Protein 4DUP (pdb70)

B-factor: mean 47.07, std 14.56, range [16.98, 119.34]

Foldseek 3Di:
DDDQKWFDDAPAADALPRAIDMGGADAAAPQKWKFQFFEFFDDDVLNCCRNVVDAQDPPADRGAGFKTWGFTQHDHPPHPDDDGGATWIFTGLHDRLDRMGMDGNLTIDHDQPPDDGHLRRLDYPLLLLLCVFVPVLPDAAPFEEEEEPCQEQNNLQNLQVNQVRHYAYEYEDADDVSQVVSVVSPHPGYDHVVPDPVLVVLCVVPVQAGQEYEELAQVCQVSNLSRHHQNHEYEYEDNVVHHDHPDDPCVSVCSVYHYYYDYSPDDSVSSSVSSVCCVVPPSVCCNVVSGGFDEWEEDESRVSSVQSVVVVVVPTGTTYYGD/DDAKWFDDACDADDLPRATDMDGADDEEQQKFKFFFQFAFDDDVLNCLSRVVDAQDPVFDSGAGFFTWGFTCGHYVPDGRATWIFTGSGPHRDRMGMDGNLTIDHQQPPDDRHQRRLPYPQQLQLCVQVPVLPQAAPAEEEEEQLVDQNNLQNLLVCQVRHYAAEYENPSVVSPHPYYDDVVPDPVLVVQVVPDPQAGQEYEELEAVCPQSNLNRHAQAHEYEYEDNVVHHDHPDDDPVSVCRVYHYYYDYSPDDPVSSSVSSVCCVVPPSVCCNVVSDTGDEPEEDESRVSSVQVVVVCSYYGD

Radius of gyration: 29.41 Å; Cα contacts (8 Å, |Δi|>4): 1493; chains: 2; bounding box: 53×73×88 Å

Organism: Rhizobium etli (strain ATCC 51251 / DSM 11541 / JCM 21823 / NBRC 15573 / CFN 42) (NCBI:txid347834)

CATH classification: 3.90.180.10 (+1 more: 3.40.50.720)

Solvent-accessible surface area: 25539 Å² total

Structure (mmCIF, N/CA/C/O backbone):
data_4DUP
#
_entry.id   4DUP
#
_cell.length_a   91.707
_cell.length_b   142.823
_cell.length_c   59.989
_cell.angle_alpha   90.00
_cell.angle_beta   90.00
_cell.angle_gamma   90.00
#
_symmetry.space_group_name_H-M   'P 21 21 2'
#
loop_
_entity.id
_entity.type
_entity.pdbx_description
1 polymer 'quinone oxidoreductase'
2 water water
#
loop_
_atom_site.group_PDB
_atom_site.id
_atom_site.type_symbol
_atom_site.label_atom_id
_atom_site.label_alt_id
_atom_site.label_comp_id
_atom_site.label_asym_id
_atom_site.label_entity_id
_atom_site.label_seq_id
_atom_site.pdbx_PDB_ins_code
_atom_site.Cartn_x
_atom_site.Cartn_y
_atom_site.Cartn_z
_atom_site.occupancy
_atom_site.B_iso_or_equiv
_atom_site.auth_seq_id
_atom_site.auth_comp_id
_atom_site.auth_asym_id
_atom_site.auth_atom_id
_atom_site.pdbx_PDB_model_num
ATOM 9 N N . SER A 1 24 ? 37.550 15.508 59.788 1.00 73.18 2 SER A N 1
ATOM 10 C CA . SER A 1 24 ? 38.044 16.392 58.729 1.00 69.45 2 SER A CA 1
ATOM 11 C C . SER A 1 24 ? 38.255 15.712 57.344 1.00 68.32 2 SER A C 1
ATOM 12 O O . SER A 1 24 ? 37.705 14.644 57.046 1.00 66.45 2 SER A O 1
ATOM 15 N N . LEU A 1 25 ? 39.050 16.351 56.498 1.00 63.35 3 LEU A N 1
ATOM 16 C CA . LEU A 1 25 ? 39.205 15.886 55.124 1.00 67.45 3 LEU A CA 1
ATOM 17 C C . LEU A 1 25 ? 40.446 15.046 54.980 1.00 63.30 3 LEU A C 1
ATOM 18 O O . LEU A 1 25 ? 41.477 15.366 55.577 1.00 63.37 3 LEU A O 1
ATOM 23 N N . PRO A 1 26 ? 40.355 13.986 54.170 1.00 57.89 4 PRO A N 1
ATOM 24 C CA . PRO A 1 26 ? 41.500 13.137 53.873 1.00 57.39 4 PRO A CA 1
ATOM 25 C C . PRO A 1 26 ? 42.821 13.894 53.650 1.00 52.94 4 PRO A C 1
ATOM 26 O O . PRO A 1 26 ? 42.853 15.075 53.260 1.00 50.59 4 PRO A O 1
ATOM 30 N N . GLN A 1 27 ? 43.905 13.198 53.953 1.00 58.48 5 GLN A N 1
ATOM 31 C CA . GLN A 1 27 ? 45.260 13.733 53.867 1.00 67.90 5 GLN A CA 1
ATOM 32 C C . GLN A 1 27 ? 45.687 13.822 52.403 1.00 69.00 5 GLN A C 1
ATOM 33 O O . GLN A 1 27 ? 46.429 14.733 51.989 1.00 70.54 5 GLN A O 1
ATOM 39 N N . GLU A 1 28 ? 45.196 12.857 51.632 1.00 62.93 6 GLU A N 1
ATOM 40 C CA . GLU A 1 28 ? 45.656 12.613 50.281 1.00 60.62 6 GLU A CA 1
ATOM 41 C C . GLU A 1 28 ? 44.461 12.183 49.469 1.00 55.27 6 GLU A C 1
ATOM 42 O O . GLU A 1 28 ? 43.428 11.809 50.037 1.00 51.17 6 GLU A O 1
ATOM 56 N N . ARG A 1 30 ? 42.997 10.491 45.529 1.00 45.14 8 ARG A N 1
ATOM 57 C CA . ARG A 1 30 ? 43.211 9.774 44.282 1.00 46.86 8 ARG A CA 1
ATOM 58 C C . ARG A 1 30 ? 42.955 10.790 43.138 1.00 51.89 8 ARG A C 1
ATOM 59 O O . ARG A 1 30 ? 42.117 11.706 43.279 1.00 42.23 8 ARG A O 1
ATOM 67 N N . PHE A 1 31 ? 43.723 10.654 42.046 1.00 51.95 9 PHE A N 1
ATOM 68 C CA . PHE A 1 31 ? 43.651 11.529 40.867 1.00 48.47 9 PHE A CA 1
ATOM 69 C C . PHE A 1 31 ? 44.336 10.831 39.705 1.00 52.13 9 PHE A C 1
ATOM 70 O O . PHE A 1 31 ? 45.128 9.888 39.904 1.00 49.21 9 PHE A O 1
ATOM 78 N N . VAL A 1 32 ? 44.026 11.291 38.490 1.00 44.14 10 VAL A N 1
ATOM 79 C CA . VAL A 1 32 ? 44.525 10.633 37.295 1.00 37.07 10 VAL A CA 1
ATOM 80 C C . VAL A 1 32 ? 45.830 11.257 36.908 1.00 35.68 10 VAL A C 1
ATOM 81 O O . VAL A 1 32 ? 45.923 12.458 36.847 1.00 36.75 10 VAL A O 1
ATOM 85 N N . ASP A 1 33 ? 46.848 10.446 36.645 1.00 39.88 11 ASP A N 1
ATOM 86 C CA . ASP A 1 33 ? 48.168 10.990 36.336 1.00 42.70 11 ASP A CA 1
ATOM 87 C C . ASP A 1 33 ? 48.741 10.297 35.105 1.00 43.54 11 ASP A C 1
ATOM 88 O O . ASP A 1 33 ? 48.233 9.239 34.706 1.00 48.44 11 ASP A O 1
ATOM 93 N N . LEU A 1 34 ? 49.806 10.862 34.535 1.00 43.49 12 LEU A N 1
ATOM 94 C CA . LEU A 1 34 ? 50.387 10.365 33.278 1.00 52.08 12 LEU A CA 1
ATOM 95 C C . LEU A 1 34 ? 51.770 9.755 33.386 1.00 49.10 12 LEU A C 1
ATOM 96 O O . LEU A 1 34 ? 52.707 10.424 33.815 1.00 47.69 12 LEU A O 1
ATOM 101 N N . LYS A 1 35 ? 51.921 8.503 32.957 1.00 49.59 13 LYS A N 1
ATOM 102 C CA . LYS A 1 35 ? 53.272 7.952 32.887 1.00 56.02 13 LYS A CA 1
ATOM 103 C C . LYS A 1 35 ? 54.036 8.916 31.998 1.00 55.67 13 LYS A C 1
ATOM 104 O O . LYS A 1 35 ? 55.115 9.388 32.349 1.00 57.07 13 LYS A O 1
ATOM 110 N N . SER A 1 36 ? 53.414 9.255 30.875 1.00 53.92 14 SER A N 1
ATOM 111 C CA . SER A 1 36 ? 53.961 10.186 29.910 1.00 50.85 14 SER A CA 1
ATOM 112 C C . SER A 1 36 ? 52.828 10.418 28.939 1.00 47.34 14 SER A C 1
ATOM 113 O O . SER A 1 36 ? 51.726 9.892 29.139 1.00 43.83 14 SER A O 1
ATOM 116 N N . PHE A 1 37 ? 53.108 11.171 27.877 1.00 44.21 15 PHE A N 1
ATOM 117 C CA . PHE A 1 37 ? 52.136 11.436 26.836 1.00 44.30 15 PHE A CA 1
ATOM 118 C C . PHE A 1 37 ? 52.003 10.222 25.923 1.00 47.98 15 PHE A C 1
ATOM 119 O O . PHE A 1 37 ? 53.021 9.666 25.508 1.00 49.18 15 PHE A O 1
ATOM 127 N N . GLY A 1 38 ? 50.761 9.819 25.618 1.00 43.25 16 GLY A N 1
ATOM 128 C CA . GLY A 1 38 ? 50.487 8.716 24.683 1.00 41.00 16 GLY A CA 1
ATOM 129 C C . GLY A 1 38 ? 49.020 8.291 24.574 1.00 42.42 16 GLY A C 1
ATOM 130 O O . GLY A 1 38 ? 48.094 9.109 24.667 1.00 50.00 16 GLY A O 1
ATOM 131 N N . GLY A 1 39 ? 48.806 7.000 24.383 1.00 37.75 17 GLY A N 1
ATOM 132 C CA . GLY A 1 39 ? 47.478 6.411 24.403 1.00 40.40 17 GLY A CA 1
ATOM 133 C C . GLY A 1 39 ? 46.803 6.322 25.772 1.00 41.61 17 GLY A C 1
ATOM 134 O O . GLY A 1 39 ? 47.383 6.745 26.796 1.00 39.61 17 GLY A O 1
ATOM 135 N N . PRO A 1 40 ? 45.569 5.770 25.794 1.00 44.14 18 PRO A N 1
ATOM 136 C CA . PRO A 1 40 ? 44.738 5.714 26.988 1.00 46.67 18 PRO A CA 1
ATOM 137 C C . PRO A 1 40 ? 45.464 5.068 28.134 1.00 49.99 18 PRO A C 1
ATOM 138 O O . PRO A 1 40 ? 45.199 5.391 29.299 1.00 48.09 18 PRO A O 1
ATOM 142 N N . ASP A 1 41 ? 46.395 4.186 27.782 1.00 49.46 19 ASP A N 1
ATOM 143 C CA . ASP A 1 41 ? 47.022 3.292 28.738 1.00 49.42 19 ASP A CA 1
ATOM 144 C C . ASP A 1 41 ? 48.093 3.984 29.595 1.00 45.50 19 ASP A C 1
ATOM 145 O O . ASP A 1 41 ? 48.485 3.449 30.609 1.00 43.53 19 ASP A O 1
ATOM 150 N N . VAL A 1 42 ? 48.550 5.176 29.212 1.00 42.88 20 VAL A N 1
ATOM 151 C CA . VAL A 1 42 ? 49.490 5.919 30.083 1.00 42.49 20 VAL A CA 1
ATOM 152 C C . VAL A 1 42 ? 48.849 6.644 31.302 1.00 41.68 20 VAL A C 1
ATOM 153 O O . VAL A 1 42 ? 49.537 7.319 32.083 1.00 39.22 20 VAL A O 1
ATOM 165 N N . VAL A 1 44 ? 47.416 6.628 34.815 1.00 49.26 22 VAL A N 1
ATOM 166 C CA . VAL A 1 44 ? 47.297 5.827 36.024 1.00 49.13 22 VAL A CA 1
ATOM 167 C C . VAL A 1 44 ? 46.770 6.653 37.185 1.00 46.55 22 VAL A C 1
ATOM 168 O O . VAL A 1 44 ? 46.863 7.885 37.148 1.00 48.91 22 VAL A O 1
ATOM 172 N N . ILE A 1 45 ? 46.230 5.960 38.194 1.00 44.99 23 ILE A N 1
ATOM 173 C CA . ILE A 1 45 ? 45.635 6.545 39.401 1.00 43.44 23 ILE A CA 1
ATOM 174 C C . ILE A 1 45 ? 46.690 6.675 40.497 1.00 50.31 23 ILE A C 1
ATOM 175 O O . ILE A 1 45 ? 47.068 5.673 41.137 1.00 52.84 23 ILE A O 1
ATOM 180 N N . GLY A 1 46 ? 47.150 7.909 40.698 1.00 46.13 24 GLY A N 1
ATOM 181 C CA . GLY A 1 46 ? 48.107 8.265 41.739 1.00 47.50 24 GLY A CA 1
ATOM 182 C C . GLY A 1 46 ? 47.475 8.948 42.952 1.00 52.15 24 GLY A C 1
ATOM 183 O O . GLY A 1 46 ? 46.234 8.985 43.109 1.00 49.79 24 GLY A O 1
ATOM 184 N N . LYS A 1 47 ? 48.326 9.481 43.833 1.00 51.67 25 LYS A N 1
ATOM 185 C CA . LYS A 1 47 ? 47.844 10.083 45.091 1.00 55.22 25 LYS A CA 1
ATOM 186 C C . LYS A 1 47 ? 48.530 11.416 45.232 1.00 51.37 25 LYS A C 1
ATOM 187 O O . LYS A 1 47 ? 49.712 11.543 44.909 1.00 52.68 25 LYS A O 1
ATOM 193 N N . ARG A 1 48 ? 47.794 12.424 45.674 1.00 49.44 26 ARG A N 1
ATOM 194 C CA . ARG A 1 48 ? 48.417 13.712 45.917 1.00 54.54 26 ARG A CA 1
ATOM 195 C C . ARG A 1 48 ? 47.575 14.373 46.998 1.00 55.11 26 ARG A C 1
ATOM 196 O O . ARG A 1 48 ? 46.515 13.840 47.337 1.00 52.44 26 ARG A O 1
ATOM 204 N N . PRO A 1 49 ? 48.050 15.513 47.550 1.00 56.03 27 PRO A N 1
ATOM 205 C CA . PRO A 1 49 ? 47.248 16.238 48.548 1.00 59.28 27 PRO A CA 1
ATOM 206 C C . PRO A 1 49 ? 45.992 16.863 47.948 1.00 64.15 27 PRO A C 1
ATOM 207 O O . PRO A 1 49 ? 45.994 17.272 46.786 1.00 68.35 27 PRO A O 1
ATOM 211 N N . LEU A 1 50 ? 44.940 16.941 48.754 1.00 63.16 28 LEU A N 1
ATOM 212 C CA . LEU A 1 50 ? 43.728 17.661 48.390 1.00 61.24 28 LEU A CA 1
ATOM 213 C C . LEU A 1 50 ? 44.010 19.134 48.120 1.00 64.11 28 LEU A C 1
ATOM 214 O O . LEU A 1 50 ? 44.839 19.735 48.793 1.00 60.70 28 LEU A O 1
ATOM 219 N N . PRO A 1 51 ? 43.287 19.734 47.157 1.00 65.62 29 PRO A N 1
ATOM 220 C CA . PRO A 1 51 ? 43.434 21.178 46.985 1.00 63.23 29 PRO A CA 1
ATOM 221 C C . PRO A 1 51 ? 42.609 21.978 47.999 1.00 59.57 29 PRO A C 1
ATOM 222 O O . PRO A 1 51 ? 41.608 21.495 48.520 1.00 59.93 29 PRO A O 1
ATOM 226 N N . VAL A 1 52 ? 43.039 23.199 48.274 1.00 61.58 30 VAL A N 1
ATOM 227 C CA . VAL A 1 52 ? 42.322 24.061 49.212 1.00 63.82 30 VAL A CA 1
ATOM 228 C C . VAL A 1 52 ? 41.733 25.276 48.482 1.00 57.05 30 VAL A C 1
ATOM 229 O O . VAL A 1 52 ? 42.435 25.983 47.735 1.00 53.23 30 VAL A O 1
ATOM 233 N N . ALA A 1 53 ? 40.435 25.478 48.714 1.00 54.53 31 ALA A N 1
ATOM 234 C CA . ALA A 1 53 ? 39.664 26.565 48.145 1.00 53.13 31 ALA A CA 1
ATOM 235 C C . ALA A 1 53 ? 40.113 27.890 48.739 1.00 58.64 31 ALA A C 1
ATOM 236 O O . ALA A 1 53 ? 39.865 28.165 49.917 1.00 58.17 31 ALA A O 1
ATOM 238 N N . GLY A 1 54 ? 40.801 28.685 47.915 1.00 60.39 32 GLY A N 1
ATOM 239 C CA . GLY A 1 54 ? 41.110 30.086 48.215 1.00 59.16 32 GLY A CA 1
ATOM 240 C C . GLY A 1 54 ? 40.013 31.025 47.727 1.00 57.80 32 GLY A C 1
ATOM 241 O O . GLY A 1 54 ? 38.922 30.577 47.363 1.00 64.23 32 GLY A O 1
ATOM 242 N N . GLU A 1 55 ? 40.294 32.327 47.726 1.00 59.32 33 GLU A N 1
ATOM 243 C CA . GLU A 1 55 ? 39.295 33.360 47.382 1.00 58.96 33 GLU A CA 1
ATOM 244 C C . GLU A 1 55 ? 38.547 33.147 46.069 1.00 57.10 33 GLU A C 1
ATOM 245 O O . GLU A 1 55 ? 39.170 32.889 44.996 1.00 47.35 33 GLU A O 1
ATOM 251 N N . GLY A 1 56 ? 37.218 33.275 46.179 1.00 49.95 34 GLY A N 1
ATOM 252 C CA . GLY A 1 56 ? 36.284 33.098 45.052 1.00 51.29 34 GLY A CA 1
ATOM 253 C C . GLY A 1 56 ? 36.253 31.703 44.425 1.00 53.53 34 GLY A C 1
ATOM 254 O O . GLY A 1 56 ? 35.768 31.547 43.301 1.00 54.69 34 GLY A O 1
ATOM 255 N N . GLU A 1 57 ? 36.807 30.720 45.141 1.00 52.46 35 GLU A N 1
ATOM 256 C CA . GLU A 1 57 ? 36.712 29.291 44.816 1.00 56.18 35 GLU A CA 1
ATOM 257 C C . GLU A 1 57 ? 35.894 28.502 45.835 1.00 59.29 35 GLU A C 1
ATOM 258 O O . GLU A 1 57 ? 35.829 28.825 47.023 1.00 68.21 35 GLU A O 1
ATOM 264 N N . VAL A 1 58 ? 35.280 27.450 45.340 1.00 56.62 36 VAL A N 1
ATOM 265 C CA . VAL A 1 58 ? 34.608 26.461 46.145 1.00 53.21 36 VAL A CA 1
ATOM 266 C C . VAL A 1 58 ? 35.369 25.139 45.922 1.00 56.48 36 VAL A C 1
ATOM 267 O O . VAL A 1 58 ? 36.088 24.997 44.922 1.00 59.42 36 VAL A O 1
ATOM 271 N N . LEU A 1 59 ? 35.249 24.184 46.841 1.00 52.95 37 LEU A N 1
ATOM 272 C CA . LEU A 1 59 ? 35.931 22.899 46.677 1.00 53.50 37 LEU A CA 1
ATOM 273 C C . LEU A 1 59 ? 34.899 21.783 46.679 1.00 55.15 37 LEU A C 1
ATOM 274 O O . LEU A 1 59 ? 34.026 21.719 47.579 1.00 57.42 37 LEU A O 1
ATOM 279 N N . VAL A 1 60 ? 34.991 20.905 45.688 1.00 45.78 38 VAL A N 1
ATOM 280 C CA . VAL A 1 60 ? 33.951 19.911 45.509 1.00 44.60 38 VAL A CA 1
ATOM 281 C C . VAL A 1 60 ? 34.481 18.482 45.671 1.00 51.25 38 VAL A C 1
ATOM 282 O O . VAL A 1 60 ? 35.596 18.155 45.259 1.00 53.48 38 VAL A O 1
ATOM 286 N N . ARG A 1 61 ? 33.679 17.662 46.341 1.00 53.63 39 ARG A N 1
ATOM 287 C CA . ARG A 1 61 ? 33.917 16.243 46.402 1.00 56.00 39 ARG A CA 1
ATOM 288 C C . ARG A 1 61 ? 33.146 15.632 45.250 1.00 53.25 39 ARG A C 1
ATOM 289 O O . ARG A 1 61 ? 31.913 15.705 45.186 1.00 52.07 39 ARG A O 1
ATOM 297 N N . ALA A 1 62 ? 33.896 15.018 44.356 1.00 49.25 40 ALA A N 1
ATOM 298 C CA . ALA A 1 62 ? 33.389 14.550 43.089 1.00 47.32 40 ALA A CA 1
ATOM 299 C C . ALA A 1 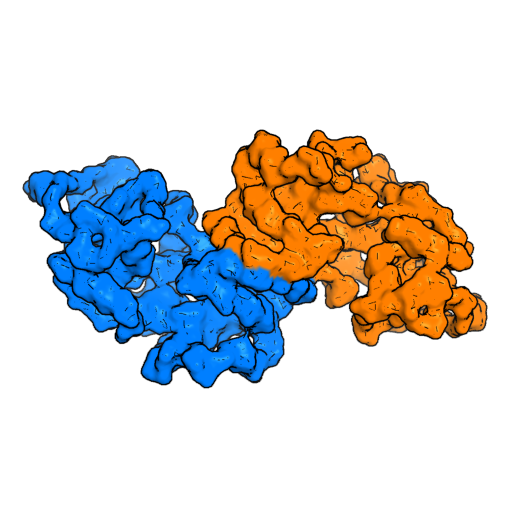62 ? 32.505 13.320 43.185 1.00 46.57 40 ALA A C 1
ATOM 300 O O . ALA A 1 62 ? 32.924 12.272 43.693 1.00 50.70 40 ALA A O 1
ATOM 302 N N . GLU A 1 63 ? 31.298 13.404 42.650 1.00 47.49 41 GLU A N 1
ATOM 303 C CA . GLU A 1 63 ? 30.484 12.189 42.496 1.00 48.84 41 GLU A CA 1
ATOM 304 C C . GLU A 1 63 ? 30.545 11.677 41.061 1.00 51.60 41 GLU A C 1
ATOM 305 O O . GLU A 1 63 ? 30.514 10.453 40.810 1.00 47.47 41 GLU A O 1
ATOM 311 N N . ALA A 1 64 ? 30.626 12.624 40.116 1.00 55.24 42 ALA A N 1
ATOM 312 C CA . ALA A 1 64 ? 30.672 12.303 38.675 1.00 51.51 42 ALA A CA 1
ATOM 313 C C . ALA A 1 64 ? 31.561 13.298 37.945 1.00 48.12 42 ALA A C 1
ATOM 314 O O . ALA A 1 64 ? 31.542 14.491 38.266 1.00 47.11 42 ALA A O 1
ATOM 316 N N . ILE A 1 65 ? 32.363 12.776 37.013 1.00 43.36 43 ILE A N 1
ATOM 317 C CA . ILE A 1 65 ? 33.258 13.565 36.151 1.00 42.31 43 ILE A CA 1
ATOM 318 C C . ILE A 1 65 ? 32.872 13.406 34.670 1.00 38.29 43 ILE A C 1
ATOM 319 O O . ILE A 1 65 ? 32.443 12.328 34.242 1.00 34.02 43 ILE A O 1
ATOM 324 N N . GLY A 1 66 ? 33.022 14.490 33.901 1.00 36.97 44 GLY A N 1
ATOM 325 C CA . GLY A 1 66 ? 32.773 14.454 32.472 1.00 28.57 44 GLY A CA 1
ATOM 326 C C . GLY A 1 66 ? 34.070 14.133 31.742 1.00 29.65 44 GLY A C 1
ATOM 327 O O . GLY A 1 66 ? 35.143 14.649 32.112 1.00 27.14 44 GLY A O 1
ATOM 328 N N . VAL A 1 67 ? 33.974 13.261 30.729 1.00 29.62 45 VAL A N 1
ATOM 329 C CA . VAL A 1 67 ? 35.084 13.032 29.802 1.00 34.17 45 VAL A CA 1
ATOM 330 C C . VAL A 1 67 ? 34.936 13.844 28.481 1.00 36.94 45 VAL A C 1
ATOM 331 O O . VAL A 1 67 ? 33.893 13.789 27.811 1.00 32.77 45 VAL A O 1
ATOM 335 N N . ASN A 1 68 ? 35.976 14.588 28.108 1.00 35.05 46 ASN A N 1
ATOM 336 C CA . ASN A 1 68 ? 35.887 15.345 26.864 1.00 34.79 46 ASN A CA 1
ATOM 337 C C . ASN A 1 68 ? 37.076 15.215 25.966 1.00 33.81 46 ASN A C 1
ATOM 338 O O . ASN A 1 68 ? 38.194 14.938 26.402 1.00 29.35 46 ASN A O 1
ATOM 343 N N . ARG A 1 69 ? 36.827 15.492 24.695 1.00 34.63 47 ARG A N 1
ATOM 344 C CA . ARG A 1 69 ? 37.848 15.397 23.670 1.00 36.34 47 ARG A CA 1
ATOM 345 C C . ARG A 1 69 ? 39.191 16.057 24.041 1.00 31.07 47 ARG A C 1
ATOM 346 O O . ARG A 1 69 ? 40.181 15.436 23.846 1.00 33.43 47 ARG A O 1
ATOM 354 N N . PRO A 1 70 ? 39.210 17.312 24.542 1.00 28.45 48 PRO A N 1
ATOM 355 C CA . PRO A 1 70 ? 40.467 17.968 24.907 1.00 28.58 48 PRO A CA 1
ATOM 356 C C . PRO A 1 70 ? 41.293 17.228 25.975 1.00 33.45 48 PRO A C 1
ATOM 357 O O . PRO A 1 70 ? 42.495 17.496 26.100 1.00 36.11 48 PRO A O 1
ATOM 361 N N . ASP A 1 71 ? 40.641 16.349 26.748 1.00 33.05 49 ASP A N 1
ATOM 362 C CA . ASP A 1 71 ? 41.305 15.429 27.658 1.00 32.50 49 ASP A CA 1
ATOM 363 C C . ASP A 1 71 ? 42.158 14.422 26.856 1.00 34.62 49 ASP A C 1
ATOM 364 O O . ASP A 1 71 ? 43.232 14.023 27.289 1.00 35.10 49 ASP A O 1
ATOM 369 N N . ILE A 1 72 ? 41.658 13.965 25.713 1.00 33.83 50 ILE A N 1
ATOM 370 C CA . ILE A 1 72 ? 42.439 13.048 24.888 1.00 38.21 50 ILE A CA 1
ATOM 371 C C . ILE A 1 72 ? 43.675 13.772 24.357 1.00 37.71 50 ILE A C 1
ATOM 372 O O . ILE A 1 72 ? 44.785 13.248 24.425 1.00 39.19 50 ILE A O 1
ATOM 377 N N . ALA A 1 73 ? 43.475 14.978 23.835 1.00 38.19 51 ALA A N 1
ATOM 378 C CA . ALA A 1 73 ? 44.562 15.709 23.214 1.00 38.98 51 ALA A CA 1
ATOM 379 C C . ALA A 1 73 ? 45.552 16.186 24.251 1.00 37.78 51 ALA A C 1
ATOM 380 O O . ALA A 1 73 ? 46.763 16.259 23.976 1.00 39.77 51 ALA A O 1
ATOM 382 N N . GLN A 1 74 ? 45.055 16.520 25.438 1.00 33.96 52 GLN A N 1
ATOM 383 C CA . GLN A 1 74 ? 45.968 16.879 26.488 1.00 35.29 52 GLN A CA 1
ATOM 384 C C . GLN A 1 74 ? 46.763 15.631 26.874 1.00 36.00 52 GLN A C 1
ATOM 385 O O . GLN A 1 74 ? 47.965 15.707 27.092 1.00 37.74 52 GLN A O 1
ATOM 391 N N . ARG A 1 75 ? 46.097 14.488 26.915 1.00 35.49 53 ARG A N 1
ATOM 392 C CA . ARG A 1 75 ? 46.775 13.248 27.274 1.00 38.97 53 ARG A CA 1
ATOM 393 C C . ARG A 1 75 ? 47.805 12.800 26.233 1.00 44.63 53 ARG A C 1
ATOM 394 O O . ARG A 1 75 ? 48.875 12.299 26.605 1.00 44.03 53 ARG A O 1
ATOM 402 N N . GLN A 1 76 ? 47.474 12.948 24.945 1.00 42.95 54 GLN A N 1
ATOM 403 C CA . GLN A 1 76 ? 48.414 12.598 23.882 1.00 40.19 54 GLN A CA 1
ATOM 404 C C . GLN A 1 76 ? 49.546 13.630 23.821 1.00 42.61 54 GLN A C 1
ATOM 405 O O . GLN A 1 76 ? 50.480 13.458 23.060 1.00 43.42 54 GLN A O 1
ATOM 411 N N . GLY A 1 77 ? 49.470 14.697 24.617 1.00 45.94 55 GLY A N 1
ATOM 412 C CA . GLY A 1 77 ? 50.425 15.814 24.485 1.00 46.97 55 GLY A CA 1
ATOM 413 C C . GLY A 1 77 ? 50.182 16.813 23.338 1.00 55.85 55 GLY A C 1
ATOM 414 O O . GLY A 1 77 ? 50.905 17.795 23.235 1.00 50.06 55 GLY A O 1
ATOM 415 N N . SER A 1 78 ? 49.174 16.586 22.477 1.00 59.36 56 SER A N 1
ATOM 416 C CA . SER A 1 78 ? 48.924 17.473 21.312 1.00 55.05 56 SER A CA 1
ATOM 417 C C . SER A 1 78 ? 48.769 18.909 21.804 1.00 60.56 56 SER A C 1
ATOM 418 O O . SER A 1 78 ? 49.334 19.846 21.237 1.00 59.66 56 SER A O 1
ATOM 421 N N . TYR A 1 79 ? 48.009 19.057 22.888 1.00 66.62 57 TYR A N 1
ATOM 422 C CA . TYR A 1 79 ? 47.507 20.353 23.345 1.00 74.29 57 TYR A CA 1
ATOM 423 C C . TYR A 1 79 ? 47.852 20.548 24.820 1.00 61.67 57 TYR A C 1
ATOM 424 O O . TYR A 1 79 ? 47.422 19.777 25.651 1.00 61.86 57 TYR A O 1
ATOM 433 N N . PRO A 1 80 ? 48.635 21.576 25.152 1.00 57.90 58 PRO A N 1
ATOM 434 C CA . PRO A 1 80 ? 48.872 21.806 26.587 1.00 55.92 58 PRO A CA 1
ATOM 435 C C . PRO A 1 80 ? 47.734 22.593 27.253 1.00 53.74 58 PRO A C 1
ATOM 436 O O . PRO A 1 80 ? 47.077 23.368 26.573 1.00 64.26 58 PRO A O 1
ATOM 440 N N . PRO A 1 81 ? 47.482 22.386 28.567 1.00 48.32 59 PRO A N 1
ATOM 441 C CA . PRO A 1 81 ? 46.582 23.252 29.339 1.00 51.13 59 PRO A CA 1
ATOM 442 C C . PRO A 1 81 ? 47.140 24.671 29.393 1.00 53.94 59 PRO A C 1
ATOM 443 O O . PRO A 1 81 ? 48.376 24.810 29.339 1.00 50.03 59 PRO A O 1
ATOM 447 N N . PRO A 1 82 ? 46.251 25.708 29.500 1.00 49.84 60 PRO A N 1
ATOM 448 C CA . PRO A 1 82 ? 46.704 27.090 29.722 1.00 53.57 60 PRO A CA 1
ATOM 449 C C . PRO A 1 82 ? 47.647 27.104 30.913 1.00 59.01 60 PRO A C 1
ATOM 450 O O . PRO A 1 82 ? 47.538 26.219 31.772 1.00 61.16 60 PRO A O 1
ATOM 454 N N . LYS A 1 83 ? 48.540 28.092 31.000 1.00 65.55 61 LYS A N 1
ATOM 455 C CA . LYS A 1 83 ? 49.393 28.198 32.189 1.00 66.62 61 LYS A CA 1
ATOM 456 C C . LYS A 1 83 ? 48.556 28.192 33.492 1.00 64.04 61 LYS A C 1
ATOM 457 O O . LYS A 1 83 ? 48.689 27.282 34.305 1.00 60.65 61 LYS A O 1
ATOM 463 N N . ASP A 1 84 ? 47.665 29.167 33.667 1.00 63.97 62 ASP A N 1
ATOM 464 C CA . ASP A 1 84 ? 46.986 29.370 34.971 1.00 55.12 62 ASP A CA 1
ATOM 465 C C . ASP A 1 84 ? 45.955 28.309 35.412 1.00 53.97 62 ASP A C 1
ATOM 466 O O . ASP A 1 84 ? 45.208 28.523 36.392 1.00 57.72 62 ASP A O 1
ATOM 471 N N . ALA A 1 85 ? 45.894 27.180 34.702 1.00 44.65 63 ALA A N 1
ATOM 472 C CA . ALA A 1 85 ? 44.990 26.099 35.084 1.00 49.27 63 ALA A CA 1
ATOM 473 C C . ALA A 1 85 ? 45.715 24.976 35.869 1.00 49.01 63 ALA A C 1
ATOM 474 O O . ALA A 1 85 ? 46.952 24.859 35.846 1.00 45.41 63 ALA A O 1
ATOM 476 N N . SER A 1 86 ? 44.956 24.156 36.583 1.00 43.80 64 SER A N 1
ATOM 477 C CA . SER A 1 86 ? 45.536 22.934 37.115 1.00 42.94 64 SER A CA 1
ATOM 478 C C . SER A 1 86 ? 45.987 22.097 35.910 1.00 48.60 64 SER A C 1
ATOM 479 O O . SER A 1 86 ? 45.297 22.085 34.872 1.00 48.79 64 SER A O 1
ATOM 482 N N . PRO A 1 87 ? 47.164 21.446 36.005 1.00 47.32 65 PRO A N 1
ATOM 483 C CA . PRO A 1 87 ? 47.663 20.603 34.907 1.00 44.06 65 PRO A CA 1
ATOM 484 C C . PRO A 1 87 ? 47.023 19.204 34.911 1.00 43.59 65 PRO A C 1
ATOM 485 O O . PRO A 1 87 ? 47.244 18.362 33.995 1.00 40.97 65 PRO A O 1
ATOM 489 N N . ILE A 1 88 ? 46.225 18.949 35.927 1.00 40.70 66 ILE A N 1
ATOM 490 C CA . ILE A 1 88 ? 45.494 17.707 35.960 1.00 44.67 66 ILE A CA 1
ATOM 491 C C . ILE A 1 88 ? 44.361 17.778 34.932 1.00 43.95 66 ILE A C 1
ATOM 492 O O . ILE A 1 88 ? 43.696 18.809 34.793 1.00 42.25 66 ILE A O 1
ATOM 497 N N . LEU A 1 89 ? 44.146 16.664 34.240 1.00 41.14 67 LEU A N 1
ATOM 498 C CA . LEU A 1 89 ? 43.052 16.504 33.305 1.00 37.09 67 LEU A CA 1
ATOM 499 C C . LEU A 1 89 ? 41.692 16.732 33.919 1.00 39.29 67 LEU A C 1
ATOM 500 O O . LEU A 1 89 ? 41.497 16.566 35.155 1.00 38.13 67 LEU A O 1
ATOM 505 N N . GLY A 1 90 ? 40.760 17.134 33.047 1.00 36.59 68 GLY A N 1
ATOM 506 C CA . GLY A 1 90 ? 39.326 17.157 33.364 1.00 34.48 68 GLY A CA 1
ATOM 507 C C . GLY A 1 90 ? 38.743 18.548 33.432 1.00 33.70 68 GLY A C 1
ATOM 508 O O . GLY A 1 90 ? 39.322 19.407 34.066 1.00 32.37 68 GLY A O 1
ATOM 509 N N . LEU A 1 91 ? 37.569 18.740 32.810 1.00 33.64 69 LEU A N 1
ATOM 510 C CA . LEU A 1 91 ? 36.954 20.075 32.597 1.00 35.08 69 LEU A CA 1
ATOM 511 C C . LEU A 1 91 ? 35.597 20.332 33.257 1.00 32.94 69 LEU A C 1
ATOM 512 O O . LEU A 1 91 ? 35.116 21.461 33.325 1.00 33.42 69 LEU A O 1
ATOM 517 N N . GLU A 1 92 ? 34.952 19.286 33.699 1.00 30.04 70 GLU A N 1
ATOM 518 C CA . GLU A 1 92 ? 33.677 19.455 34.257 1.00 31.60 70 GLU A CA 1
ATOM 519 C C . GLU A 1 92 ? 33.435 18.337 35.275 1.00 34.87 70 GLU A C 1
ATOM 520 O O . GLU A 1 92 ? 34.114 17.284 35.276 1.00 30.45 70 GLU A O 1
ATOM 526 N N . LEU A 1 93 ? 32.401 18.537 36.090 1.00 39.04 71 LEU A N 1
ATOM 527 C CA . LEU A 1 93 ? 32.167 17.666 37.221 1.00 39.92 71 LEU A CA 1
ATOM 528 C C . LEU A 1 93 ? 30.934 18.093 37.992 1.00 38.19 71 LEU A C 1
ATOM 529 O O . LEU A 1 93 ? 30.438 19.204 37.846 1.00 37.05 71 LEU A O 1
ATOM 534 N N . SER A 1 94 ? 30.432 17.177 38.801 1.00 43.34 72 SER A N 1
ATOM 535 C CA . SER A 1 94 ? 29.395 17.472 39.786 1.00 41.44 72 SER A CA 1
ATOM 536 C C . SER A 1 94 ? 29.754 16.779 41.089 1.00 42.10 72 SER A C 1
ATOM 537 O O . SER A 1 94 ? 30.599 15.865 41.126 1.00 36.27 72 SER A O 1
ATOM 540 N N . GLY A 1 95 ? 29.100 17.224 42.157 1.00 45.62 73 GLY A N 1
ATOM 541 C CA . GLY A 1 95 ? 29.329 16.668 43.491 1.00 55.39 73 GLY A CA 1
ATOM 542 C C . GLY A 1 95 ? 28.981 17.629 44.613 1.00 54.05 73 GLY A C 1
ATOM 543 O O . GLY A 1 95 ? 28.147 18.535 44.457 1.00 55.32 73 GLY A O 1
ATOM 544 N N . GLU A 1 96 ? 29.616 17.428 45.756 1.00 57.73 74 GLU A N 1
ATOM 545 C CA . GLU A 1 96 ? 29.260 18.232 46.909 1.00 60.62 74 GLU A CA 1
ATOM 546 C C . GLU A 1 96 ? 30.319 19.249 47.286 1.00 56.65 74 GLU A C 1
ATOM 547 O O . GLU A 1 96 ? 31.534 18.984 47.163 1.00 48.77 74 GLU A O 1
ATOM 553 N N . ILE A 1 97 ? 29.837 20.413 47.733 1.00 52.81 75 ILE A N 1
ATOM 554 C CA . ILE A 1 97 ? 30.711 21.448 48.253 1.00 55.51 75 ILE A CA 1
ATOM 555 C C . ILE A 1 97 ? 31.211 20.993 49.620 1.00 58.17 75 ILE A C 1
ATOM 556 O O . ILE A 1 97 ? 30.488 20.370 50.396 1.00 59.84 75 ILE A O 1
ATOM 561 N N . VAL A 1 98 ? 32.468 21.279 49.894 1.00 59.07 76 VAL A N 1
ATOM 562 C CA . VAL A 1 98 ? 33.156 20.625 50.984 1.00 56.30 76 VAL A CA 1
ATOM 563 C C . VAL A 1 98 ? 34.096 21.645 51.628 1.00 59.46 76 VAL A C 1
ATOM 564 O O . VAL A 1 98 ? 34.583 21.445 52.735 1.00 60.51 76 VAL A O 1
ATOM 568 N N . GLY A 1 99 ? 34.327 22.744 50.919 1.00 57.63 77 GLY A N 1
ATOM 569 C CA . GLY A 1 99 ? 35.136 23.865 51.406 1.00 57.55 77 GLY A CA 1
ATOM 570 C C . GLY A 1 99 ? 34.540 25.061 50.679 1.00 57.55 77 GLY A C 1
ATOM 571 O O . GLY A 1 99 ? 34.355 24.989 49.462 1.00 48.81 77 GLY A O 1
ATOM 572 N N . VAL A 1 100 ? 34.146 26.107 51.416 1.00 52.60 78 VAL A N 1
ATOM 573 C CA . VAL A 1 100 ? 33.834 27.402 50.809 1.00 50.75 78 VAL A CA 1
ATOM 574 C C . VAL A 1 100 ? 35.048 28.315 51.018 1.00 57.80 78 VAL A C 1
ATOM 575 O O . VAL A 1 100 ? 35.413 28.626 52.137 1.00 63.40 78 VAL A O 1
ATOM 579 N N . GLY A 1 101 ? 35.703 28.717 49.938 1.00 62.34 79 GLY A N 1
ATOM 580 C CA . GLY A 1 101 ? 36.853 29.593 50.064 1.00 61.13 79 GLY A CA 1
ATOM 581 C C . GLY A 1 101 ? 36.450 30.933 50.668 1.00 66.32 79 GLY A C 1
ATOM 582 O O . GLY A 1 101 ? 35.253 31.307 50.658 1.00 55.67 79 GLY A O 1
ATOM 583 N N . PRO A 1 102 ? 37.452 31.670 51.188 1.00 67.13 80 PRO A N 1
ATOM 584 C CA . PRO A 1 102 ? 37.289 33.026 51.741 1.00 67.49 80 PRO A CA 1
ATOM 585 C C . PRO A 1 102 ? 36.375 33.973 50.909 1.00 68.84 80 PRO A C 1
ATOM 586 O O . PRO A 1 102 ? 36.602 34.192 49.696 1.00 69.64 80 PRO A O 1
ATOM 590 N N . GLY A 1 103 ? 35.337 34.496 51.568 1.00 61.19 81 GLY A N 1
ATOM 591 C CA . GLY A 1 103 ? 34.505 35.570 51.024 1.00 67.62 81 GLY A CA 1
ATOM 592 C C . GLY A 1 103 ? 33.545 35.194 49.906 1.00 68.54 81 GLY A C 1
ATOM 593 O O . GLY A 1 103 ? 33.044 36.051 49.179 1.00 56.26 81 GLY A O 1
ATOM 594 N N . VAL A 1 104 ? 33.253 33.912 49.775 1.00 69.52 82 VAL A N 1
ATOM 595 C CA . VAL A 1 104 ? 32.426 33.503 48.661 1.00 73.09 82 VAL A CA 1
ATOM 596 C C . VAL A 1 104 ? 30.955 33.623 49.043 1.00 72.08 82 VAL A C 1
ATOM 597 O O . VAL A 1 104 ? 30.481 32.944 49.954 1.00 71.31 82 VAL A O 1
ATOM 601 N N . SER A 1 105 ? 30.238 34.485 48.336 1.00 72.42 83 SER A N 1
ATOM 602 C CA . SER A 1 105 ? 28.807 34.654 48.586 1.00 80.22 83 SER A CA 1
ATOM 603 C C . SER A 1 105 ? 27.954 33.511 48.015 1.00 76.41 83 SER A C 1
ATOM 604 O O . SER A 1 105 ? 28.287 32.966 46.974 1.00 81.81 83 SER A O 1
ATOM 607 N N . GLY A 1 106 ? 26.876 33.142 48.714 1.00 77.31 84 GLY A N 1
ATOM 608 C CA . GLY A 1 106 ? 25.792 32.307 48.163 1.00 73.07 84 GLY A CA 1
ATOM 609 C C . GLY A 1 106 ? 25.936 30.799 47.937 1.00 76.30 84 GLY A C 1
ATOM 610 O O . GLY A 1 106 ? 25.120 30.208 47.222 1.00 74.80 84 GLY A O 1
ATOM 611 N N . TYR A 1 107 ? 26.961 30.174 48.522 1.00 75.70 85 TYR A N 1
ATOM 612 C CA . TYR A 1 107 ? 27.150 28.708 48.463 1.00 71.44 85 TYR A CA 1
ATOM 613 C C . TYR A 1 107 ? 27.674 28.185 49.796 1.00 69.74 85 TYR A C 1
ATOM 614 O O . TYR A 1 107 ? 28.401 28.874 50.528 1.00 71.35 85 TYR A O 1
ATOM 623 N N . ALA A 1 108 ? 27.308 26.946 50.090 1.00 67.65 86 ALA A N 1
ATOM 624 C CA . ALA A 1 108 ? 27.538 26.373 51.400 1.00 67.54 86 ALA A CA 1
ATOM 625 C C . ALA A 1 108 ? 28.042 24.958 51.258 1.00 62.89 86 ALA A C 1
ATOM 626 O O . ALA A 1 108 ? 27.560 24.172 50.407 1.00 54.64 86 ALA A O 1
ATOM 628 N N . VAL A 1 109 ? 29.025 24.636 52.089 1.00 58.22 87 VAL A N 1
ATOM 629 C CA . VAL A 1 109 ? 29.410 23.255 52.267 1.00 55.41 87 VAL A CA 1
ATOM 630 C C . VAL A 1 109 ? 28.102 22.451 52.267 1.00 61.02 87 VAL A C 1
ATOM 631 O O . VAL A 1 109 ? 27.126 22.836 52.914 1.00 61.27 87 VAL A O 1
ATOM 635 N N . GLY A 1 110 ? 28.053 21.380 51.485 1.00 62.31 88 GLY A N 1
ATOM 636 C CA . GLY A 1 110 ? 26.879 20.519 51.477 1.00 58.94 88 GLY A CA 1
ATOM 637 C C . GLY A 1 110 ? 25.964 20.655 50.271 1.00 56.53 88 GLY A C 1
ATOM 638 O O . GLY A 1 110 ? 25.135 19.774 50.030 1.00 57.09 88 GLY A O 1
ATOM 639 N N . ASP A 1 111 ? 26.074 21.760 49.530 1.00 59.22 89 ASP A N 1
ATOM 640 C CA . ASP A 1 111 ? 25.253 21.963 48.291 1.00 60.89 89 ASP A CA 1
ATOM 641 C C . ASP A 1 111 ? 25.618 21.032 47.122 1.00 51.53 89 ASP A C 1
ATOM 642 O O . ASP A 1 111 ? 26.796 20.729 46.887 1.00 50.98 89 ASP A O 1
ATOM 647 N N . LYS A 1 112 ? 24.599 20.552 46.425 1.00 54.98 90 LYS A N 1
ATOM 648 C CA . LYS A 1 112 ? 24.802 19.658 45.271 1.00 59.54 90 LYS A CA 1
ATOM 649 C C . LYS A 1 112 ? 24.964 20.555 44.066 1.00 59.07 90 LYS A C 1
ATOM 650 O O . LYS A 1 112 ? 24.061 21.336 43.749 1.00 69.83 90 LYS A O 1
ATOM 656 N N . VAL A 1 113 ? 26.122 20.488 43.414 1.00 60.24 91 VAL A N 1
ATOM 657 C CA . VAL A 1 113 ? 26.428 21.443 42.318 1.00 58.76 91 VAL A CA 1
ATOM 658 C C . VAL A 1 113 ? 27.249 20.811 41.195 1.00 52.41 91 VAL A C 1
ATOM 659 O O . VAL A 1 113 ? 27.947 19.833 41.420 1.00 50.01 91 VAL A O 1
ATOM 663 N N . CYS A 1 114 ? 27.128 21.362 39.984 1.00 55.29 92 CYS A N 1
ATOM 664 C CA . CYS A 1 114 ? 27.958 20.982 38.814 1.00 46.24 92 CYS A CA 1
ATOM 665 C C . CYS A 1 114 ? 28.696 22.221 38.322 1.00 46.46 92 CYS A C 1
ATOM 666 O O . CYS A 1 114 ? 28.242 23.362 38.560 1.00 43.40 92 CYS A O 1
ATOM 669 N N . GLY A 1 115 ? 29.837 22.022 37.650 1.00 49.31 93 GLY A N 1
ATOM 670 C CA . GLY A 1 115 ? 30.572 23.174 37.105 1.00 42.75 93 GLY A CA 1
ATOM 671 C C . GLY A 1 115 ? 31.692 22.923 36.116 1.00 43.25 93 GLY A C 1
ATOM 672 O O . GLY A 1 115 ? 32.135 21.778 35.911 1.00 34.33 93 GLY A O 1
ATOM 673 N N . LEU A 1 116 ? 32.144 24.020 35.497 1.00 42.13 94 LEU A N 1
ATOM 674 C CA . LEU A 1 116 ? 33.240 23.981 34.566 1.00 35.53 94 LEU A CA 1
ATOM 675 C C . LEU A 1 116 ? 34.504 24.286 35.324 1.00 35.10 94 LEU A C 1
ATOM 676 O O . LEU A 1 116 ? 34.652 25.361 35.945 1.00 35.02 94 LEU A O 1
ATOM 681 N N . ALA A 1 117 ? 35.438 23.346 35.239 1.00 33.88 95 ALA A N 1
ATOM 682 C CA . ALA A 1 117 ? 36.692 23.401 35.988 1.00 37.13 95 ALA A CA 1
ATOM 683 C C . ALA A 1 117 ? 37.818 23.846 35.120 1.00 38.61 95 ALA A C 1
ATOM 684 O O . ALA A 1 117 ? 37.923 23.401 33.978 1.00 46.37 95 ALA A O 1
ATOM 686 N N . ASN A 1 118 ? 38.704 24.661 35.673 1.00 42.30 96 ASN A N 1
ATOM 687 C CA . ASN A 1 118 ? 39.895 25.095 34.966 1.00 36.45 96 ASN A CA 1
ATOM 688 C C . ASN A 1 118 ? 40.935 23.995 35.077 1.00 39.15 96 ASN A C 1
ATOM 689 O O . ASN A 1 118 ? 42.000 24.184 35.694 1.00 41.45 96 ASN A O 1
ATOM 694 N N . GLY A 1 119 ? 40.675 22.842 34.469 1.00 35.90 97 GLY A N 1
ATOM 695 C CA . GLY A 1 119 ? 41.537 21.665 34.754 1.00 36.14 97 GLY A CA 1
ATOM 696 C C . GLY A 1 119 ? 41.091 21.036 36.080 1.00 37.70 97 GLY A C 1
ATOM 697 O O . GLY A 1 119 ? 40.190 21.579 36.754 1.00 34.63 97 GLY A O 1
ATOM 698 N N . GLY A 1 120 ? 41.649 19.872 36.432 1.00 36.38 98 GLY A N 1
ATOM 699 C CA . GLY A 1 120 ? 41.430 19.269 37.768 1.00 33.87 98 GLY A CA 1
ATOM 700 C C . GLY A 1 120 ? 40.351 18.206 37.986 1.00 38.19 98 GLY A C 1
ATOM 701 O O . GLY A 1 120 ? 40.403 17.449 38.963 1.00 35.78 98 GLY A O 1
ATOM 702 N N . ALA A 1 121 ? 39.372 18.107 37.090 1.00 38.61 99 ALA A N 1
ATOM 703 C CA . ALA A 1 121 ? 38.170 17.371 37.449 1.00 36.90 99 ALA A CA 1
ATOM 704 C C . ALA A 1 121 ? 38.386 15.858 37.553 1.00 34.52 99 ALA A C 1
ATOM 705 O O . ALA A 1 121 ? 37.538 15.175 38.083 1.00 37.32 99 ALA A O 1
ATOM 707 N N . TYR A 1 122 ? 39.527 15.354 37.079 1.00 33.80 100 TYR A N 1
ATOM 708 C CA . TYR A 1 122 ? 39.853 13.924 37.177 1.00 36.70 100 TYR A CA 1
ATOM 709 C C . TYR A 1 122 ? 40.557 13.697 38.524 1.00 39.03 100 TYR A C 1
ATOM 710 O O . TYR A 1 122 ? 41.788 13.511 38.588 1.00 36.40 100 TYR A O 1
ATOM 719 N N . ALA A 1 123 ? 39.771 13.759 39.588 1.00 37.78 101 ALA A N 1
ATOM 720 C CA . ALA A 1 123 ? 40.274 13.762 40.967 1.00 43.96 101 ALA A CA 1
ATOM 721 C C . ALA A 1 123 ? 39.099 13.615 41.936 1.00 44.15 101 ALA A C 1
ATOM 722 O O . ALA A 1 123 ? 37.967 13.907 41.572 1.00 47.04 101 ALA A O 1
ATOM 724 N N . GLU A 1 124 ? 39.359 13.189 43.169 1.00 49.04 102 GLU A N 1
ATOM 725 C CA . GLU A 1 124 ? 38.276 13.012 44.148 1.00 45.90 102 GLU A CA 1
ATOM 726 C C . GLU A 1 124 ? 37.759 14.358 44.601 1.00 42.38 102 GLU A C 1
ATOM 727 O O . GLU A 1 124 ? 36.554 14.528 44.868 1.00 40.26 102 GLU A O 1
ATOM 733 N N . TYR A 1 125 ? 38.682 15.311 44.666 1.00 40.05 103 TYR A N 1
ATOM 734 C CA . TYR A 1 125 ? 38.360 16.678 45.047 1.00 45.61 103 TYR A CA 1
ATOM 735 C C . TYR A 1 125 ? 38.892 17.669 44.003 1.00 49.83 103 TYR A C 1
ATOM 736 O O . TYR A 1 125 ? 40.038 17.532 43.488 1.00 47.22 103 TYR A O 1
ATOM 745 N N . CYS A 1 126 ? 38.074 18.672 43.691 1.00 46.36 104 CYS A N 1
ATOM 746 C CA . CYS A 1 126 ? 38.460 19.670 42.675 1.00 43.93 104 CYS A CA 1
ATOM 747 C C . CYS A 1 126 ? 37.916 21.068 43.008 1.00 38.94 104 CYS A C 1
ATOM 748 O O . CYS A 1 126 ? 36.766 21.202 43.431 1.00 39.26 104 CYS A O 1
ATOM 751 N N . LEU A 1 127 ? 38.768 22.083 42.849 1.00 36.25 105 LEU A N 1
ATOM 752 C CA . LEU A 1 127 ? 38.340 23.486 42.792 1.00 41.12 105 LEU A CA 1
ATOM 753 C C . LEU A 1 127 ? 37.298 23.777 41.679 1.00 44.75 105 LEU A C 1
ATOM 754 O O . LEU A 1 127 ? 37.350 23.236 40.566 1.00 48.83 105 LEU A O 1
ATOM 759 N N . LEU A 1 128 ? 36.346 24.628 42.006 1.00 43.15 106 LEU A N 1
ATOM 760 C CA . LEU A 1 128 ? 35.530 25.263 41.023 1.00 42.33 106 LEU A CA 1
ATOM 761 C C . LEU A 1 128 ? 35.511 26.769 41.272 1.00 45.98 106 LEU A C 1
ATOM 762 O O . LEU A 1 128 ? 35.200 27.202 42.377 1.00 45.67 106 LEU A O 1
ATOM 767 N N . PRO A 1 129 ? 35.834 27.590 40.244 1.00 46.04 107 PRO A N 1
ATOM 768 C CA . PRO A 1 129 ? 35.619 29.052 40.474 1.00 41.35 107 PRO A CA 1
ATOM 769 C C . PRO A 1 129 ? 34.126 29.367 40.712 1.00 44.79 107 PRO A C 1
ATOM 770 O O . PRO A 1 129 ? 33.240 28.659 40.212 1.00 45.78 107 PRO A O 1
ATOM 774 N N . ALA A 1 130 ? 33.860 30.415 41.492 1.00 49.79 108 ALA A N 1
ATOM 775 C CA . ALA A 1 130 ? 32.509 30.780 41.921 1.00 48.63 108 ALA A CA 1
ATOM 776 C C . ALA A 1 130 ? 31.510 31.071 40.768 1.00 48.81 108 ALA A C 1
ATOM 777 O O . ALA A 1 130 ? 30.395 30.538 40.751 1.00 48.11 108 ALA A O 1
ATOM 779 N N . GLY A 1 131 ? 31.912 31.911 39.814 1.00 46.24 109 GLY A N 1
ATOM 780 C CA . GLY A 1 131 ? 31.051 32.246 38.683 1.00 41.98 109 GLY A CA 1
ATOM 781 C C . GLY A 1 131 ? 30.929 31.119 37.668 1.00 40.61 109 GLY A C 1
ATOM 782 O O . GLY A 1 131 ? 30.370 31.325 36.602 1.00 43.28 109 GLY A O 1
ATOM 783 N N . GLN A 1 132 ? 31.434 29.938 38.021 1.00 38.67 110 GLN A N 1
ATOM 784 C CA . GLN A 1 132 ? 31.319 28.732 37.206 1.00 40.68 110 GLN A CA 1
ATOM 785 C C . GLN A 1 132 ? 30.546 27.597 37.882 1.00 43.95 110 GLN A C 1
ATOM 786 O O . GLN A 1 132 ? 30.498 26.513 37.309 1.00 44.93 110 GLN A O 1
ATOM 792 N N . ILE A 1 133 ? 29.938 27.842 39.062 1.00 46.78 111 ILE A N 1
ATOM 793 C CA . ILE A 1 133 ? 29.001 26.877 39.734 1.00 44.25 111 ILE A CA 1
ATOM 794 C C . ILE A 1 133 ? 27.574 26.913 39.203 1.00 42.38 111 ILE A C 1
ATOM 795 O O . ILE A 1 133 ? 27.045 27.973 39.011 1.00 40.07 111 ILE A O 1
ATOM 800 N N . LEU A 1 134 ? 26.929 25.759 39.042 1.00 45.68 112 LEU A N 1
ATOM 801 C CA . LEU A 1 134 ? 25.497 25.706 38.787 1.00 44.04 112 LEU A CA 1
ATOM 802 C C . LEU A 1 134 ? 24.894 24.610 39.660 1.00 46.91 112 LEU A C 1
ATOM 803 O O . LEU A 1 134 ? 25.565 23.603 39.912 1.00 46.47 112 LEU A O 1
ATOM 808 N N . PRO A 1 135 ? 23.619 24.771 40.093 1.00 47.48 113 PRO A N 1
ATOM 809 C CA . PRO A 1 135 ? 23.022 23.713 40.905 1.00 46.19 113 PRO A CA 1
ATOM 810 C C . PRO A 1 135 ? 22.562 22.627 39.991 1.00 48.49 113 PRO A C 1
ATOM 811 O O . PRO A 1 135 ? 22.455 22.857 38.786 1.00 53.20 113 PRO A O 1
ATOM 815 N N . PHE A 1 136 ? 22.309 21.447 40.546 1.00 49.66 114 PHE A N 1
ATOM 816 C CA . PHE A 1 136 ? 21.608 20.403 39.807 1.00 46.76 114 PHE A CA 1
ATOM 817 C C . PHE A 1 136 ? 20.299 20.995 39.313 1.00 50.05 114 PHE A C 1
ATOM 818 O O . PHE A 1 136 ? 19.649 21.745 40.042 1.00 50.11 114 PHE A O 1
ATOM 826 N N . PRO A 1 137 ? 19.935 20.721 38.049 1.00 54.02 115 PRO A N 1
ATOM 827 C CA . PRO A 1 137 ? 18.560 20.993 37.654 1.00 53.98 115 PRO A CA 1
ATOM 828 C C . PRO A 1 137 ? 17.707 20.076 38.521 1.00 58.33 115 PRO A C 1
ATOM 829 O O . PRO A 1 137 ? 18.208 19.042 38.939 1.00 58.69 115 PRO A O 1
ATOM 833 N N . LYS A 1 138 ? 16.454 20.445 38.780 1.00 57.77 116 LYS A N 1
ATOM 834 C CA . LYS A 1 138 ? 15.498 19.596 39.492 1.00 60.63 116 LYS A CA 1
ATOM 835 C C . LYS A 1 138 ? 15.331 18.207 38.838 1.00 56.73 116 LYS A C 1
ATOM 836 O O . LYS A 1 138 ? 15.177 18.105 37.625 1.00 56.95 116 LYS A O 1
ATOM 842 N N . GLY A 1 139 ? 15.386 17.140 39.635 1.00 53.97 117 GLY A N 1
ATOM 843 C CA . GLY A 1 139 ? 15.222 15.757 39.110 1.00 53.20 117 GLY A CA 1
ATOM 844 C C . GLY A 1 139 ? 16.506 15.020 38.712 1.00 60.11 117 GLY A C 1
ATOM 845 O O . GLY A 1 139 ? 16.493 13.805 38.497 1.00 64.15 117 GLY A O 1
ATOM 846 N N . TYR A 1 140 ? 17.624 15.746 38.641 1.00 58.93 118 TYR A N 1
ATOM 847 C CA . TYR A 1 140 ? 18.901 15.241 38.084 1.00 55.83 118 TYR A CA 1
ATOM 848 C C . TYR A 1 140 ? 19.793 14.529 39.111 1.00 47.76 118 TYR A C 1
ATOM 849 O O . TYR A 1 140 ? 20.116 15.076 40.158 1.00 52.99 118 TYR A O 1
ATOM 858 N N . ASP A 1 141 ? 20.227 13.319 38.816 1.00 43.94 119 ASP A N 1
ATOM 859 C CA . ASP A 1 141 ? 21.292 12.741 39.611 1.00 43.89 119 ASP A CA 1
ATOM 860 C C . ASP A 1 141 ? 22.641 13.398 39.269 1.00 43.84 119 ASP A C 1
ATOM 861 O O . ASP A 1 141 ? 22.729 14.414 38.570 1.00 44.38 119 ASP A O 1
ATOM 866 N N . ALA A 1 142 ? 23.701 12.842 39.796 1.00 42.30 120 ALA A N 1
ATOM 867 C CA . ALA A 1 142 ? 24.957 13.534 39.781 1.00 41.34 120 ALA A CA 1
ATOM 868 C C . ALA A 1 142 ? 25.553 13.435 38.385 1.00 44.16 120 ALA A C 1
ATOM 869 O O . ALA A 1 142 ? 26.192 14.393 37.935 1.00 42.07 120 ALA A O 1
ATOM 871 N N . VAL A 1 143 ? 25.335 12.286 37.718 1.00 39.57 121 VAL A N 1
ATOM 872 C CA . VAL A 1 143 ? 25.912 12.039 36.418 1.00 45.60 121 VAL A CA 1
ATOM 873 C C . VAL A 1 143 ? 25.348 13.021 35.381 1.00 47.06 121 VAL A C 1
ATOM 874 O O . VAL A 1 143 ? 26.116 13.701 34.650 1.00 42.92 121 VAL A O 1
ATOM 878 N N . LYS A 1 144 ? 24.024 13.117 35.352 1.00 39.50 122 LYS A N 1
ATOM 879 C CA . LYS A 1 144 ? 23.374 13.971 34.396 1.00 39.97 122 LYS A CA 1
ATOM 880 C C . LYS A 1 144 ? 23.813 15.392 34.684 1.00 40.26 122 LYS A C 1
ATOM 881 O O . LYS A 1 144 ? 23.977 16.179 33.761 1.00 44.22 122 LYS A O 1
ATOM 887 N N . ALA A 1 145 ? 24.049 15.729 35.948 1.00 37.57 123 ALA A N 1
ATOM 888 C CA . ALA A 1 145 ? 24.498 17.072 36.243 1.00 37.28 123 ALA A CA 1
ATOM 889 C C . ALA A 1 145 ? 25.918 17.319 35.707 1.00 40.16 123 ALA A C 1
ATOM 890 O O . ALA A 1 145 ? 26.216 18.389 35.168 1.00 37.02 123 ALA A O 1
ATOM 892 N N . ALA A 1 146 ? 26.791 16.328 35.834 1.00 39.49 124 ALA A N 1
ATOM 893 C CA . ALA A 1 146 ? 28.181 16.531 35.442 1.00 38.12 124 ALA A CA 1
ATOM 894 C C . ALA A 1 146 ? 28.315 16.564 33.891 1.00 35.55 124 ALA A C 1
ATOM 895 O O . ALA A 1 146 ? 29.273 17.077 33.343 1.00 39.33 124 ALA A O 1
ATOM 897 N N . ALA A 1 147 ? 27.313 16.037 33.206 1.00 32.61 125 ALA A N 1
ATOM 898 C CA . ALA A 1 147 ? 27.212 16.039 31.744 1.00 34.43 125 ALA A CA 1
ATOM 899 C C . ALA A 1 147 ? 26.949 17.406 31.083 1.00 36.47 125 ALA A C 1
ATOM 900 O O . ALA A 1 147 ? 26.994 17.530 29.856 1.00 43.10 125 ALA A O 1
A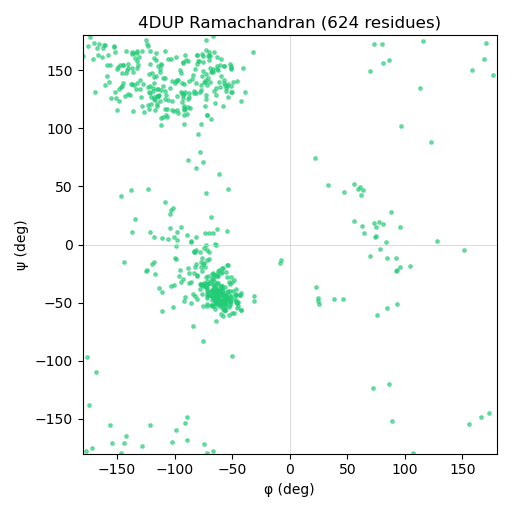TOM 902 N N . LEU A 1 148 ? 26.709 18.430 31.882 1.00 34.59 126 LEU A N 1
ATOM 903 C CA . LEU A 1 148 ? 26.244 19.689 31.352 1.00 37.05 126 LEU A CA 1
ATOM 904 C C . LEU A 1 148 ? 27.356 20.664 31.018 1.00 33.78 126 LEU A C 1
ATOM 905 O O . LEU A 1 148 ? 27.340 21.241 29.943 1.00 37.80 126 LEU A O 1
ATOM 910 N N . PRO A 1 149 ? 28.299 20.874 31.934 1.00 30.04 127 PRO A N 1
ATOM 911 C CA . PRO A 1 149 ? 28.999 22.136 31.792 1.00 29.30 127 PRO A CA 1
ATOM 912 C C . PRO A 1 149 ? 29.743 22.332 30.459 1.00 28.11 127 PRO A C 1
ATOM 913 O O . PRO A 1 149 ? 29.428 23.285 29.743 1.00 30.63 127 PRO A O 1
ATOM 917 N N . GLU A 1 150 ? 30.693 21.460 30.140 1.00 25.55 128 GLU A N 1
ATOM 918 C CA . GLU A 1 150 ? 31.556 21.674 28.988 1.00 27.60 128 GLU A CA 1
ATOM 919 C C . GLU A 1 150 ? 30.766 21.937 27.702 1.00 24.97 128 GLU A C 1
ATOM 920 O O . GLU A 1 150 ? 31.010 22.933 27.036 1.00 27.01 128 GLU A O 1
ATOM 926 N N . THR A 1 151 ? 29.839 21.048 27.370 1.00 24.94 129 THR A N 1
ATOM 927 C CA . THR A 1 151 ? 29.163 21.099 26.097 1.00 27.57 129 THR A CA 1
ATOM 928 C C . THR A 1 151 ? 28.170 22.270 26.096 1.00 33.80 129 THR A C 1
ATOM 929 O O . THR A 1 151 ? 28.018 22.989 25.054 1.00 31.65 129 THR A O 1
ATOM 933 N N . PHE A 1 152 ? 27.548 22.499 27.271 1.00 29.82 130 PHE A N 1
ATOM 934 C CA . PHE A 1 152 ? 26.569 23.571 27.406 1.00 28.39 130 PHE A CA 1
ATOM 935 C C . PHE A 1 152 ? 27.220 24.929 27.393 1.00 31.74 130 PHE A C 1
ATOM 936 O O . PHE A 1 152 ? 26.711 25.819 26.691 1.00 32.34 130 PHE A O 1
ATOM 944 N N . PHE A 1 153 ? 28.353 25.107 28.092 1.00 29.21 131 PHE A N 1
ATOM 945 C CA . PHE A 1 153 ? 29.003 26.410 28.041 1.00 29.44 131 PHE A CA 1
ATOM 946 C C . PHE A 1 153 ? 29.384 26.612 26.591 1.00 31.95 131 PHE A C 1
ATOM 947 O O . PHE A 1 153 ? 29.140 27.685 26.035 1.00 29.58 131 PHE A O 1
ATOM 955 N N . THR A 1 154 ? 29.963 25.568 25.969 1.00 30.90 132 THR A N 1
ATOM 956 C CA . THR A 1 154 ? 30.547 25.731 24.629 1.00 28.39 132 THR A CA 1
ATOM 957 C C . THR A 1 154 ? 29.501 26.114 23.599 1.00 27.58 132 THR A C 1
ATOM 958 O O . THR A 1 154 ? 29.742 26.980 22.796 1.00 26.86 132 THR A O 1
ATOM 962 N N . VAL A 1 155 ? 28.353 25.453 23.641 1.00 31.39 133 VAL A N 1
ATOM 963 C CA . VAL A 1 155 ? 27.286 25.670 22.665 1.00 32.31 133 VAL A CA 1
ATOM 964 C C . VAL A 1 155 ? 26.635 27.008 22.940 1.00 30.14 133 VAL A C 1
ATOM 965 O O . VAL A 1 155 ? 26.342 27.771 22.048 1.00 34.40 133 VAL A O 1
ATOM 969 N N . TRP A 1 156 ? 26.513 27.361 24.189 1.00 31.87 134 TRP A N 1
ATOM 970 C CA . TRP A 1 156 ? 25.853 28.615 24.464 1.00 32.45 134 TRP A CA 1
ATOM 971 C C . TRP A 1 156 ? 26.684 29.780 23.964 1.00 31.18 134 TRP A C 1
ATOM 972 O O . TRP A 1 156 ? 26.178 30.709 23.305 1.00 31.13 134 TRP A O 1
ATOM 983 N N . ALA A 1 157 ? 27.964 29.758 24.292 1.00 31.44 135 ALA A N 1
ATOM 984 C CA . ALA A 1 157 ? 28.853 30.879 23.952 1.00 34.67 135 ALA A CA 1
ATOM 985 C C . ALA A 1 157 ? 28.972 31.127 22.468 1.00 31.23 135 ALA A C 1
ATOM 986 O O . ALA A 1 157 ? 28.979 32.285 22.011 1.00 32.82 135 ALA A O 1
ATOM 988 N N . ASN A 1 158 ? 29.028 30.059 21.704 1.00 28.68 136 ASN A N 1
ATOM 989 C CA . ASN A 1 158 ? 29.360 30.246 20.278 1.00 31.02 136 ASN A CA 1
ATOM 990 C C . ASN A 1 158 ? 28.086 30.342 19.456 1.00 31.33 136 ASN A C 1
ATOM 991 O O . ASN A 1 158 ? 28.057 31.012 18.446 1.00 32.42 136 ASN A O 1
ATOM 996 N N . LEU A 1 159 ? 27.029 29.653 19.859 1.00 35.07 137 LEU A N 1
ATOM 997 C CA . LEU A 1 159 ? 25.872 29.575 18.977 1.00 33.73 137 LEU A CA 1
ATOM 998 C C . LEU A 1 159 ? 24.883 30.675 19.285 1.00 35.76 137 LEU A C 1
ATOM 999 O O . LEU A 1 159 ? 24.234 31.186 18.362 1.00 36.59 137 LEU A O 1
ATOM 1004 N N . PHE A 1 160 ? 24.845 31.096 20.555 1.00 34.43 138 PHE A N 1
ATOM 1005 C CA . PHE A 1 160 ? 23.833 32.040 21.068 1.00 33.29 138 PHE A CA 1
ATOM 1006 C C . PHE A 1 160 ? 24.476 33.350 21.393 1.00 35.92 138 PHE A C 1
ATOM 1007 O O . PHE A 1 160 ? 24.092 34.376 20.848 1.00 46.62 138 PHE A O 1
ATOM 1015 N N . GLN A 1 161 ? 25.469 33.352 22.250 1.00 35.69 139 GLN A N 1
ATOM 1016 C CA . GLN A 1 161 ? 26.111 34.619 22.531 1.00 35.92 139 GLN A CA 1
ATOM 1017 C C . GLN A 1 161 ? 26.822 35.268 21.340 1.00 37.86 139 GLN A C 1
ATOM 1018 O O . GLN A 1 161 ? 26.670 36.466 21.124 1.00 47.47 139 GLN A O 1
ATOM 1032 N N . ALA A 1 163 ? 27.060 33.925 17.892 1.00 37.38 141 ALA A N 1
ATOM 1033 C CA . ALA A 1 163 ? 26.322 33.832 16.616 1.00 38.16 141 ALA A CA 1
ATOM 1034 C C . ALA A 1 163 ? 24.861 34.320 16.683 1.00 39.04 141 ALA A C 1
ATOM 1035 O O . ALA A 1 163 ? 24.281 34.578 15.636 1.00 37.76 141 ALA A O 1
ATOM 1037 N N . GLY A 1 164 ? 24.293 34.457 17.896 1.00 41.12 142 GLY A N 1
ATOM 1038 C CA . GLY A 1 164 ? 22.965 35.040 18.105 1.00 37.01 142 GLY A CA 1
ATOM 1039 C C . GLY A 1 164 ? 21.863 34.258 17.402 1.00 37.64 142 GLY A C 1
ATOM 1040 O O . GLY A 1 164 ? 21.072 34.821 16.664 1.00 37.55 142 GLY A O 1
ATOM 1041 N N . LEU A 1 165 ? 21.838 32.946 17.585 1.00 37.49 143 LEU A N 1
ATOM 1042 C CA . LEU A 1 165 ? 20.802 32.148 16.961 1.00 43.67 143 LEU A CA 1
ATOM 1043 C C . LEU A 1 165 ? 19.433 32.559 17.573 1.00 49.62 143 LEU A C 1
ATOM 1044 O O . LEU A 1 165 ? 19.257 32.528 18.800 1.00 46.16 143 LEU A O 1
ATOM 1049 N N . THR A 1 166 ? 18.513 32.995 16.711 1.00 48.61 144 THR A N 1
ATOM 1050 C CA . THR A 1 166 ? 17.112 33.194 17.084 1.00 54.66 144 THR A CA 1
ATOM 1051 C C . THR A 1 166 ? 16.150 32.408 16.175 1.00 50.30 144 THR A C 1
ATOM 1052 O O . THR A 1 166 ? 16.562 31.743 15.200 1.00 41.93 144 THR A O 1
ATOM 1056 N N . GLU A 1 167 ? 14.870 32.482 16.531 1.00 46.93 145 GLU A N 1
ATOM 1057 C CA . GLU A 1 167 ? 13.797 31.728 15.864 1.00 47.32 145 GLU A CA 1
ATOM 1058 C C . GLU A 1 167 ? 13.728 31.902 14.336 1.00 39.51 145 GLU A C 1
ATOM 1059 O O . GLU A 1 167 ? 13.886 32.994 13.828 1.00 40.59 145 GLU A O 1
ATOM 1065 N N . GLY A 1 168 ? 13.509 30.827 13.605 1.00 39.45 146 GLY A N 1
ATOM 1066 C CA . GLY A 1 168 ? 13.393 30.921 12.134 1.00 44.62 146 GLY A CA 1
ATOM 1067 C C . GLY A 1 168 ? 14.652 30.720 11.290 1.00 45.86 146 GLY A C 1
ATOM 1068 O O . GLY A 1 168 ? 14.566 30.393 10.073 1.00 42.10 146 GLY A O 1
ATOM 1069 N N . GLU A 1 169 ? 15.812 30.939 11.932 1.00 42.54 147 GLU A N 1
ATOM 1070 C CA . GLU A 1 169 ? 17.120 30.785 11.293 1.00 39.60 147 GLU A CA 1
ATOM 1071 C C . GLU A 1 169 ? 17.444 29.320 11.074 1.00 34.55 147 GLU A C 1
ATOM 1072 O O . GLU A 1 169 ? 17.027 28.453 11.851 1.00 34.00 147 GLU A O 1
ATOM 1078 N N . SER A 1 170 ? 18.153 29.015 9.992 1.00 33.61 148 SER A N 1
ATOM 1079 C CA . SER A 1 170 ? 18.666 27.662 9.824 1.00 33.31 148 SER A CA 1
ATOM 1080 C C . SER A 1 170 ? 20.141 27.529 10.348 1.00 32.37 148 SER A C 1
ATOM 1081 O O . SER A 1 170 ? 20.929 28.502 10.301 1.00 30.81 148 SER A O 1
ATOM 1084 N N . VAL A 1 171 ? 20.473 26.343 10.859 1.00 31.25 149 VAL A N 1
ATOM 1085 C CA . VAL A 1 171 ? 21.824 26.020 11.350 1.00 32.47 149 VAL A CA 1
ATOM 1086 C C . VAL A 1 171 ? 22.285 24.642 10.936 1.00 29.85 149 VAL A C 1
ATOM 1087 O O . VAL A 1 171 ? 21.527 23.689 10.993 1.00 30.26 149 VAL A O 1
ATOM 1091 N N . LEU A 1 172 ? 23.548 24.546 10.535 1.00 26.50 150 LEU A N 1
ATOM 1092 C CA . LEU A 1 172 ? 24.166 23.273 10.282 1.00 27.51 150 LEU A CA 1
ATOM 1093 C C . LEU A 1 172 ? 25.188 22.998 11.431 1.00 28.60 150 LEU A C 1
ATOM 1094 O O . LEU A 1 172 ? 25.985 23.873 11.787 1.00 28.01 150 LEU A O 1
ATOM 1099 N N . ILE A 1 173 ? 25.132 21.795 12.001 1.00 27.42 151 ILE A N 1
ATOM 1100 C CA . ILE A 1 173 ? 25.973 21.387 13.096 1.00 27.51 151 ILE A CA 1
ATOM 1101 C C . ILE A 1 173 ? 26.730 20.141 12.724 1.00 30.84 151 ILE A C 1
ATOM 1102 O O . ILE A 1 173 ? 26.112 19.128 12.361 1.00 31.60 151 ILE A O 1
ATOM 1107 N N . HIS A 1 174 ? 28.062 20.219 12.746 1.00 30.93 152 HIS A N 1
ATOM 1108 C CA . HIS A 1 174 ? 28.884 19.020 12.452 1.00 32.13 152 HIS A CA 1
ATOM 1109 C C . HIS A 1 174 ? 29.115 18.266 13.751 1.00 31.84 152 HIS A C 1
ATOM 1110 O O . HIS A 1 174 ? 29.026 18.865 14.836 1.00 30.68 152 HIS A O 1
ATOM 1117 N N . GLY A 1 175 ? 29.427 16.970 13.667 1.00 36.25 153 GLY A N 1
ATOM 1118 C CA . GLY A 1 175 ? 29.603 16.122 14.875 1.00 30.43 153 GLY A CA 1
ATOM 1119 C C . GLY A 1 175 ? 28.286 16.043 15.619 1.00 30.97 153 GLY A C 1
ATOM 1120 O O . GLY A 1 175 ? 28.232 16.268 16.845 1.00 30.96 153 GLY A O 1
ATOM 1121 N N . GLY A 1 176 ? 27.208 15.781 14.865 1.00 31.68 154 GLY A N 1
ATOM 1122 C CA . GLY A 1 176 ? 25.856 15.692 15.427 1.00 35.62 154 GLY A CA 1
ATOM 1123 C C . GLY A 1 176 ? 25.764 14.815 16.673 1.00 35.02 154 GLY A C 1
ATOM 1124 O O . GLY A 1 176 ? 25.039 15.084 17.619 1.00 34.83 154 GLY A O 1
ATOM 1125 N N . THR A 1 177 ? 26.625 13.829 16.691 1.00 37.14 155 THR A N 1
ATOM 1126 C CA . THR A 1 177 ? 26.573 12.698 17.598 1.00 37.24 155 THR A CA 1
ATOM 1127 C C . THR A 1 177 ? 27.518 12.854 18.818 1.00 34.57 155 THR A C 1
ATOM 1128 O O . THR A 1 177 ? 27.408 12.097 19.785 1.00 32.36 155 THR A O 1
ATOM 1132 N N . SER A 1 178 ? 28.425 13.839 18.756 1.00 31.57 156 SER A N 1
ATOM 1133 C CA . SER A 1 178 ? 29.361 14.159 19.863 1.00 29.89 156 SER A CA 1
ATOM 1134 C C . SER A 1 178 ? 28.549 14.830 20.962 1.00 29.24 156 SER A C 1
ATOM 1135 O O . SER A 1 178 ? 27.366 15.170 20.759 1.00 28.28 156 SER A O 1
ATOM 1138 N N . GLY A 1 179 ? 29.206 15.116 22.078 1.00 26.46 157 GLY A N 1
ATOM 1139 C CA . GLY A 1 179 ? 28.540 15.736 23.200 1.00 25.95 157 GLY A CA 1
ATOM 1140 C C . GLY A 1 179 ? 28.061 17.129 22.844 1.00 28.60 157 GLY A C 1
ATOM 1141 O O . GLY A 1 179 ? 27.010 17.560 23.305 1.00 31.82 157 GLY A O 1
ATOM 1142 N N . ILE A 1 180 ? 28.870 17.873 22.105 1.00 28.38 158 ILE A N 1
ATOM 1143 C CA . ILE A 1 180 ? 28.545 19.224 21.724 1.00 27.20 158 ILE A CA 1
ATOM 1144 C C . ILE A 1 180 ? 27.469 19.149 20.596 1.00 29.63 158 ILE A C 1
ATOM 1145 O O . ILE A 1 180 ? 26.584 19.984 20.536 1.00 25.50 158 ILE A O 1
ATOM 1150 N N . GLY A 1 181 ? 27.537 18.141 19.730 1.00 27.40 159 GLY A N 1
ATOM 1151 C CA . GLY A 1 181 ? 26.547 18.032 18.654 1.00 35.60 159 GLY A CA 1
ATOM 1152 C C . GLY A 1 181 ? 25.105 17.775 19.150 1.00 37.71 159 GLY A C 1
ATOM 1153 O O . GLY A 1 181 ? 24.106 18.416 18.747 1.00 37.64 159 GLY A O 1
ATOM 1154 N N . THR A 1 182 ? 25.040 16.807 20.026 1.00 32.41 160 THR A N 1
ATOM 1155 C CA . THR A 1 182 ? 23.881 16.437 20.779 1.00 32.44 160 THR A CA 1
ATOM 1156 C C . THR A 1 182 ? 23.312 17.627 21.542 1.00 32.30 160 THR A C 1
ATOM 1157 O O . THR A 1 182 ? 22.122 17.875 21.487 1.00 28.58 160 THR A O 1
ATOM 1161 N N . THR A 1 183 ? 24.181 18.387 22.214 1.00 30.84 161 THR A N 1
ATOM 1162 C CA . THR A 1 183 ? 23.765 19.521 22.965 1.00 30.07 161 THR A CA 1
ATOM 1163 C C . THR A 1 183 ? 23.275 20.588 22.019 1.00 35.92 161 THR A C 1
ATOM 1164 O O . THR A 1 183 ? 22.154 21.053 22.183 1.00 37.02 161 THR A O 1
ATOM 1168 N N . ALA A 1 184 ? 24.098 20.932 21.016 1.00 32.70 162 ALA A N 1
ATOM 1169 C CA . ALA A 1 184 ? 23.758 21.897 19.994 1.00 29.71 162 ALA A CA 1
ATOM 1170 C C . ALA A 1 184 ? 22.430 21.642 19.324 1.00 30.31 162 ALA A C 1
ATOM 1171 O O . ALA A 1 184 ? 21.656 22.599 19.174 1.00 30.59 162 ALA A O 1
ATOM 1173 N N . ILE A 1 185 ? 22.183 20.397 18.888 1.00 32.10 163 ILE A N 1
ATOM 1174 C CA . ILE A 1 185 ? 20.927 20.058 18.161 1.00 37.15 163 ILE A CA 1
ATOM 1175 C C . ILE A 1 185 ? 19.733 20.422 19.033 1.00 40.92 163 ILE A C 1
ATOM 1176 O O . ILE A 1 185 ? 18.775 21.056 18.571 1.00 44.87 163 ILE A O 1
ATOM 1181 N N . GLN A 1 186 ? 19.825 20.067 20.305 1.00 41.41 164 GLN A N 1
ATOM 1182 C CA . GLN A 1 186 ? 18.705 20.246 21.214 1.00 45.65 164 GLN A CA 1
ATOM 1183 C C . GLN A 1 186 ? 18.347 21.697 21.431 1.00 42.46 164 GLN A C 1
ATOM 1184 O O . GLN A 1 186 ? 17.175 22.055 21.200 1.00 39.13 164 GLN A O 1
ATOM 1190 N N . LEU A 1 187 ? 19.329 22.513 21.863 1.00 35.93 165 LEU A N 1
ATOM 1191 C CA . LEU A 1 187 ? 19.084 23.920 22.167 1.00 35.41 165 LEU A CA 1
ATOM 1192 C C . LEU A 1 187 ? 18.577 24.664 20.940 1.00 37.63 165 LEU A C 1
ATOM 1193 O O . LEU A 1 187 ? 17.726 25.557 21.038 1.00 43.71 165 LEU A O 1
ATOM 1198 N N . ALA A 1 188 ? 19.104 24.281 19.792 1.00 35.17 166 ALA A N 1
ATOM 1199 C CA . ALA A 1 188 ? 18.738 24.896 18.552 1.00 42.70 166 ALA A CA 1
ATOM 1200 C C . ALA A 1 188 ? 17.266 24.556 18.242 1.00 41.89 166 ALA A C 1
ATOM 1201 O O . ALA A 1 188 ? 16.504 25.474 17.998 1.00 42.07 166 ALA A O 1
ATOM 1203 N N . ARG A 1 189 ? 16.878 23.271 18.273 1.00 38.44 167 ARG A N 1
ATOM 1204 C CA . ARG A 1 189 ? 15.490 22.903 18.043 1.00 42.61 167 ARG A CA 1
ATOM 1205 C C . ARG A 1 189 ? 14.570 23.646 19.051 1.00 42.73 167 ARG A C 1
ATOM 1206 O O . ARG A 1 189 ? 13.696 24.423 18.655 1.00 44.99 167 ARG A O 1
ATOM 1214 N N . ALA A 1 190 ? 14.838 23.479 20.341 1.00 40.67 168 ALA A N 1
ATOM 1215 C CA . ALA A 1 190 ? 14.103 24.177 21.398 1.00 39.49 168 ALA A CA 1
ATOM 1216 C C . ALA A 1 190 ? 13.995 25.684 21.224 1.00 40.97 168 ALA A C 1
ATOM 1217 O O . ALA A 1 190 ? 13.034 26.283 21.700 1.00 43.01 168 ALA A O 1
ATOM 1219 N N . PHE A 1 191 ? 14.958 26.324 20.556 1.00 44.40 169 PHE A N 1
ATOM 1220 C CA . PHE A 1 191 ? 14.859 27.787 20.376 1.00 39.19 169 PHE A CA 1
ATOM 1221 C C . PHE A 1 191 ? 14.301 28.209 19.051 1.00 37.69 169 PHE A C 1
ATOM 1222 O O . PHE A 1 191 ? 14.368 29.390 18.687 1.00 41.37 169 PHE A O 1
ATOM 1230 N N . GLY A 1 192 ? 13.775 27.233 18.323 1.00 41.46 170 GLY A N 1
ATOM 1231 C CA . GLY A 1 192 ? 12.969 27.493 17.122 1.00 47.27 170 GLY A CA 1
ATOM 1232 C C . GLY A 1 192 ? 13.764 27.625 15.846 1.00 48.20 170 GLY A C 1
ATOM 1233 O O . GLY A 1 192 ? 13.362 28.343 14.932 1.00 50.14 170 GLY A O 1
ATOM 1234 N N . ALA A 1 193 ? 14.912 26.962 15.786 1.00 45.23 171 ALA A N 1
ATOM 1235 C CA . ALA A 1 193 ? 15.700 26.977 14.570 1.00 42.26 171 ALA A CA 1
ATOM 1236 C C . ALA A 1 193 ? 15.359 25.804 13.710 1.00 38.10 171 ALA A C 1
ATOM 1237 O O . ALA A 1 193 ? 14.869 24.789 14.179 1.00 38.78 171 ALA A O 1
ATOM 1239 N N . GLU A 1 194 ? 15.625 25.939 12.429 1.00 38.68 172 GLU A N 1
ATOM 1240 C CA . GLU A 1 194 ? 15.605 24.787 11.569 1.00 36.39 172 GLU A CA 1
ATOM 1241 C C . GLU A 1 194 ? 17.014 24.216 11.495 1.00 39.64 172 GLU A C 1
ATOM 1242 O O . GLU A 1 194 ? 18.006 24.941 11.161 1.00 35.69 172 GLU A O 1
ATOM 1248 N N . VAL A 1 195 ? 17.096 22.911 11.753 1.00 39.60 173 VAL A N 1
ATOM 1249 C CA . VAL A 1 195 ? 18.350 22.282 12.155 1.00 35.71 173 VAL A CA 1
ATOM 1250 C C . VAL A 1 195 ? 18.824 21.151 11.285 1.00 35.06 173 VAL A C 1
ATOM 1251 O O . VAL A 1 195 ? 18.056 20.258 10.929 1.00 42.08 173 VAL A O 1
ATOM 1255 N N . TYR A 1 196 ? 20.112 21.154 10.977 1.00 32.81 174 TYR A N 1
ATOM 1256 C CA . TYR A 1 196 ? 20.672 20.100 10.175 1.00 30.27 174 TYR A CA 1
ATOM 1257 C C . TYR A 1 196 ? 21.940 19.737 10.888 1.00 32.12 174 TYR A C 1
ATOM 1258 O O . TYR A 1 196 ? 22.482 20.519 11.644 1.00 28.70 174 TYR A O 1
ATOM 1267 N N . ALA A 1 197 ? 22.441 18.552 10.607 1.00 34.99 175 ALA A N 1
ATOM 1268 C CA . ALA A 1 197 ? 23.473 17.957 11.417 1.00 34.19 175 ALA A CA 1
ATOM 1269 C C . ALA A 1 197 ? 24.139 16.932 10.560 1.00 32.77 175 ALA A C 1
ATOM 1270 O O . ALA A 1 197 ? 23.483 16.300 9.733 1.00 34.63 175 ALA A O 1
ATOM 1272 N N . THR A 1 198 ? 25.444 16.765 10.728 1.00 34.30 176 THR A N 1
ATOM 1273 C CA . THR A 1 198 ? 26.116 15.649 10.061 1.00 34.82 176 THR A CA 1
ATOM 1274 C C . THR A 1 198 ? 26.595 14.615 11.068 1.00 36.65 176 THR A C 1
ATOM 1275 O O . THR A 1 198 ? 26.866 14.936 12.230 1.00 42.19 176 THR A O 1
ATOM 1279 N N . ALA A 1 199 ? 26.724 13.382 10.592 1.00 42.86 177 ALA A N 1
ATOM 1280 C CA . ALA A 1 199 ? 27.111 12.238 11.391 1.00 43.20 177 ALA A CA 1
ATOM 1281 C C . ALA A 1 199 ? 27.584 11.093 10.474 1.00 47.03 177 ALA A C 1
ATOM 1282 O O . ALA A 1 199 ? 27.416 11.160 9.249 1.00 51.17 177 ALA A O 1
ATOM 1284 N N . GLY A 1 200 ? 28.177 10.053 11.069 1.00 47.89 178 GLY A N 1
ATOM 1285 C CA . GLY A 1 200 ? 28.941 9.046 10.329 1.00 52.29 178 GLY A CA 1
ATOM 1286 C C . GLY A 1 200 ? 28.235 7.741 9.975 1.00 56.50 178 GLY A C 1
ATOM 1287 O O . GLY A 1 200 ? 28.862 6.853 9.410 1.00 59.09 178 GLY A O 1
ATOM 1288 N N . SER A 1 201 ? 26.942 7.628 10.290 1.00 54.77 179 SER A N 1
ATOM 1289 C CA . SER A 1 201 ? 26.147 6.420 9.991 1.00 52.47 179 SER A CA 1
ATOM 1290 C C . SER A 1 201 ? 24.662 6.782 10.014 1.00 47.60 179 SER A C 1
ATOM 1291 O O . SER A 1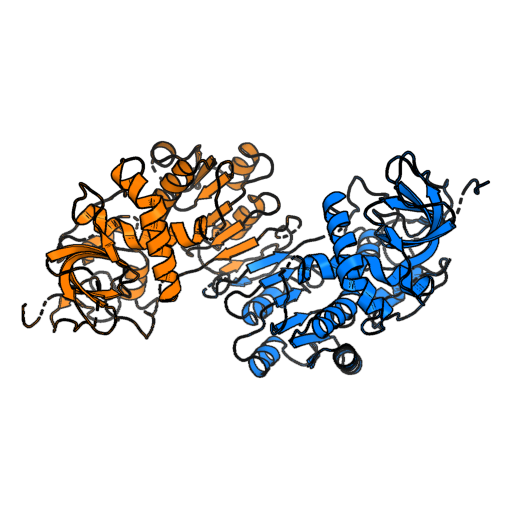 201 ? 24.294 7.858 10.496 1.00 53.39 179 SER A O 1
ATOM 1294 N N . THR A 1 202 ? 23.814 5.845 9.588 1.00 49.95 180 THR A N 1
ATOM 1295 C CA . THR A 1 202 ? 22.344 5.993 9.625 1.00 50.10 180 THR A CA 1
ATOM 1296 C C . THR A 1 202 ? 21.728 6.026 11.053 1.00 50.63 180 THR A C 1
ATOM 1297 O O . THR A 1 202 ? 20.852 6.877 11.367 1.00 48.26 180 THR A O 1
ATOM 1301 N N . GLY A 1 203 ? 22.169 5.112 11.916 1.00 49.53 181 GLY A N 1
ATOM 1302 C CA . GLY A 1 203 ? 21.754 5.162 13.320 1.00 52.27 181 GLY A CA 1
ATOM 1303 C C . GLY A 1 203 ? 22.067 6.535 13.907 1.00 54.94 181 GLY A C 1
ATOM 1304 O O . GLY A 1 203 ? 21.205 7.164 14.559 1.00 52.26 181 GLY A O 1
ATOM 1305 N N . LYS A 1 204 ? 23.284 7.020 13.637 1.00 49.23 182 LYS A N 1
ATOM 1306 C CA . LYS A 1 204 ? 23.709 8.331 14.129 1.00 49.38 182 LYS A CA 1
ATOM 1307 C C . LYS A 1 204 ? 22.892 9.468 13.518 1.00 47.97 182 LYS A C 1
ATOM 1308 O O . LYS A 1 204 ? 22.480 10.391 14.223 1.00 45.27 182 LYS A O 1
ATOM 1314 N N . CYS A 1 205 ? 22.611 9.388 12.215 1.00 51.38 183 CYS A N 1
ATOM 1315 C CA . CYS A 1 205 ? 21.753 10.406 11.590 1.00 51.22 183 CYS A CA 1
ATOM 1316 C C . CYS A 1 205 ? 20.349 10.392 12.133 1.00 52.19 183 CYS A C 1
ATOM 1317 O O . CYS A 1 205 ? 19.755 11.464 12.344 1.00 58.20 183 CYS A O 1
ATOM 1320 N N . GLU A 1 206 ? 19.846 9.183 12.403 1.00 52.33 184 GLU A N 1
ATOM 1321 C CA . GLU A 1 206 ? 18.530 8.993 13.033 1.00 54.89 184 GLU A CA 1
ATOM 1322 C C . GLU A 1 206 ? 18.467 9.492 14.476 1.00 49.21 184 GLU A C 1
ATOM 1323 O O . GLU A 1 206 ? 17.468 10.070 14.902 1.00 46.66 184 GLU A O 1
ATOM 1329 N N . ALA A 1 207 ? 19.541 9.281 15.229 1.00 51.12 185 ALA A N 1
ATOM 1330 C CA . ALA A 1 207 ? 19.650 9.883 16.566 1.00 46.96 185 ALA A CA 1
ATOM 1331 C C . ALA A 1 207 ? 19.634 11.416 16.480 1.00 46.22 185 ALA A C 1
ATOM 1332 O O . ALA A 1 207 ? 18.945 12.090 17.287 1.00 46.92 185 ALA A O 1
ATOM 1334 N N . CYS A 1 208 ? 20.325 11.985 15.480 1.00 39.98 186 CYS A N 1
ATOM 1335 C CA . CYS A 1 208 ? 20.222 13.435 15.330 1.00 39.90 186 CYS A CA 1
ATOM 1336 C C . CYS A 1 208 ? 18.766 13.891 15.182 1.00 38.85 186 CYS A C 1
ATOM 1337 O O . CYS A 1 208 ? 18.319 14.788 15.883 1.00 34.74 186 CYS A O 1
ATOM 1340 N N . GLU A 1 209 ? 18.029 13.263 14.271 1.00 43.68 187 GLU A N 1
ATOM 1341 C CA . GLU A 1 209 ? 16.599 13.630 14.055 1.00 45.01 187 GLU A CA 1
ATOM 1342 C C . GLU A 1 209 ? 15.737 13.446 15.301 1.00 44.34 187 GLU A C 1
ATOM 1343 O O . GLU A 1 209 ? 14.899 14.318 15.614 1.00 39.80 187 GLU A O 1
ATOM 1349 N N . ARG A 1 210 ? 15.971 12.365 16.048 1.00 42.70 188 ARG A N 1
ATOM 1350 C CA . ARG A 1 210 ? 15.303 12.253 17.348 1.00 46.73 188 ARG A CA 1
ATOM 1351 C C . ARG A 1 210 ? 15.551 13.480 18.241 1.00 48.84 188 ARG A C 1
ATOM 1352 O O . ARG A 1 210 ? 14.636 13.979 18.900 1.00 45.21 188 ARG A O 1
ATOM 1360 N N . LEU A 1 211 ? 16.785 13.981 18.232 1.00 47.55 189 LEU A N 1
ATOM 1361 C CA . LEU A 1 211 ? 17.163 15.139 19.060 1.00 44.35 189 LEU A CA 1
ATOM 1362 C C . LEU A 1 211 ? 16.608 16.448 18.510 1.00 42.89 189 LEU A C 1
ATOM 1363 O O . LEU A 1 211 ? 16.580 17.456 19.221 1.00 41.36 189 LEU A O 1
ATOM 1368 N N . GLY A 1 212 ? 16.168 16.441 17.253 1.00 42.07 190 GLY A N 1
ATOM 1369 C CA . GLY A 1 212 ? 15.551 17.647 16.673 1.00 46.51 190 GLY A CA 1
ATOM 1370 C C . GLY A 1 212 ? 16.094 18.168 15.335 1.00 47.06 190 GLY A C 1
ATOM 1371 O O . GLY A 1 212 ? 15.679 19.237 14.857 1.00 47.88 190 GLY A O 1
ATOM 1372 N N . ALA A 1 213 ? 17.051 17.449 14.754 1.00 43.34 191 ALA A N 1
ATOM 1373 C CA . ALA A 1 213 ? 17.497 17.789 13.428 1.00 43.08 191 ALA A CA 1
ATOM 1374 C C . ALA A 1 213 ? 16.361 17.390 12.514 1.00 44.68 191 ALA A C 1
ATOM 1375 O O . ALA A 1 213 ? 16.076 16.197 12.349 1.00 45.34 191 ALA A O 1
ATOM 1377 N N . LYS A 1 214 ? 15.703 18.375 11.931 1.00 48.20 192 LYS A N 1
ATOM 1378 C CA . LYS A 1 214 ? 14.986 18.129 10.704 1.00 42.73 192 LYS A CA 1
ATOM 1379 C C . LYS A 1 214 ? 15.685 17.048 9.894 1.00 42.92 192 LYS A C 1
ATOM 1380 O O . LYS A 1 214 ? 15.050 16.089 9.437 1.00 45.13 192 LYS A O 1
ATOM 1386 N N . ARG A 1 215 ? 16.998 17.169 9.708 1.00 43.77 193 ARG A N 1
ATOM 1387 C CA . ARG A 1 215 ? 17.673 16.207 8.836 1.00 42.35 193 ARG A CA 1
ATOM 1388 C C . ARG A 1 215 ? 19.126 15.896 9.233 1.00 47.32 193 ARG A C 1
ATOM 1389 O O . ARG A 1 215 ? 19.970 16.802 9.352 1.00 49.73 193 ARG A O 1
ATOM 1397 N N . GLY A 1 216 ? 19.402 14.611 9.457 1.00 45.21 194 GLY A N 1
ATOM 1398 C CA . GLY A 1 216 ? 20.753 14.125 9.631 1.00 44.21 194 GLY A CA 1
ATOM 1399 C C . GLY A 1 216 ? 21.391 13.728 8.309 1.00 45.12 194 GLY A C 1
ATOM 1400 O O . GLY A 1 216 ? 20.959 12.779 7.666 1.00 52.05 194 GLY A O 1
ATOM 1401 N N . ILE A 1 217 ? 22.407 14.470 7.886 1.00 42.17 195 ILE A N 1
ATOM 1402 C CA . ILE A 1 217 ? 23.173 14.125 6.697 1.00 38.94 195 ILE A CA 1
ATOM 1403 C C . ILE A 1 217 ? 24.208 13.100 7.149 1.00 41.12 195 ILE A C 1
ATOM 1404 O O . ILE A 1 217 ? 24.953 13.302 8.118 1.00 41.89 195 ILE A O 1
ATOM 1409 N N . ASN A 1 218 ? 24.298 11.996 6.441 1.00 46.41 196 ASN A N 1
ATOM 1410 C CA . ASN A 1 218 ? 25.353 11.041 6.730 1.00 45.54 196 ASN A CA 1
ATOM 1411 C C . ASN A 1 218 ? 26.524 11.409 5.840 1.00 43.51 196 ASN A C 1
ATOM 1412 O O . ASN A 1 218 ? 26.388 11.362 4.637 1.00 49.03 196 ASN A O 1
ATOM 1417 N N . TYR A 1 219 ? 27.654 11.818 6.424 1.00 45.09 197 TYR A N 1
ATOM 1418 C CA . TYR A 1 219 ? 28.743 12.439 5.631 1.00 45.52 197 TYR A CA 1
ATOM 1419 C C . TYR A 1 219 ? 29.530 11.420 4.845 1.00 49.07 197 TYR A C 1
ATOM 1420 O O . TYR A 1 219 ? 30.335 11.789 3.993 1.00 52.86 197 TYR A O 1
ATOM 1429 N N . ARG A 1 220 ? 29.320 10.143 5.145 1.00 53.85 198 ARG A N 1
ATOM 1430 C CA . ARG A 1 220 ? 30.129 9.103 4.516 1.00 58.50 198 ARG A CA 1
ATOM 1431 C C . ARG A 1 220 ? 29.644 8.856 3.079 1.00 56.68 198 ARG A C 1
ATOM 1432 O O . ARG A 1 220 ? 30.434 8.608 2.165 1.00 58.05 198 ARG A O 1
ATOM 1440 N N . SER A 1 221 ? 28.343 8.995 2.879 1.00 57.19 199 SER A N 1
ATOM 1441 C CA . SER A 1 221 ? 27.729 8.704 1.592 1.00 54.48 199 SER A CA 1
ATOM 1442 C C . SER A 1 221 ? 26.732 9.793 1.155 1.00 56.75 199 SER A C 1
ATOM 1443 O O . SER A 1 221 ? 25.838 9.523 0.363 1.00 57.93 199 SER A O 1
ATOM 1446 N N . GLU A 1 222 ? 26.861 11.006 1.692 1.00 53.10 200 GLU A N 1
ATOM 1447 C CA . GLU A 1 222 ? 26.106 12.161 1.199 1.00 47.42 200 GLU A CA 1
ATOM 1448 C C . GLU A 1 222 ? 27.067 13.350 1.242 1.00 50.78 200 GLU A C 1
ATOM 1449 O O . GLU A 1 222 ? 28.039 13.328 1.994 1.00 52.82 200 GLU A O 1
ATOM 1455 N N . ASP A 1 223 ? 26.812 14.352 0.401 1.00 50.74 201 ASP A N 1
ATOM 1456 C CA . ASP A 1 223 ? 27.564 15.595 0.368 1.00 44.99 201 ASP A CA 1
ATOM 1457 C C . ASP A 1 223 ? 26.659 16.627 0.951 1.00 43.79 201 ASP A C 1
ATOM 1458 O O . ASP A 1 223 ? 25.649 17.058 0.343 1.00 46.36 201 ASP A O 1
ATOM 1463 N N . PHE A 1 224 ? 27.087 17.066 2.120 1.00 40.43 202 PHE A N 1
ATOM 1464 C CA . PHE A 1 224 ? 26.292 17.842 2.994 1.00 36.76 202 PHE A CA 1
ATOM 1465 C C . PHE A 1 224 ? 26.032 19.202 2.383 1.00 35.78 202 PHE A C 1
ATOM 1466 O O . PHE A 1 224 ? 25.033 19.810 2.690 1.00 37.18 202 PHE A O 1
ATOM 1474 N N . ALA A 1 225 ? 26.960 19.679 1.561 1.00 35.73 203 ALA A N 1
ATOM 1475 C CA . ALA A 1 225 ? 26.752 20.901 0.779 1.00 42.03 203 ALA A CA 1
ATOM 1476 C C . ALA A 1 225 ? 25.607 20.752 -0.258 1.00 40.68 203 ALA A C 1
ATOM 1477 O O . ALA A 1 225 ? 24.699 21.597 -0.299 1.00 41.58 203 ALA A O 1
ATOM 1479 N N . ALA A 1 226 ? 25.617 19.678 -1.058 1.00 41.32 204 ALA A N 1
ATOM 1480 C CA . ALA A 1 226 ? 24.458 19.390 -1.953 1.00 39.38 204 ALA A CA 1
ATOM 1481 C C . ALA A 1 226 ? 23.151 19.286 -1.155 1.00 43.65 204 ALA A C 1
ATOM 1482 O O . ALA A 1 226 ? 22.116 19.862 -1.547 1.00 51.13 204 ALA A O 1
ATOM 1484 N N . VAL A 1 227 ? 23.201 18.591 -0.022 1.00 39.37 205 VAL A N 1
ATOM 1485 C CA . VAL A 1 227 ? 21.986 18.436 0.796 1.00 40.03 205 VAL A CA 1
ATOM 1486 C C . VAL A 1 227 ? 21.492 19.785 1.326 1.00 42.39 205 VAL A C 1
ATOM 1487 O O . VAL A 1 227 ? 20.279 20.102 1.301 1.00 45.38 205 VAL A O 1
ATOM 1491 N N . ILE A 1 228 ? 22.418 20.614 1.766 1.00 41.75 206 ILE A N 1
ATOM 1492 C CA . ILE A 1 228 ? 22.008 21.928 2.255 1.00 43.02 206 ILE A CA 1
ATOM 1493 C C . ILE A 1 228 ? 21.428 22.834 1.131 1.00 40.88 206 ILE A C 1
ATOM 1494 O O . ILE A 1 228 ? 20.483 23.611 1.368 1.00 39.83 206 ILE A O 1
ATOM 1499 N N . LYS A 1 229 ? 22.030 22.749 -0.056 1.00 40.57 207 LYS A N 1
ATOM 1500 C CA . LYS A 1 229 ? 21.524 23.418 -1.268 1.00 48.66 207 LYS A CA 1
ATOM 1501 C C . LYS A 1 229 ? 20.077 22.966 -1.521 1.00 47.03 207 LYS A C 1
ATOM 1502 O O . LYS A 1 229 ? 19.148 23.802 -1.559 1.00 41.74 207 LYS A O 1
ATOM 1508 N N . ALA A 1 230 ? 19.891 21.654 -1.638 1.00 41.44 208 ALA A N 1
ATOM 1509 C CA . ALA A 1 230 ? 18.546 21.110 -1.881 1.00 44.14 208 ALA A CA 1
ATOM 1510 C C . ALA A 1 230 ? 17.511 21.542 -0.815 1.00 45.19 208 ALA A C 1
ATOM 1511 O O . ALA A 1 230 ? 16.411 22.036 -1.170 1.00 46.80 208 ALA A O 1
ATOM 1513 N N . GLU A 1 231 ? 17.882 21.444 0.467 1.00 42.10 209 GLU A N 1
ATOM 1514 C CA . GLU A 1 231 ? 16.961 21.741 1.561 1.00 37.93 209 GLU A CA 1
ATOM 1515 C C . GLU A 1 231 ? 16.711 23.229 1.822 1.00 40.14 209 GLU A C 1
ATOM 1516 O O . GLU A 1 231 ? 15.688 23.612 2.399 1.00 38.26 209 GLU A O 1
ATOM 1522 N N . THR A 1 232 ? 17.616 24.109 1.427 1.00 40.64 210 THR A N 1
ATOM 1523 C CA . THR A 1 232 ? 17.422 25.500 1.899 1.00 45.18 210 THR A CA 1
ATOM 1524 C C . THR A 1 232 ? 17.357 26.460 0.735 1.00 44.75 210 THR A C 1
ATOM 1525 O O . THR A 1 232 ? 16.853 27.579 0.861 1.00 45.57 210 THR A O 1
ATOM 1529 N N . GLY A 1 233 ? 17.915 26.017 -0.389 1.00 48.86 211 GLY A N 1
ATOM 1530 C CA . GLY A 1 233 ? 18.006 26.850 -1.567 1.00 48.25 211 GLY A CA 1
ATOM 1531 C C . GLY A 1 233 ? 19.096 27.884 -1.448 1.00 46.47 211 GLY A C 1
ATOM 1532 O O . GLY A 1 233 ? 20.009 27.863 -2.231 1.00 42.30 211 GLY A O 1
ATOM 1533 N N . GLN A 1 234 ? 19.017 28.778 -0.467 1.00 52.26 212 GLN A N 1
ATOM 1534 C CA . GLN A 1 234 ? 20.045 29.827 -0.336 1.00 57.16 212 GLN A CA 1
ATOM 1535 C C . GLN A 1 234 ? 21.250 29.403 0.501 1.00 54.42 212 GLN A C 1
ATOM 1536 O O . GLN A 1 234 ? 22.313 29.967 0.325 1.00 54.43 212 GLN A O 1
ATOM 1542 N N . GLY A 1 235 ? 21.067 28.425 1.402 1.00 52.26 213 GLY A N 1
ATOM 1543 C CA . GLY A 1 235 ? 22.067 28.033 2.424 1.00 43.60 213 GLY A CA 1
ATOM 1544 C C . GLY A 1 235 ? 21.600 28.285 3.857 1.00 39.74 213 GLY A C 1
ATOM 1545 O O . GLY A 1 235 ? 20.538 28.863 4.073 1.00 38.44 213 GLY A O 1
ATOM 1546 N N . VAL A 1 236 ? 22.397 27.875 4.846 1.00 38.39 214 VAL A N 1
ATOM 1547 C CA . VAL A 1 236 ? 22.025 28.067 6.265 1.00 34.69 214 VAL A CA 1
ATOM 1548 C C . VAL A 1 236 ? 22.567 29.399 6.782 1.00 35.34 214 VAL A C 1
ATOM 1549 O O . VAL A 1 236 ? 23.466 30.006 6.154 1.00 38.92 214 VAL A O 1
ATOM 1553 N N . ASP A 1 237 ? 22.031 29.863 7.911 1.00 30.97 215 ASP A N 1
ATOM 1554 C CA . ASP A 1 237 ? 22.440 31.099 8.484 1.00 29.47 215 ASP A CA 1
ATOM 1555 C C . ASP A 1 237 ? 23.633 30.906 9.417 1.00 33.57 215 ASP A C 1
ATOM 1556 O O . ASP A 1 237 ? 24.457 31.829 9.594 1.00 33.69 215 ASP A O 1
ATOM 1561 N N . ILE A 1 238 ? 23.683 29.742 10.079 1.00 30.81 216 ILE A N 1
ATOM 1562 C CA . ILE A 1 238 ? 24.773 29.388 10.957 1.00 28.82 216 ILE A CA 1
ATOM 1563 C C . ILE A 1 238 ? 25.314 27.992 10.752 1.00 29.08 216 ILE A C 1
ATOM 1564 O O . ILE A 1 238 ? 24.564 27.036 10.597 1.00 30.69 216 ILE A O 1
ATOM 1569 N N . ILE A 1 239 ? 26.635 27.893 10.702 1.00 27.09 217 ILE A N 1
ATOM 1570 C CA . ILE A 1 239 ? 27.287 26.618 10.756 1.00 27.45 217 ILE A CA 1
ATOM 1571 C C . ILE A 1 239 ? 28.107 26.593 12.076 1.00 27.15 217 ILE A C 1
ATOM 1572 O O . ILE A 1 239 ? 28.864 27.530 12.414 1.00 27.85 217 ILE A O 1
ATOM 1577 N N . LEU A 1 240 ? 27.897 25.561 12.862 1.00 25.59 218 LEU A N 1
ATOM 1578 C CA . LEU A 1 240 ? 28.710 25.376 14.048 1.00 26.48 218 LEU A CA 1
ATOM 1579 C C . LEU A 1 240 ? 29.616 24.237 13.700 1.00 26.27 218 LEU A C 1
ATOM 1580 O O . LEU A 1 240 ? 29.147 23.106 13.440 1.00 25.95 218 LEU A O 1
ATOM 1585 N N . ASP A 1 241 ? 30.909 24.542 13.676 1.00 24.79 219 ASP A N 1
ATOM 1586 C CA . ASP A 1 241 ? 31.869 23.695 12.985 1.00 24.67 219 ASP A CA 1
ATOM 1587 C C . ASP A 1 241 ? 32.979 23.165 13.898 1.00 25.25 219 ASP A C 1
ATOM 1588 O O . ASP A 1 241 ? 33.804 23.951 14.432 1.00 26.49 219 ASP A O 1
ATOM 1601 N N . ILE A 1 243 ? 34.821 20.641 12.607 1.00 31.09 221 ILE A N 1
ATOM 1602 C CA . ILE A 1 243 ? 35.703 20.006 11.601 1.00 32.43 221 ILE A CA 1
ATOM 1603 C C . ILE A 1 243 ? 36.872 20.932 11.181 1.00 31.51 221 ILE A C 1
ATOM 1604 O O . ILE A 1 243 ? 38.011 20.506 11.228 1.00 33.08 221 ILE A O 1
ATOM 1609 N N . GLY A 1 244 ? 36.592 22.207 10.883 1.00 27.86 222 GLY A N 1
ATOM 1610 C CA . GLY A 1 244 ? 37.621 23.162 10.411 1.00 27.75 222 GLY A CA 1
ATOM 1611 C C . GLY A 1 244 ? 38.102 22.898 8.964 1.00 31.91 222 GLY A C 1
ATOM 1612 O O . GLY A 1 244 ? 37.274 22.828 8.009 1.00 31.99 222 GLY A O 1
ATOM 1613 N N . ALA A 1 245 ? 39.415 22.707 8.803 1.00 31.16 223 ALA A N 1
ATOM 1614 C CA . ALA A 1 245 ? 40.083 22.639 7.472 1.00 31.77 223 ALA A CA 1
ATOM 1615 C C . ALA A 1 245 ? 39.371 21.797 6.435 1.00 32.19 223 ALA A C 1
ATOM 1616 O O . ALA A 1 245 ? 39.048 22.287 5.356 1.00 31.52 223 ALA A O 1
ATOM 1618 N N . ALA A 1 246 ? 39.057 20.553 6.769 1.00 28.70 224 ALA A N 1
ATOM 1619 C CA . ALA A 1 246 ? 38.567 19.661 5.734 1.00 28.61 224 ALA A CA 1
ATOM 1620 C C . ALA A 1 246 ? 37.188 20.095 5.175 1.00 32.11 224 ALA A C 1
ATOM 1621 O O . ALA A 1 246 ? 36.842 19.744 4.023 1.00 31.68 224 ALA A O 1
ATOM 1623 N N . TYR A 1 247 ? 36.412 20.836 5.979 1.00 28.72 225 TYR A N 1
ATOM 1624 C CA . TYR A 1 247 ? 35.044 21.235 5.602 1.00 23.79 225 TYR A CA 1
ATOM 1625 C C . TYR A 1 247 ? 34.983 22.719 5.355 1.00 23.54 225 TYR A C 1
ATOM 1626 O O . TYR A 1 247 ? 33.900 23.289 5.136 1.00 26.66 225 TYR A O 1
ATOM 1635 N N . PHE A 1 248 ? 36.121 23.381 5.401 1.00 22.95 226 PHE A N 1
ATOM 1636 C CA . PHE A 1 248 ? 36.057 24.854 5.282 1.00 25.58 226 PHE A CA 1
ATOM 1637 C C . PHE A 1 248 ? 35.419 25.356 3.965 1.00 29.70 226 PHE A C 1
ATOM 1638 O O . PHE A 1 248 ? 34.486 26.182 3.992 1.00 32.68 226 PHE A O 1
ATOM 1646 N N . GLU A 1 249 ? 35.909 24.866 2.831 1.00 31.68 227 GLU A N 1
ATOM 1647 C CA . GLU A 1 249 ? 35.346 25.250 1.508 1.00 35.47 227 GLU A CA 1
ATOM 1648 C C . GLU A 1 249 ? 33.840 24.919 1.335 1.00 30.89 227 GLU A C 1
ATOM 1649 O O . GLU A 1 249 ? 33.065 25.784 1.019 1.00 30.74 227 GLU A O 1
ATOM 1655 N N . ARG A 1 250 ? 33.431 23.680 1.556 1.00 31.47 228 ARG A N 1
ATOM 1656 C CA . ARG A 1 250 ? 32.003 23.358 1.561 1.00 34.59 228 ARG A CA 1
ATOM 1657 C C . ARG A 1 250 ? 31.220 24.160 2.607 1.00 33.69 228 ARG A C 1
ATOM 1658 O O . ARG A 1 250 ? 30.091 24.540 2.346 1.00 34.61 228 ARG A O 1
ATOM 1666 N N . ASN A 1 251 ? 31.814 24.440 3.774 1.00 32.51 229 ASN A N 1
ATOM 1667 C CA . ASN A 1 251 ? 31.080 25.233 4.780 1.00 33.73 229 ASN A CA 1
ATOM 1668 C C . ASN A 1 251 ? 30.755 26.624 4.268 1.00 31.30 229 ASN A C 1
ATOM 1669 O O . ASN A 1 251 ? 29.614 27.089 4.359 1.00 31.60 229 ASN A O 1
ATOM 1674 N N . ILE A 1 252 ? 31.779 27.277 3.755 1.00 28.19 230 ILE A N 1
ATOM 1675 C CA . ILE A 1 252 ? 31.672 28.598 3.238 1.00 28.53 230 ILE A CA 1
ATOM 1676 C C . ILE A 1 252 ? 30.628 28.570 2.107 1.00 29.71 230 ILE A C 1
ATOM 1677 O O . ILE A 1 252 ? 29.792 29.484 2.021 1.00 25.66 230 ILE A O 1
ATOM 1682 N N . ALA A 1 253 ? 30.610 27.488 1.325 1.00 27.62 231 ALA A N 1
ATOM 1683 C CA . ALA A 1 253 ? 29.658 27.404 0.188 1.00 34.63 231 ALA A CA 1
ATOM 1684 C C . ALA A 1 253 ? 28.212 27.177 0.654 1.00 38.43 231 ALA A C 1
ATOM 1685 O O . ALA A 1 253 ? 27.267 27.577 -0.026 1.00 42.34 231 ALA A O 1
ATOM 1687 N N . SER A 1 254 ? 28.044 26.537 1.804 1.00 35.98 232 SER A N 1
ATOM 1688 C CA . SER A 1 254 ? 26.712 26.242 2.317 1.00 31.77 232 SER A CA 1
ATOM 1689 C C . SER A 1 254 ? 26.143 27.364 3.109 1.00 28.83 232 SER A C 1
ATOM 1690 O O . SER A 1 254 ? 25.084 27.207 3.673 1.00 34.03 232 SER A O 1
ATOM 1693 N N . LEU A 1 255 ? 26.842 28.487 3.223 1.00 29.41 233 LEU A N 1
ATOM 1694 C CA . LEU A 1 255 ? 26.278 29.613 3.985 1.00 29.13 233 LEU A CA 1
ATOM 1695 C C . LEU A 1 255 ? 25.409 30.509 3.104 1.00 32.65 233 LEU A C 1
ATOM 1696 O O . LEU A 1 255 ? 25.756 30.753 1.946 1.00 32.64 233 LEU A O 1
ATOM 1701 N N . ALA A 1 256 ? 24.285 30.985 3.659 1.00 32.21 234 ALA A N 1
ATOM 1702 C CA . ALA A 1 256 ? 23.531 32.127 3.088 1.00 33.70 234 ALA A CA 1
ATOM 1703 C C . ALA A 1 256 ? 24.254 33.474 3.263 1.00 33.91 234 ALA A C 1
ATOM 1704 O O . ALA A 1 256 ? 25.104 33.610 4.158 1.00 30.32 234 ALA A O 1
ATOM 1706 N N . LYS A 1 257 ? 23.833 34.480 2.464 1.00 35.73 235 LYS A N 1
ATOM 1707 C CA . LYS A 1 257 ? 24.266 35.869 2.607 1.00 36.45 235 LYS A CA 1
ATOM 1708 C C . LYS A 1 257 ? 24.095 36.207 4.064 1.00 35.88 235 LYS A C 1
ATOM 1709 O O . LYS A 1 257 ? 23.107 35.786 4.628 1.00 33.38 235 LYS A O 1
ATOM 1715 N N . ASP A 1 258 ? 25.057 36.953 4.648 1.00 34.76 236 ASP A N 1
ATOM 1716 C CA . ASP A 1 258 ? 25.081 37.348 6.055 1.00 32.32 236 ASP A CA 1
ATOM 1717 C C . ASP A 1 258 ? 25.217 36.201 7.063 1.00 31.23 236 ASP A C 1
ATOM 1718 O O . ASP A 1 258 ? 25.058 36.398 8.283 1.00 31.34 236 ASP A O 1
ATOM 1723 N N . GLY A 1 259 ? 25.501 35.003 6.558 1.00 27.24 237 GLY A N 1
ATOM 1724 C CA . GLY A 1 259 ? 25.730 33.871 7.427 1.00 29.56 237 GLY A CA 1
ATOM 1725 C C . GLY A 1 259 ? 27.057 33.891 8.185 1.00 31.94 237 GLY A C 1
ATOM 1726 O O . GLY A 1 259 ? 27.979 34.654 7.869 1.00 26.72 237 GLY A O 1
ATOM 1727 N N . CYS A 1 260 ? 27.138 32.993 9.158 1.00 36.04 238 CYS A N 1
ATOM 1728 C CA . CYS A 1 260 ? 28.167 32.985 10.172 1.00 36.11 238 CYS A CA 1
ATOM 1729 C C . CYS A 1 260 ? 28.660 31.551 10.355 1.00 34.97 238 CYS A C 1
ATOM 1730 O O . CYS A 1 260 ? 27.864 30.674 10.733 1.00 36.08 238 CYS A O 1
ATOM 1733 N N . LEU A 1 261 ? 29.942 31.328 10.015 1.00 29.12 239 LEU A N 1
ATOM 1734 C CA . LEU A 1 261 ? 30.664 30.094 10.295 1.00 28.64 239 LEU A CA 1
ATOM 1735 C C . LEU A 1 261 ? 31.357 30.303 11.583 1.00 28.91 239 LEU A C 1
ATOM 1736 O O . LEU A 1 261 ? 32.106 31.279 11.754 1.00 29.29 239 LEU A O 1
ATOM 1741 N N . SER A 1 262 ? 31.182 29.328 12.460 1.00 28.88 240 SER A N 1
ATOM 1742 C CA . SER A 1 262 ? 31.679 29.416 13.801 1.00 27.87 240 SER A CA 1
ATOM 1743 C C . SER A 1 262 ? 32.522 28.189 14.101 1.00 28.88 240 SER A C 1
ATOM 1744 O O . SER A 1 262 ? 32.006 27.070 14.162 1.00 28.61 240 SER A O 1
ATOM 1747 N N . ILE A 1 263 ? 33.817 28.407 14.310 1.00 26.99 241 ILE A N 1
ATOM 1748 C CA . ILE A 1 263 ? 34.746 27.293 14.363 1.00 26.60 241 ILE A CA 1
ATOM 1749 C C . ILE A 1 263 ? 35.153 27.064 15.794 1.00 26.12 241 ILE A C 1
ATOM 1750 O O . ILE A 1 263 ? 35.692 27.925 16.445 1.00 25.37 241 ILE A O 1
ATOM 1755 N N . ILE A 1 264 ? 34.934 25.846 16.230 1.00 26.55 242 ILE A N 1
ATOM 1756 C CA . ILE A 1 264 ? 34.808 25.480 17.637 1.00 29.08 242 ILE A CA 1
ATOM 1757 C C . ILE A 1 264 ? 35.870 24.364 17.880 1.00 24.39 242 ILE A C 1
ATOM 1758 O O . ILE A 1 264 ? 36.306 24.178 18.979 1.00 26.03 242 ILE A O 1
ATOM 1763 N N . ALA A 1 265 ? 36.311 23.660 16.842 1.00 22.89 243 ALA A N 1
ATOM 1764 C CA . ALA A 1 265 ? 37.488 22.707 16.951 1.00 26.19 243 ALA A CA 1
ATOM 1765 C C . ALA A 1 265 ? 38.024 22.414 15.589 1.00 27.05 243 ALA A C 1
ATOM 1766 O O . ALA A 1 265 ? 37.428 22.830 14.563 1.00 29.67 243 ALA A O 1
ATOM 1768 N N . PHE A 1 266 ? 39.160 21.725 15.558 1.00 30.30 244 PHE A N 1
ATOM 1769 C CA . PHE A 1 266 ? 39.850 21.416 14.314 1.00 30.87 244 PHE A CA 1
ATOM 1770 C C . PHE A 1 266 ? 40.069 19.958 14.114 1.00 33.09 244 PHE A C 1
ATOM 1771 O O . PHE A 1 266 ? 41.155 19.531 13.730 1.00 40.92 244 PHE A O 1
ATOM 1779 N N . LEU A 1 267 ? 39.019 19.190 14.327 1.00 34.69 245 LEU A N 1
ATOM 1780 C CA . LEU A 1 267 ? 39.087 17.736 14.156 1.00 37.20 245 LEU A CA 1
ATOM 1781 C C . LEU A 1 267 ? 39.468 17.324 12.744 1.00 39.95 245 LEU A C 1
ATOM 1782 O O . LEU A 1 267 ? 39.965 16.233 12.555 1.00 42.71 245 LEU A O 1
ATOM 1787 N N . GLY A 1 268 ? 39.211 18.192 11.766 1.00 43.49 246 GLY A N 1
ATOM 1788 C CA . GLY A 1 268 ? 39.614 17.976 10.381 1.00 39.66 246 GLY A CA 1
ATOM 1789 C C . GLY A 1 268 ? 40.838 18.817 10.044 1.00 39.26 246 GLY A C 1
ATOM 1790 O O . GLY A 1 268 ? 41.009 19.219 8.915 1.00 38.21 246 GLY A O 1
ATOM 1791 N N . GLY A 1 269 ? 41.689 19.094 11.029 1.00 40.05 247 GLY A N 1
ATOM 1792 C CA . GLY A 1 269 ? 42.927 19.855 10.797 1.00 33.48 247 GLY A CA 1
ATOM 1793 C C . GLY A 1 269 ? 42.675 21.348 10.756 1.00 39.31 247 GLY A C 1
ATOM 1794 O O . GLY A 1 269 ? 41.541 21.800 10.455 1.00 40.16 247 GLY A O 1
ATOM 1795 N N . ALA A 1 270 ? 43.724 22.122 11.048 1.00 34.15 248 ALA A N 1
ATOM 1796 C CA . ALA A 1 270 ? 43.611 23.549 11.131 1.00 32.54 248 ALA A CA 1
ATOM 1797 C C . ALA A 1 270 ? 44.102 24.284 9.853 1.00 34.49 248 ALA A C 1
ATOM 1798 O O . ALA A 1 270 ? 43.870 25.498 9.697 1.00 31.51 248 ALA A O 1
ATOM 1800 N N . VAL A 1 271 ? 44.765 23.552 8.962 1.00 34.82 249 VAL A N 1
ATOM 1801 C CA . VAL A 1 271 ? 45.402 24.133 7.761 1.00 36.68 249 VAL A CA 1
ATOM 1802 C C . VAL A 1 271 ? 44.644 23.696 6.508 1.00 36.78 249 VAL A C 1
ATOM 1803 O O . VAL A 1 271 ? 44.692 22.533 6.149 1.00 37.08 249 VAL A O 1
ATOM 1807 N N . ALA A 1 272 ? 43.941 24.635 5.866 1.00 36.87 250 ALA A N 1
ATOM 1808 C CA . ALA A 1 272 ? 43.184 24.373 4.620 1.00 39.30 250 ALA A CA 1
ATOM 1809 C C . ALA A 1 272 ? 44.066 24.707 3.432 1.00 42.69 250 ALA A C 1
ATOM 1810 O O . ALA A 1 272 ? 44.791 25.731 3.458 1.00 39.99 250 ALA A O 1
ATOM 1812 N N . GLU A 1 273 ? 44.001 23.845 2.411 1.00 48.85 251 GLU A N 1
ATOM 1813 C CA . GLU A 1 273 ? 44.889 23.920 1.230 1.00 52.70 251 GLU A CA 1
ATOM 1814 C C . GLU A 1 273 ? 44.537 25.092 0.332 1.00 52.15 251 GLU A C 1
ATOM 1815 O O . GLU A 1 273 ? 45.424 25.882 -0.028 1.00 50.53 251 GLU A O 1
ATOM 1821 N N . LYS A 1 274 ? 43.254 25.190 -0.024 1.00 46.94 252 LYS A N 1
ATOM 1822 C CA . LYS A 1 274 ? 42.707 26.437 -0.564 1.00 55.82 252 LYS A CA 1
ATOM 1823 C C . LYS A 1 274 ? 41.653 27.118 0.334 1.00 57.71 252 LYS A C 1
ATOM 1824 O O . LYS A 1 274 ? 40.754 26.493 0.921 1.00 53.41 252 LYS A O 1
ATOM 1830 N N . VAL A 1 275 ? 41.827 28.411 0.497 1.00 53.39 253 VAL A N 1
ATOM 1831 C CA . VAL A 1 275 ? 40.767 29.225 1.022 1.00 59.24 253 VAL A CA 1
ATOM 1832 C C . VAL A 1 275 ? 40.428 30.047 -0.205 1.00 55.84 253 VAL A C 1
ATOM 1833 O O . VAL A 1 275 ? 41.236 30.854 -0.663 1.00 56.41 253 VAL A O 1
ATOM 1837 N N . ASN A 1 276 ? 39.273 29.770 -0.792 1.00 47.76 254 ASN A N 1
ATOM 1838 C CA . ASN A 1 276 ? 38.679 30.702 -1.713 1.00 40.00 254 ASN A CA 1
ATOM 1839 C C . ASN A 1 276 ? 38.037 31.842 -0.912 1.00 36.26 254 ASN A C 1
ATOM 1840 O O . ASN A 1 276 ? 36.977 31.663 -0.346 1.00 37.74 254 ASN A O 1
ATOM 1845 N N . LEU A 1 277 ? 38.647 33.012 -0.841 1.00 34.28 255 LEU A N 1
ATOM 1846 C CA . LEU A 1 277 ? 38.133 33.967 0.122 1.00 32.49 255 LEU A CA 1
ATOM 1847 C C . LEU A 1 277 ? 36.936 34.667 -0.459 1.00 32.26 255 LEU A C 1
ATOM 1848 O O . LEU A 1 277 ? 36.133 35.274 0.257 1.00 36.74 255 LEU A O 1
ATOM 1853 N N . SER A 1 278 ? 36.825 34.553 -1.767 1.00 28.77 256 SER A N 1
ATOM 1854 C CA . SER A 1 278 ? 35.869 35.289 -2.586 1.00 31.82 256 SER A CA 1
ATOM 1855 C C . SER A 1 278 ? 34.397 35.338 -2.063 1.00 31.06 256 SER A C 1
ATOM 1856 O O . SER A 1 278 ? 33.842 36.459 -1.843 1.00 31.60 256 SER A O 1
ATOM 1859 N N . PRO A 1 279 ? 33.782 34.152 -1.794 1.00 27.16 257 PRO A N 1
ATOM 1860 C CA . PRO A 1 279 ? 32.439 34.195 -1.207 1.00 25.35 257 PRO A CA 1
ATOM 1861 C C . PRO A 1 279 ? 32.339 34.829 0.166 1.00 30.55 257 PRO A C 1
ATOM 1862 O O . PRO A 1 279 ? 31.270 35.384 0.476 1.00 36.64 257 PRO A O 1
ATOM 1866 N N . ILE A 1 280 ? 33.410 34.850 0.976 1.00 27.09 258 ILE A N 1
ATOM 1867 C CA . ILE A 1 280 ? 33.297 35.614 2.191 1.00 25.82 258 ILE A CA 1
ATOM 1868 C C . ILE A 1 280 ? 32.879 37.031 1.836 1.00 28.85 258 ILE A C 1
ATOM 1869 O O . ILE A 1 280 ? 31.979 37.558 2.452 1.00 35.29 258 ILE A O 1
ATOM 1882 N N . VAL A 1 282 ? 31.714 38.395 -1.218 1.00 36.28 260 VAL A N 1
ATOM 1883 C CA . VAL A 1 282 ? 30.507 38.511 -2.060 1.00 33.07 260 VAL A CA 1
ATOM 1884 C C . VAL A 1 282 ? 29.195 38.325 -1.279 1.00 32.70 260 VAL A C 1
ATOM 1885 O O . VAL A 1 282 ? 28.232 39.014 -1.523 1.00 29.93 260 VAL A O 1
ATOM 1889 N N . LYS A 1 283 ? 29.166 37.429 -0.295 1.00 39.31 261 LYS A N 1
ATOM 1890 C CA . LYS A 1 283 ? 27.913 37.112 0.434 1.00 32.16 261 LYS A CA 1
ATOM 1891 C C . LYS A 1 283 ? 27.935 37.725 1.796 1.00 35.23 261 LYS A C 1
ATOM 1892 O O . LYS A 1 283 ? 27.013 37.556 2.607 1.00 35.92 261 LYS A O 1
ATOM 1898 N N . ARG A 1 284 ? 28.980 38.491 2.060 1.00 33.79 262 ARG A N 1
ATOM 1899 C CA . ARG A 1 284 ? 29.069 39.132 3.357 1.00 34.85 262 ARG A CA 1
ATOM 1900 C C . ARG A 1 284 ? 29.065 38.092 4.501 1.00 30.97 262 ARG A C 1
ATOM 1901 O O . ARG A 1 284 ? 28.331 38.258 5.448 1.00 25.71 262 ARG A O 1
ATOM 1909 N N . LEU A 1 285 ? 29.878 37.039 4.397 1.00 28.76 263 LEU A N 1
ATOM 1910 C CA . LEU A 1 285 ? 29.950 36.005 5.429 1.00 26.75 263 LEU A CA 1
ATOM 1911 C C . LEU A 1 285 ? 30.810 36.496 6.592 1.00 29.54 263 LEU A C 1
ATOM 1912 O O . LEU A 1 285 ? 31.574 37.465 6.458 1.00 27.78 263 LEU A O 1
ATOM 1917 N N . THR A 1 286 ? 30.591 35.886 7.759 1.00 29.65 264 THR A N 1
ATOM 1918 C CA . THR A 1 286 ? 31.396 36.087 8.935 1.00 30.15 264 THR A CA 1
ATOM 1919 C C . THR A 1 286 ? 32.006 34.711 9.245 1.00 33.14 264 THR A C 1
ATOM 1920 O O . THR A 1 286 ? 31.292 33.697 9.285 1.00 33.20 264 THR A O 1
ATOM 1924 N N . VAL A 1 287 ? 33.321 34.662 9.385 1.00 29.36 265 VAL A N 1
ATOM 1925 C CA . VAL A 1 287 ? 33.975 33.452 9.826 1.00 26.79 265 VAL A CA 1
ATOM 1926 C C . VAL A 1 287 ? 34.516 33.886 11.156 1.00 28.69 265 VAL A C 1
ATOM 1927 O O . VAL A 1 287 ? 35.236 34.900 11.226 1.00 26.14 265 VAL A O 1
ATOM 1931 N N . THR A 1 288 ? 34.210 33.111 12.195 1.00 27.50 266 THR A N 1
ATOM 1932 C CA . THR A 1 288 ? 34.695 33.417 13.518 1.00 26.67 266 THR A CA 1
ATOM 1933 C C . THR A 1 288 ? 34.941 32.111 14.262 1.00 25.28 266 THR A C 1
ATOM 1934 O O . THR A 1 288 ? 34.722 31.041 13.726 1.00 22.38 266 THR A O 1
ATOM 1938 N N . GLY A 1 289 ? 35.374 32.194 15.507 1.00 24.66 267 GLY A N 1
ATOM 1939 C CA . GLY A 1 289 ? 35.534 30.975 16.291 1.00 26.70 267 GLY A CA 1
ATOM 1940 C C . GLY A 1 289 ? 35.788 31.351 17.734 1.00 27.71 267 GLY A C 1
ATOM 1941 O O . GLY A 1 289 ? 35.917 32.525 18.049 1.00 25.36 267 GLY A O 1
ATOM 1942 N N . SER A 1 290 ? 35.835 30.375 18.626 1.00 29.58 268 SER A N 1
ATOM 1943 C CA . SER A 1 290 ? 36.355 30.654 19.994 1.00 30.61 268 SER A CA 1
ATOM 1944 C C . SER A 1 290 ? 36.627 29.361 20.662 1.00 29.65 268 SER A C 1
ATOM 1945 O O . SER A 1 290 ? 36.243 28.296 20.181 1.00 25.96 268 SER A O 1
ATOM 1948 N N . THR A 1 291 ? 37.238 29.476 21.816 1.00 30.39 269 THR A N 1
ATOM 1949 C CA . THR A 1 291 ? 37.753 28.330 22.500 1.00 30.15 269 THR A CA 1
ATOM 1950 C C . THR A 1 291 ? 37.494 28.588 23.981 1.00 30.81 269 THR A C 1
ATOM 1951 O O . THR A 1 291 ? 37.687 29.732 24.477 1.00 35.25 269 THR A O 1
ATOM 1963 N N . ARG A 1 293 ? 38.683 27.139 27.280 1.00 32.27 271 ARG A N 1
ATOM 1964 C CA . ARG A 1 293 ? 39.621 27.200 28.438 1.00 34.12 271 ARG A CA 1
ATOM 1965 C C . ARG A 1 293 ? 40.218 28.565 28.768 1.00 37.74 271 ARG A C 1
ATOM 1966 O O . ARG A 1 293 ? 40.125 28.999 29.910 1.00 40.38 271 ARG A O 1
ATOM 1974 N N . PRO A 1 294 ? 40.795 29.261 27.773 1.00 38.80 272 PRO A N 1
ATOM 1975 C CA . PRO A 1 294 ? 41.428 30.573 27.946 1.00 35.64 272 PRO A CA 1
ATOM 1976 C C . PRO A 1 294 ? 40.495 31.757 28.170 1.00 36.64 272 PRO A C 1
ATOM 1977 O O . PRO A 1 294 ? 40.957 32.903 28.288 1.00 40.39 272 PRO A O 1
ATOM 1981 N N . ARG A 1 295 ? 39.195 31.541 28.187 1.00 40.87 273 ARG A N 1
ATOM 1982 C CA . ARG A 1 295 ? 38.271 32.669 28.471 1.00 39.73 273 ARG A CA 1
ATOM 1983 C C . ARG A 1 295 ? 38.452 33.143 29.912 1.00 40.15 273 ARG A C 1
ATOM 1984 O O . ARG A 1 295 ? 38.832 32.363 30.767 1.00 39.77 273 ARG A O 1
ATOM 1992 N N . THR A 1 296 ? 38.201 34.425 30.177 1.00 42.39 274 THR A N 1
ATOM 1993 C CA . THR A 1 296 ? 38.344 35.004 31.525 1.00 34.46 274 THR A CA 1
ATOM 1994 C C . THR A 1 296 ? 37.261 34.473 32.459 1.00 40.26 274 THR A C 1
ATOM 1995 O O . THR A 1 296 ? 36.238 33.939 31.998 1.00 43.03 274 THR A O 1
ATOM 1999 N N . ALA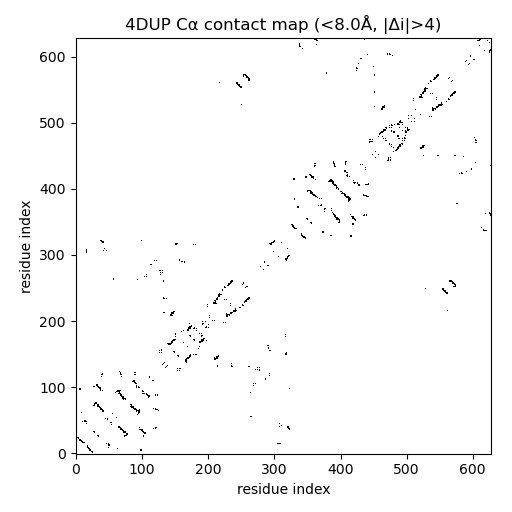 A 1 297 ? 37.448 34.690 33.770 1.00 40.47 275 ALA A N 1
ATOM 2000 C CA . ALA A 1 297 ? 36.435 34.363 34.765 1.00 37.67 275 ALA A CA 1
ATOM 2001 C C . ALA A 1 297 ? 35.141 35.124 34.542 1.00 37.83 275 ALA A C 1
ATOM 2002 O O . ALA A 1 297 ? 34.047 34.557 34.645 1.00 37.81 275 ALA A O 1
ATOM 2004 N N . GLU A 1 298 ? 35.229 36.389 34.167 1.00 39.87 276 GLU A N 1
ATOM 2005 C CA . GLU A 1 298 ? 33.976 37.074 33.883 1.00 46.89 276 GLU A CA 1
ATOM 2006 C C . GLU A 1 298 ? 33.238 36.489 32.631 1.00 46.64 276 GLU A C 1
ATOM 2007 O O . GLU A 1 298 ? 31.992 36.408 32.584 1.00 41.44 276 GLU A O 1
ATOM 2013 N N . GLU A 1 299 ? 34.008 36.059 31.633 1.00 43.72 277 GLU A N 1
ATOM 2014 C CA . GLU A 1 299 ? 33.400 35.583 30.401 1.00 45.38 277 GLU A CA 1
ATOM 2015 C C . GLU A 1 299 ? 32.630 34.303 30.652 1.00 41.03 277 GLU A C 1
ATOM 2016 O O . GLU A 1 299 ? 31.468 34.121 30.213 1.00 38.30 277 GLU A O 1
ATOM 2022 N N . LYS A 1 300 ? 33.269 33.430 31.409 1.00 42.73 278 LYS A N 1
ATOM 2023 C CA . LYS A 1 300 ? 32.644 32.197 31.836 1.00 39.89 278 LYS A CA 1
ATOM 2024 C C . LYS A 1 300 ? 31.450 32.501 32.727 1.00 40.49 278 LYS A C 1
ATOM 2025 O O . LYS A 1 300 ? 30.374 31.926 32.533 1.00 37.77 278 LYS A O 1
ATOM 2031 N N . ARG A 1 301 ? 31.611 33.434 33.667 1.00 40.75 279 ARG A N 1
ATOM 2032 C CA . ARG A 1 301 ? 30.458 33.809 34.527 1.00 45.63 279 ARG A CA 1
ATOM 2033 C C . ARG A 1 301 ? 29.204 34.157 33.763 1.00 38.87 279 ARG A C 1
ATOM 2034 O O . ARG A 1 301 ? 28.100 33.718 34.130 1.00 38.61 279 ARG A O 1
ATOM 2042 N N . ALA A 1 302 ? 29.386 34.944 32.710 1.00 39.50 280 ALA A N 1
ATOM 2043 C CA . ALA A 1 302 ? 28.263 35.420 31.898 1.00 37.70 280 ALA A CA 1
ATOM 2044 C C . ALA A 1 302 ? 27.653 34.257 31.139 1.00 38.96 280 ALA A C 1
ATOM 2045 O O . ALA A 1 302 ? 26.443 34.229 30.894 1.00 39.91 280 ALA A O 1
ATOM 2047 N N . ILE A 1 303 ? 28.495 33.282 30.790 1.00 38.76 281 ILE A N 1
ATOM 2048 C CA . ILE A 1 303 ? 27.997 32.101 30.116 1.00 39.80 281 ILE A CA 1
ATOM 2049 C C . ILE A 1 303 ? 27.143 31.414 31.153 1.00 38.82 281 ILE A C 1
ATOM 2050 O O . ILE A 1 303 ? 26.069 30.848 30.820 1.00 38.68 281 ILE A O 1
ATOM 2055 N N . ARG A 1 304 ? 27.646 31.395 32.392 1.00 40.70 282 ARG A N 1
ATOM 2056 C CA . ARG A 1 304 ? 26.980 30.603 33.433 1.00 45.04 282 ARG A CA 1
ATOM 2057 C C . ARG A 1 304 ? 25.559 31.129 33.725 1.00 42.81 282 ARG A C 1
ATOM 2058 O O . ARG A 1 304 ? 24.592 30.363 33.717 1.00 39.42 282 ARG A O 1
ATOM 2066 N N . ASP A 1 305 ? 25.460 32.439 33.937 1.00 41.29 283 ASP A N 1
ATOM 2067 C CA . ASP A 1 305 ? 24.199 33.104 34.262 1.00 41.15 283 ASP A CA 1
ATOM 2068 C C . ASP A 1 305 ? 23.164 32.928 33.172 1.00 48.58 283 ASP A C 1
ATOM 2069 O O . ASP A 1 305 ? 21.968 32.684 33.454 1.00 48.13 283 ASP A O 1
ATOM 2074 N N . ASP A 1 306 ? 23.633 33.061 31.926 1.00 49.30 284 ASP A N 1
ATOM 2075 C CA . ASP A 1 306 ? 22.812 32.870 30.751 1.00 45.80 284 ASP A CA 1
ATOM 2076 C C . ASP A 1 306 ? 22.181 31.473 30.758 1.00 46.59 284 ASP A C 1
ATOM 2077 O O . ASP A 1 306 ? 20.959 31.348 30.611 1.00 46.19 284 ASP A O 1
ATOM 2082 N N . LEU A 1 307 ? 22.991 30.439 31.009 1.00 46.90 285 LEU A N 1
ATOM 2083 C CA . LEU A 1 307 ? 22.484 29.058 31.062 1.00 50.87 285 LEU A CA 1
ATOM 2084 C C . LEU A 1 307 ? 21.467 28.810 32.211 1.00 52.96 285 LEU A C 1
ATOM 2085 O O . LEU A 1 307 ? 20.463 28.067 32.062 1.00 48.46 285 LEU A O 1
ATOM 2090 N N . LEU A 1 308 ? 21.775 29.389 33.370 1.00 49.79 286 LEU A N 1
ATOM 2091 C CA . LEU A 1 308 ? 20.882 29.345 34.526 1.00 56.55 286 LEU A CA 1
ATOM 2092 C C . LEU A 1 308 ? 19.565 30.073 34.252 1.00 55.09 286 LEU A C 1
ATOM 2093 O O . LEU A 1 308 ? 18.510 29.531 34.552 1.00 55.29 286 LEU A O 1
ATOM 2098 N N . SER A 1 309 ? 19.626 31.288 33.692 1.00 55.08 287 SER A N 1
ATOM 2099 C CA . SER A 1 309 ? 18.402 31.938 33.215 1.00 51.95 287 SER A CA 1
ATOM 2100 C C . SER A 1 309 ? 17.801 31.143 32.074 1.00 51.74 287 SER A C 1
ATOM 2101 O O . SER A 1 309 ? 16.772 30.529 32.282 1.00 55.06 287 SER A O 1
ATOM 2104 N N . GLU A 1 310 ? 18.471 31.060 30.920 1.00 47.02 288 GLU A N 1
ATOM 2105 C CA . GLU A 1 310 ? 17.815 30.573 29.713 1.00 38.99 288 GLU A CA 1
ATOM 2106 C C . GLU A 1 310 ? 17.689 29.072 29.560 1.00 42.43 288 GLU A C 1
ATOM 2107 O O . GLU A 1 310 ? 16.801 28.597 28.865 1.00 47.41 288 GLU A O 1
ATOM 2113 N N . VAL A 1 311 ? 18.573 28.298 30.158 1.00 43.40 289 VAL A N 1
ATOM 2114 C CA . VAL A 1 311 ? 18.633 26.881 29.785 1.00 41.13 289 VAL A CA 1
ATOM 2115 C C . VAL A 1 311 ? 18.154 25.927 30.881 1.00 43.53 289 VAL A C 1
ATOM 2116 O O . VAL A 1 311 ? 17.467 24.916 30.596 1.00 43.18 289 VAL A O 1
ATOM 2120 N N . TRP A 1 312 ? 18.521 26.216 32.129 1.00 45.16 290 TRP A N 1
ATOM 2121 C CA . TRP A 1 312 ? 17.970 25.426 33.251 1.00 46.35 290 TRP A CA 1
ATOM 2122 C C . TRP A 1 312 ? 16.465 25.136 33.102 1.00 46.26 290 TRP A C 1
ATOM 2123 O O . TRP A 1 312 ? 16.080 23.972 33.055 1.00 46.43 290 TRP A O 1
ATOM 2134 N N . PRO A 1 313 ? 15.605 26.164 32.960 1.00 42.88 291 PRO A N 1
ATOM 2135 C CA . PRO A 1 313 ? 14.171 25.854 32.872 1.00 44.48 291 PRO A CA 1
ATOM 2136 C C . PRO A 1 313 ? 13.855 24.708 31.906 1.00 52.53 291 PRO A C 1
ATOM 2137 O O . PRO A 1 313 ? 13.001 23.834 32.189 1.00 47.73 291 PRO A O 1
ATOM 2141 N N . LEU A 1 314 ? 14.580 24.682 30.796 1.00 51.06 292 LEU A N 1
ATOM 2142 C CA . LEU A 1 314 ? 14.312 23.703 29.775 1.00 52.77 292 LEU A CA 1
ATOM 2143 C C . LEU A 1 314 ? 14.770 22.358 30.257 1.00 53.95 292 LEU A C 1
ATOM 2144 O O . LEU A 1 314 ? 14.113 21.344 29.963 1.00 55.57 292 LEU A O 1
ATOM 2149 N N . LEU A 1 315 ? 15.895 22.345 30.980 1.00 43.89 293 LEU A N 1
ATOM 2150 C CA . LEU A 1 315 ? 16.370 21.099 31.585 1.00 51.47 293 LEU A CA 1
ATOM 2151 C C . LEU A 1 315 ? 15.335 20.647 32.603 1.00 50.94 293 LEU A C 1
ATOM 2152 O O . LEU A 1 315 ? 14.953 19.490 32.582 1.00 51.76 293 LEU A O 1
ATOM 2157 N N . GLU A 1 316 ? 14.878 21.590 33.439 1.00 57.29 294 GLU A N 1
ATOM 2158 C CA . GLU A 1 316 ? 13.795 21.390 34.406 1.00 58.18 294 GLU A CA 1
ATOM 2159 C C . GLU A 1 316 ? 12.649 20.663 33.743 1.00 63.83 294 GLU A C 1
ATOM 2160 O O . GLU A 1 316 ? 12.163 19.669 34.280 1.00 66.31 294 GLU A O 1
ATOM 2166 N N . ALA A 1 317 ? 12.234 21.149 32.573 1.00 61.60 295 ALA A N 1
ATOM 2167 C CA . ALA A 1 317 ? 11.000 20.682 31.934 1.00 56.57 295 ALA A CA 1
ATOM 2168 C C . ALA A 1 317 ? 11.165 19.402 31.124 1.00 62.57 295 ALA A C 1
ATOM 2169 O O . ALA A 1 317 ? 10.177 18.866 30.616 1.00 66.82 295 ALA A O 1
ATOM 2171 N N . GLY A 1 318 ? 12.402 18.921 30.975 1.00 66.75 296 GLY A N 1
ATOM 2172 C CA . GLY A 1 318 ? 12.670 17.708 30.171 1.00 58.03 296 GLY A CA 1
ATOM 2173 C C . GLY A 1 318 ? 12.599 17.937 28.665 1.00 57.09 296 GLY A C 1
ATOM 2174 O O . GLY A 1 318 ? 12.640 16.979 27.878 1.00 57.64 296 GLY A O 1
ATOM 2175 N N . THR A 1 319 ? 12.469 19.201 28.259 1.00 54.50 297 THR A N 1
ATOM 2176 C CA . THR A 1 319 ? 12.445 19.583 26.832 1.00 56.15 297 THR A CA 1
ATOM 2177 C C . THR A 1 319 ? 13.787 19.301 26.175 1.00 51.60 297 THR A C 1
ATOM 2178 O O . THR A 1 319 ? 13.853 19.085 24.978 1.00 52.40 297 THR A O 1
ATOM 2182 N N . VAL A 1 320 ? 14.838 19.311 26.994 1.00 46.62 298 VAL A N 1
ATOM 2183 C CA . VAL A 1 320 ? 16.206 19.186 26.578 1.00 45.19 298 VAL A CA 1
ATOM 2184 C C . VAL A 1 320 ? 16.900 18.468 27.716 1.00 41.39 298 VAL A C 1
ATOM 2185 O O . VAL A 1 320 ? 16.724 18.844 28.866 1.00 41.28 298 VAL A O 1
ATOM 2189 N N . ALA A 1 321 ? 17.701 17.459 27.380 1.00 40.68 299 ALA A N 1
ATOM 2190 C CA . ALA A 1 321 ? 18.504 16.702 28.354 1.00 44.44 299 ALA A CA 1
ATOM 2191 C C . ALA A 1 321 ? 19.867 16.243 27.785 1.00 43.35 299 ALA A C 1
ATOM 2192 O O . ALA A 1 321 ? 19.955 15.880 26.615 1.00 37.61 299 ALA A O 1
ATOM 2194 N N . PRO A 1 322 ? 20.913 16.161 28.632 1.00 44.19 300 PRO A N 1
ATOM 2195 C CA . PRO A 1 322 ? 22.141 15.547 28.110 1.00 46.11 300 PRO A CA 1
ATOM 2196 C C . PRO A 1 322 ? 21.878 14.143 27.599 1.00 50.22 300 PRO A C 1
ATOM 2197 O O . PRO A 1 322 ? 20.922 13.469 28.040 1.00 54.01 300 PRO A O 1
ATOM 2201 N N . VAL A 1 323 ? 22.705 13.714 26.655 1.00 45.18 301 VAL A N 1
ATOM 2202 C CA . VAL A 1 323 ? 22.614 12.360 26.167 1.00 41.77 301 VAL A CA 1
ATOM 2203 C C . VAL A 1 323 ? 23.801 11.570 26.712 1.00 41.85 301 VAL A C 1
ATOM 2204 O O . VAL A 1 323 ? 24.948 11.790 26.318 1.00 40.30 301 VAL A O 1
ATOM 2208 N N . ILE A 1 324 ? 23.524 10.660 27.634 1.00 43.78 302 ILE A N 1
ATOM 2209 C CA . ILE A 1 324 ? 24.603 9.951 28.313 1.00 46.07 302 ILE A CA 1
ATOM 2210 C C . ILE A 1 324 ? 24.814 8.579 27.652 1.00 48.27 302 ILE A C 1
ATOM 2211 O O . ILE A 1 324 ? 23.915 7.727 27.629 1.00 52.72 302 ILE A O 1
ATOM 2216 N N . HIS A 1 325 ? 25.986 8.380 27.064 1.00 48.41 303 HIS A N 1
ATOM 2217 C CA . HIS A 1 325 ? 26.232 7.123 26.390 1.00 44.45 303 HIS A CA 1
ATOM 2218 C C . HIS A 1 325 ? 26.619 5.979 27.309 1.00 43.99 303 HIS A C 1
ATOM 2219 O O . HIS A 1 325 ? 26.133 4.858 27.156 1.00 38.58 303 HIS A O 1
ATOM 2226 N N . LYS A 1 326 ? 27.550 6.226 28.226 1.00 42.75 304 LYS A N 1
ATOM 2227 C CA . LYS A 1 326 ? 27.992 5.194 29.149 1.00 46.20 304 LYS A CA 1
ATOM 2228 C C . LYS A 1 326 ? 28.628 5.819 30.373 1.00 44.35 304 LYS A C 1
ATOM 2229 O O . LYS A 1 326 ? 29.164 6.941 30.315 1.00 41.96 304 LYS A O 1
ATOM 2235 N N . VAL A 1 327 ? 28.588 5.090 31.478 1.00 42.88 305 VAL A N 1
ATOM 2236 C CA . VAL A 1 327 ? 29.165 5.601 32.713 1.00 46.74 305 VAL A CA 1
ATOM 2237 C C . VAL A 1 327 ? 30.261 4.651 33.180 1.00 51.06 305 VAL A C 1
ATOM 2238 O O . VAL A 1 327 ? 30.039 3.449 33.303 1.00 49.29 305 VAL A O 1
ATOM 2242 N N . PHE A 1 328 ? 31.448 5.179 33.430 1.00 53.58 306 PHE A N 1
ATOM 2243 C CA . PHE A 1 328 ? 32.540 4.342 33.915 1.00 50.70 306 PHE A CA 1
ATOM 2244 C C . PHE A 1 328 ? 32.915 4.678 35.326 1.00 52.63 306 PHE A C 1
ATOM 2245 O O . PHE A 1 328 ? 32.789 5.823 35.773 1.00 54.96 306 PHE A O 1
ATOM 2253 N N . ALA A 1 329 ? 33.366 3.654 36.033 1.00 55.97 307 ALA A N 1
ATOM 2254 C CA . ALA A 1 329 ? 33.940 3.852 37.344 1.00 57.00 307 ALA A CA 1
ATOM 2255 C C . ALA A 1 329 ? 35.227 4.650 37.176 1.00 53.79 307 ALA A C 1
ATOM 2256 O O . ALA A 1 329 ? 36.069 4.343 36.315 1.00 56.14 307 ALA A O 1
ATOM 2258 N N . PHE A 1 330 ? 35.375 5.680 37.996 1.00 53.96 308 PHE A N 1
ATOM 2259 C CA . PHE A 1 330 ? 36.604 6.485 38.025 1.00 53.73 308 PHE A CA 1
ATOM 2260 C C . PHE A 1 330 ? 37.892 5.721 37.678 1.00 53.90 308 PHE A C 1
ATOM 2261 O O . PHE A 1 330 ? 38.733 6.214 36.914 1.00 60.32 308 PHE A O 1
ATOM 2269 N N . GLU A 1 331 ? 38.066 4.524 38.224 1.00 53.98 309 GLU A N 1
ATOM 2270 C CA . GLU A 1 331 ? 39.338 3.824 38.041 1.00 56.81 309 GLU A CA 1
ATOM 2271 C C . GLU A 1 331 ? 39.491 3.324 36.612 1.00 54.49 309 GLU A C 1
ATOM 2272 O O . GLU A 1 331 ? 40.587 2.966 36.175 1.00 46.01 309 GLU A O 1
ATOM 2278 N N . ASP A 1 332 ? 38.389 3.337 35.869 1.00 53.16 310 ASP A N 1
ATOM 2279 C CA . ASP A 1 332 ? 38.457 2.930 34.466 1.00 51.17 310 ASP A CA 1
ATOM 2280 C C . ASP A 1 332 ? 38.487 4.070 33.397 1.00 43.66 310 ASP A C 1
ATOM 2281 O O . ASP A 1 332 ? 38.031 3.862 32.269 1.00 41.78 310 ASP A O 1
ATOM 2286 N N . VAL A 1 333 ? 39.069 5.227 33.731 1.00 37.75 311 VAL A N 1
ATOM 2287 C CA . VAL A 1 333 ? 39.203 6.316 32.759 1.00 42.04 311 VAL A CA 1
ATOM 2288 C C . VAL A 1 333 ? 39.726 5.828 31.439 1.00 45.74 311 VAL A C 1
ATOM 2289 O O . VAL A 1 333 ? 39.171 6.177 30.387 1.00 49.36 311 VAL A O 1
ATOM 2293 N N . ALA A 1 334 ? 40.818 5.060 31.498 1.00 40.87 312 ALA A N 1
ATOM 2294 C CA . ALA A 1 334 ? 41.469 4.596 30.282 1.00 44.84 312 ALA A CA 1
ATOM 2295 C C . ALA A 1 334 ? 40.475 3.901 29.335 1.00 44.47 312 ALA A C 1
ATOM 2296 O O . ALA A 1 334 ? 40.595 4.019 28.114 1.00 49.86 312 ALA A O 1
ATOM 2298 N N . ASP A 1 335 ? 39.462 3.238 29.877 1.00 41.73 313 ASP A N 1
ATOM 2299 C CA . ASP A 1 335 ? 38.450 2.626 29.004 1.00 44.49 313 ASP A CA 1
ATOM 2300 C C . ASP A 1 335 ? 37.456 3.645 28.459 1.00 46.97 313 ASP A C 1
ATOM 2301 O O . ASP A 1 335 ? 37.008 3.536 27.303 1.00 48.39 313 ASP A O 1
ATOM 2306 N N . ALA A 1 336 ? 37.080 4.604 29.308 1.00 47.24 314 ALA A N 1
ATOM 2307 C CA . ALA A 1 336 ? 36.234 5.726 28.881 1.00 43.72 314 ALA A CA 1
ATOM 2308 C C . ALA A 1 336 ? 36.935 6.457 27.731 1.00 36.55 314 ALA A C 1
ATOM 2309 O O . ALA A 1 336 ? 36.308 6.796 26.770 1.00 37.48 314 ALA A O 1
ATOM 2311 N N . HIS A 1 337 ? 38.247 6.664 27.833 1.00 38.24 315 HIS A N 1
ATOM 2312 C CA . HIS A 1 337 ? 39.045 7.243 26.742 1.00 37.80 315 HIS A CA 1
ATOM 2313 C C . HIS A 1 337 ? 39.063 6.360 25.500 1.00 41.64 315 HIS A C 1
ATOM 2314 O O . HIS A 1 337 ? 39.027 6.855 24.362 1.00 44.68 315 HIS A O 1
ATOM 2321 N N . ARG A 1 338 ? 39.142 5.051 25.722 1.00 42.49 316 ARG A N 1
ATOM 2322 C CA . ARG A 1 338 ? 39.156 4.081 24.672 1.00 47.56 316 ARG A CA 1
ATOM 2323 C C . ARG A 1 338 ? 37.906 4.282 23.879 1.00 51.27 316 ARG A C 1
ATOM 2324 O O . ARG A 1 338 ? 37.974 4.610 22.683 1.00 50.95 316 ARG A O 1
ATOM 2332 N N . LEU A 1 339 ? 36.776 4.110 24.558 1.00 49.51 317 LEU A N 1
ATOM 2333 C CA . LEU A 1 339 ? 35.454 4.287 23.945 1.00 56.32 317 LEU A CA 1
ATOM 2334 C C . LEU A 1 339 ? 35.424 5.525 23.055 1.00 58.54 317 LEU A C 1
ATOM 2335 O O . LEU A 1 339 ? 35.112 5.420 21.870 1.00 61.48 317 LEU A O 1
ATOM 2340 N N . LEU A 1 340 ? 35.765 6.688 23.628 1.00 52.83 318 LEU A N 1
ATOM 2341 C CA . LEU A 1 340 ? 35.791 7.933 22.864 1.00 55.92 318 LEU A CA 1
ATOM 2342 C C . LEU A 1 340 ? 36.660 7.818 21.618 1.00 56.95 318 LEU A C 1
ATOM 2343 O O . LEU A 1 340 ? 36.234 8.220 20.550 1.00 59.71 318 LEU A O 1
ATOM 2348 N N . GLU A 1 341 ? 37.871 7.280 21.750 1.00 55.97 319 GLU A N 1
ATOM 2349 C CA . GLU A 1 341 ? 38.744 7.149 20.588 1.00 60.42 319 GLU A CA 1
ATOM 2350 C C . GLU A 1 341 ? 38.132 6.309 19.458 1.00 63.37 319 GLU A C 1
ATOM 2351 O O . GLU A 1 341 ? 38.280 6.668 18.294 1.00 58.86 319 GLU A O 1
ATOM 2357 N N . GLU A 1 342 ? 37.447 5.218 19.823 1.00 61.18 320 GLU A N 1
ATOM 2358 C CA . GLU A 1 342 ? 36.675 4.377 18.904 1.00 62.33 320 GLU A CA 1
ATOM 2359 C C . GLU A 1 342 ? 35.707 5.255 18.075 1.00 70.64 320 GLU A C 1
ATOM 2360 O O . GLU A 1 342 ? 35.722 5.195 16.846 1.00 79.66 320 GLU A O 1
ATOM 2366 N N . GLY A 1 343 ? 34.898 6.086 18.740 1.00 64.70 321 GLY A N 1
ATOM 2367 C CA . GLY A 1 343 ? 33.907 6.925 18.053 1.00 63.38 321 GLY A CA 1
ATOM 2368 C C . GLY A 1 343 ? 32.531 6.282 18.022 1.00 64.57 321 GLY A C 1
ATOM 2369 O O . GLY A 1 343 ? 31.640 6.701 17.285 1.00 59.87 321 GLY A O 1
ATOM 2370 N N . SER A 1 344 ? 32.356 5.264 18.850 1.00 61.94 322 SER A N 1
ATOM 2371 C CA . SER A 1 344 ? 31.145 4.460 18.848 1.00 65.14 322 SER A CA 1
ATOM 2372 C C . SER A 1 344 ? 29.949 5.076 19.631 1.00 61.03 322 SER A C 1
ATOM 2373 O O . SER A 1 344 ? 28.910 4.437 19.796 1.00 53.97 322 SER A O 1
ATOM 2376 N N . HIS A 1 345 ? 30.093 6.303 20.111 1.00 48.93 323 HIS A N 1
ATOM 2377 C CA . HIS A 1 345 ? 29.182 6.802 21.102 1.00 51.00 323 HIS A CA 1
ATOM 2378 C C . HIS A 1 345 ? 28.198 7.746 20.493 1.00 46.31 323 HIS A C 1
ATOM 2379 O O . HIS A 1 345 ? 28.438 8.265 19.414 1.00 46.59 323 HIS A O 1
ATOM 2386 N N . VAL A 1 346 ? 27.073 7.938 21.180 1.00 42.39 324 VAL A N 1
ATOM 2387 C CA . VAL A 1 346 ? 26.178 9.083 20.964 1.00 39.48 324 VAL A CA 1
ATOM 2388 C C . VAL A 1 346 ? 26.084 9.767 22.309 1.00 37.35 324 VAL A C 1
ATOM 2389 O O . VAL A 1 346 ? 25.613 9.165 23.256 1.00 44.10 324 VAL A O 1
ATOM 2393 N N . GLY A 1 347 ? 26.558 11.003 22.402 1.00 36.85 325 GLY A N 1
ATOM 2394 C CA . GLY A 1 347 ? 26.599 11.747 23.665 1.00 32.89 325 GLY A CA 1
ATOM 2395 C C . GLY A 1 347 ? 27.862 11.575 24.515 1.00 36.70 325 GLY A C 1
ATOM 2396 O O . GLY A 1 347 ? 28.961 11.299 23.996 1.00 32.85 325 GLY A O 1
ATOM 2397 N N . LYS A 1 348 ? 27.712 11.729 25.836 1.00 34.98 326 LYS A N 1
ATOM 2398 C CA . LYS A 1 348 ? 28.868 11.781 26.720 1.00 35.15 326 LYS A CA 1
ATOM 2399 C C . LYS A 1 348 ? 29.229 10.440 27.277 1.00 36.29 326 LYS A C 1
ATOM 2400 O O . LYS A 1 348 ? 28.396 9.550 27.433 1.00 38.32 326 LYS A O 1
ATOM 2406 N N . VAL A 1 349 ? 30.493 10.354 27.640 1.00 39.86 327 VAL A N 1
ATOM 2407 C CA . VAL A 1 349 ? 31.056 9.271 28.384 1.00 40.25 327 VAL A CA 1
ATOM 2408 C C . VAL A 1 349 ? 31.423 9.855 29.735 1.00 39.26 327 VAL A C 1
ATOM 2409 O O . VAL A 1 349 ? 32.034 10.930 29.808 1.00 39.69 327 VAL A O 1
ATOM 2421 N N . LEU A 1 351 ? 32.271 9.530 34.208 1.00 39.96 329 LEU A N 1
ATOM 2422 C CA . LEU A 1 351 ? 32.930 8.818 35.278 1.00 43.38 329 LEU A CA 1
ATOM 2423 C C . LEU A 1 351 ? 32.097 9.022 36.547 1.00 47.59 329 LEU A C 1
ATOM 2424 O O . LEU A 1 351 ? 31.700 10.174 36.833 1.00 43.58 329 LEU A O 1
ATOM 2429 N N . THR A 1 352 ? 31.809 7.916 37.264 1.00 45.27 330 THR A N 1
ATOM 2430 C CA . THR A 1 352 ? 31.291 7.959 38.663 1.00 46.00 330 THR A CA 1
ATOM 2431 C C . THR A 1 352 ? 32.418 7.741 39.652 1.00 47.12 330 THR A C 1
ATOM 2432 O O . THR A 1 352 ? 33.312 6.907 39.402 1.00 49.83 330 THR A O 1
ATOM 2436 N N . VAL A 1 353 ? 32.407 8.458 40.773 1.00 47.81 331 VAL A N 1
ATOM 2437 C CA . VAL A 1 353 ? 33.435 8.170 41.798 1.00 55.87 331 VAL A CA 1
ATOM 2438 C C . VAL A 1 353 ? 33.011 7.136 42.868 1.00 57.60 331 VAL A C 1
ATOM 2439 O O . VAL A 1 353 ? 31.859 7.091 43.293 1.00 60.34 331 VAL A O 1
ATOM 2443 N N . LEU B 1 25 ? 16.866 69.637 -23.506 1.00 53.48 3 LEU B N 1
ATOM 2444 C CA . LEU B 1 25 ? 17.677 68.380 -23.522 1.00 59.93 3 LEU B CA 1
ATOM 2445 C C . LEU B 1 25 ? 17.960 67.870 -24.926 1.00 61.30 3 LEU B C 1
ATOM 2446 O O . LEU B 1 25 ? 17.100 67.930 -25.774 1.00 64.34 3 LEU B O 1
ATOM 2451 N N . PRO B 1 26 ? 19.162 67.320 -25.172 1.00 64.39 4 PRO B N 1
ATOM 2452 C CA . PRO B 1 26 ? 19.433 66.802 -26.516 1.00 61.79 4 PRO B CA 1
ATOM 2453 C C . PRO B 1 26 ? 18.583 65.584 -26.877 1.00 66.75 4 PRO B C 1
ATOM 2454 O O . PRO B 1 26 ? 17.725 65.142 -26.095 1.00 60.62 4 PRO B O 1
ATOM 2458 N N . GLN B 1 27 ? 18.838 65.069 -28.075 1.00 70.74 5 GLN B N 1
ATOM 2459 C CA . GLN B 1 27 ? 18.252 63.838 -28.562 1.00 73.02 5 GLN B CA 1
ATOM 2460 C C . GLN B 1 27 ? 19.071 62.676 -28.037 1.00 68.16 5 GLN B C 1
ATOM 2461 O O . GLN B 1 27 ? 18.610 61.901 -27.197 1.00 68.24 5 GLN B O 1
ATOM 2467 N N . GLU B 1 28 ? 20.284 62.576 -28.582 1.00 67.64 6 GLU B N 1
ATOM 2468 C CA . GLU B 1 28 ? 21.306 61.638 -28.150 1.00 68.71 6 GLU B CA 1
ATOM 2469 C C . GLU B 1 28 ? 22.330 62.309 -27.213 1.00 63.77 6 GLU B C 1
ATOM 2470 O O . GLU B 1 28 ? 22.464 63.546 -27.184 1.00 62.47 6 GLU B O 1
ATOM 2484 N N . ARG B 1 30 ? 26.594 61.562 -25.792 1.00 55.25 8 ARG B N 1
ATOM 2485 C CA . ARG B 1 30 ? 27.806 60.778 -25.973 1.00 56.68 8 ARG B CA 1
ATOM 2486 C C . ARG B 1 30 ? 27.971 59.893 -24.752 1.00 58.85 8 ARG B C 1
ATOM 2487 O O . ARG B 1 30 ? 27.779 60.352 -23.626 1.00 54.47 8 ARG B O 1
ATOM 2495 N N . PHE B 1 31 ? 28.251 58.611 -24.976 1.00 59.17 9 PHE B N 1
ATOM 2496 C CA . PHE B 1 31 ? 28.654 57.737 -23.892 1.00 56.88 9 PHE B CA 1
ATOM 2497 C C . PHE B 1 31 ? 29.872 56.920 -24.265 1.00 58.46 9 PHE B C 1
ATOM 2498 O O . PHE B 1 31 ? 30.260 56.885 -25.426 1.00 57.15 9 PHE B O 1
ATOM 2506 N N . VAL B 1 32 ? 30.516 56.324 -23.262 1.00 61.00 10 VAL B N 1
ATOM 2507 C CA . VAL B 1 32 ? 31.669 55.471 -23.504 1.00 54.14 10 VAL B CA 1
ATOM 2508 C C . VAL B 1 32 ? 31.107 54.094 -23.764 1.00 56.83 10 VAL B C 1
ATOM 2509 O O . VAL B 1 32 ? 30.241 53.607 -23.021 1.00 56.71 10 VAL B O 1
ATOM 2513 N N . ASP B 1 33 ? 31.572 53.505 -24.859 1.00 58.37 11 ASP B N 1
ATOM 2514 C CA . ASP B 1 33 ? 31.100 52.208 -25.318 1.00 65.70 11 ASP B CA 1
ATOM 2515 C C . ASP B 1 33 ? 32.321 51.386 -25.704 1.00 65.89 11 ASP B C 1
ATOM 2516 O O . ASP B 1 33 ? 33.438 51.914 -25.870 1.00 62.60 11 ASP B O 1
ATOM 2521 N N . LEU B 1 34 ? 32.104 50.084 -25.836 1.00 70.17 12 LEU B N 1
ATOM 2522 C CA . LEU B 1 34 ? 33.198 49.184 -26.118 1.00 75.07 12 LEU B CA 1
ATOM 2523 C C . LEU B 1 34 ? 32.985 48.484 -27.445 1.00 68.87 12 LEU B C 1
ATOM 2524 O O . LEU B 1 34 ? 31.890 48.004 -27.753 1.00 62.73 12 LEU B O 1
ATOM 2529 N N . LYS B 1 35 ? 34.072 48.453 -28.206 1.00 73.19 13 LYS B N 1
ATOM 2530 C CA . LYS B 1 35 ? 34.229 47.672 -29.426 1.00 70.29 13 LYS B CA 1
ATOM 2531 C C . LYS B 1 35 ? 34.135 46.149 -29.194 1.00 65.84 13 LYS B C 1
ATOM 2532 O O . LYS B 1 35 ? 33.838 45.413 -30.135 1.00 62.21 13 LYS B O 1
ATOM 2538 N N . SER B 1 36 ? 34.397 45.687 -27.964 1.00 65.38 14 SER B N 1
ATOM 2539 C CA . SER B 1 36 ? 34.304 44.256 -27.589 1.00 71.96 14 SER B CA 1
ATOM 2540 C C . SER B 1 36 ? 34.561 43.960 -26.081 1.00 77.20 14 SER B C 1
ATOM 2541 O O . SER B 1 36 ? 33.628 44.006 -25.271 1.00 80.89 14 SER B O 1
ATOM 2544 N N . PHE B 1 37 ? 35.806 43.583 -25.757 1.00 66.46 15 PHE B N 1
ATOM 2545 C CA . PHE B 1 37 ? 36.379 43.528 -24.415 1.00 61.41 15 PHE B CA 1
ATOM 2546 C C . PHE B 1 37 ? 37.883 43.536 -24.667 1.00 63.70 15 PHE B C 1
ATOM 2547 O O . PHE B 1 37 ? 38.363 42.847 -25.583 1.00 64.84 15 PHE B O 1
ATOM 2555 N N . GLY B 1 38 ? 38.610 44.323 -23.870 1.00 62.54 16 GLY B N 1
ATOM 2556 C CA . GLY B 1 38 ? 40.028 44.663 -24.107 1.00 59.86 16 GLY B CA 1
ATOM 2557 C C . GLY B 1 38 ? 40.632 45.045 -22.773 1.00 61.46 16 GLY B C 1
ATOM 2558 O O . GLY B 1 38 ? 40.082 44.655 -21.762 1.00 80.03 16 GLY B O 1
ATOM 2559 N N . GLY B 1 39 ? 41.698 45.845 -22.705 1.00 61.94 17 GLY B N 1
ATOM 2560 C CA . GLY B 1 39 ? 42.202 46.708 -23.765 1.00 57.65 17 GLY B CA 1
ATOM 2561 C C . GLY B 1 39 ? 41.637 48.108 -23.526 1.00 61.12 17 GLY B C 1
ATOM 2562 O O . GLY B 1 39 ? 40.463 48.353 -23.823 1.00 55.41 17 GLY B O 1
ATOM 2563 N N . PRO B 1 40 ? 42.448 49.040 -22.978 1.00 61.52 18 PRO B N 1
ATOM 2564 C CA . PRO B 1 40 ? 41.973 50.430 -22.951 1.00 69.18 18 PRO B CA 1
ATOM 2565 C C . PRO B 1 40 ? 41.298 50.830 -24.281 1.00 76.68 18 PRO B C 1
ATOM 2566 O O . PRO B 1 40 ? 40.242 51.472 -24.283 1.00 71.83 18 PRO B O 1
ATOM 2570 N N . ASP B 1 41 ? 41.909 50.402 -25.386 1.00 80.99 19 ASP B N 1
ATOM 2571 C CA . ASP B 1 41 ? 41.515 50.754 -26.742 1.00 79.74 19 ASP B CA 1
ATOM 2572 C C . ASP B 1 41 ? 40.137 50.249 -27.091 1.00 76.41 19 ASP B C 1
ATOM 2573 O O . ASP B 1 41 ? 39.468 50.824 -27.939 1.00 78.67 19 ASP B O 1
ATOM 2578 N N . VAL B 1 42 ? 39.703 49.173 -26.451 1.00 72.69 20 VAL B N 1
ATOM 2579 C CA . VAL B 1 42 ? 38.357 48.669 -26.697 1.00 71.64 20 VAL B CA 1
ATOM 2580 C C . VAL B 1 42 ? 37.297 49.777 -26.497 1.00 76.27 20 VAL B C 1
ATOM 2581 O O . VAL B 1 42 ? 36.206 49.725 -27.078 1.00 78.74 20 VAL B O 1
ATOM 2593 N N . VAL B 1 44 ? 35.438 53.407 -26.783 1.00 57.82 22 VAL B N 1
ATOM 2594 C CA . VAL B 1 44 ? 35.237 54.457 -27.786 1.00 58.44 22 VAL B CA 1
ATOM 2595 C C . VAL B 1 44 ? 34.022 55.313 -27.462 1.00 60.82 22 VAL B C 1
ATOM 2596 O O . VAL B 1 44 ? 33.032 54.815 -26.887 1.00 56.69 22 VAL B O 1
ATOM 2600 N N . ILE B 1 45 ? 34.080 56.583 -27.874 1.00 62.59 23 ILE B N 1
ATOM 2601 C CA . ILE B 1 45 ? 32.985 57.529 -27.602 1.00 66.87 23 ILE B CA 1
ATOM 2602 C C . ILE B 1 45 ? 31.812 57.346 -28.579 1.00 64.52 23 ILE B C 1
ATOM 2603 O O . ILE B 1 45 ? 31.800 57.883 -29.686 1.00 67.59 23 ILE B O 1
ATOM 2608 N N . GLY B 1 46 ? 30.831 56.565 -28.143 1.00 64.72 24 GLY B N 1
ATOM 2609 C CA . GLY B 1 46 ? 29.647 56.304 -28.937 1.00 59.61 24 GLY B CA 1
ATOM 2610 C C . GLY B 1 46 ? 28.600 57.327 -28.620 1.00 63.93 24 GLY B C 1
ATOM 2611 O O . GLY B 1 46 ? 28.907 58.439 -28.153 1.00 60.12 24 GLY B O 1
ATOM 2612 N N . LYS B 1 47 ? 27.351 56.926 -28.816 1.00 67.01 25 LYS B N 1
ATOM 2613 C CA . LYS B 1 47 ? 26.270 57.875 -28.975 1.00 62.97 25 LYS B CA 1
ATOM 2614 C C . LYS B 1 47 ? 24.964 57.132 -28.911 1.00 60.97 25 LYS B C 1
ATOM 2615 O O . LYS B 1 47 ? 24.845 56.120 -29.569 1.00 69.23 25 LYS B O 1
ATOM 2621 N N . ARG B 1 48 ? 24.007 57.597 -28.109 1.00 61.64 26 ARG B N 1
ATOM 2622 C CA . ARG B 1 48 ? 22.629 57.055 -28.094 1.00 63.64 26 ARG B CA 1
ATOM 2623 C C . ARG B 1 48 ? 21.702 57.810 -27.143 1.00 57.18 26 ARG B C 1
ATOM 2624 O O . ARG B 1 48 ? 22.126 58.800 -26.584 1.00 59.91 26 ARG B O 1
ATOM 2632 N N . PRO B 1 49 ? 20.425 57.384 -26.994 1.00 56.09 27 PRO B N 1
ATOM 2633 C CA . PRO B 1 49 ? 19.500 58.276 -26.291 1.00 57.22 27 PRO B CA 1
ATOM 2634 C C . PRO B 1 49 ? 19.810 58.469 -24.823 1.00 63.28 27 PRO B C 1
ATOM 2635 O O . PRO B 1 49 ? 20.754 57.873 -24.312 1.00 62.63 27 PRO B O 1
ATOM 2639 N N . LEU B 1 50 ? 18.980 59.289 -24.180 1.00 62.48 28 LEU B N 1
ATOM 2640 C CA . LEU B 1 50 ? 19.100 59.705 -22.795 1.00 64.17 28 LEU B CA 1
ATOM 2641 C C . LEU B 1 50 ? 18.169 58.887 -21.878 1.00 69.45 28 LEU B C 1
ATOM 2642 O O . LEU B 1 50 ? 17.026 58.647 -22.252 1.00 69.77 28 LEU B O 1
ATOM 2647 N N . PRO B 1 51 ? 18.639 58.487 -20.671 1.00 63.55 29 PRO B N 1
ATOM 2648 C CA . PRO B 1 51 ? 17.786 57.730 -19.761 1.00 63.16 29 PRO B CA 1
ATOM 2649 C C . PRO B 1 51 ? 16.551 58.497 -19.368 1.00 63.48 29 PRO B C 1
ATOM 2650 O O . PRO B 1 51 ? 16.566 59.725 -19.385 1.00 66.80 29 PRO B O 1
ATOM 2654 N N . VAL B 1 52 ? 15.492 57.773 -19.013 1.00 65.77 30 VAL B N 1
ATOM 2655 C CA . VAL B 1 52 ? 14.236 58.417 -18.653 1.00 75.02 30 VAL B CA 1
ATOM 2656 C C . VAL B 1 52 ? 14.281 59.057 -17.262 1.00 69.74 30 VAL B C 1
ATOM 2657 O O . VAL B 1 52 ? 14.512 60.259 -17.166 1.00 68.88 30 VAL B O 1
ATOM 2661 N N . ALA B 1 53 ? 14.050 58.255 -16.218 1.00 61.09 31 ALA B N 1
ATOM 2662 C CA . ALA B 1 53 ? 13.978 58.705 -14.811 1.00 64.87 31 ALA B CA 1
ATOM 2663 C C . ALA B 1 53 ? 12.643 58.344 -14.174 1.00 68.39 31 ALA B C 1
ATOM 2664 O O . ALA B 1 53 ? 11.702 59.144 -14.173 1.00 65.57 31 ALA B O 1
ATOM 2666 N N . GLY B 1 54 ? 12.591 57.136 -13.611 1.00 72.77 32 GLY B N 1
ATOM 2667 C CA . GLY B 1 54 ? 11.368 56.580 -13.029 1.00 74.82 32 GLY B CA 1
ATOM 2668 C C . GLY B 1 54 ? 11.111 56.891 -11.565 1.00 78.23 32 GLY B C 1
ATOM 2669 O O . GLY B 1 54 ? 11.464 57.970 -11.065 1.00 74.98 32 GLY B O 1
ATOM 2670 N N . GLU B 1 55 ? 10.463 55.943 -10.890 1.00 79.72 33 GLU B N 1
ATOM 2671 C CA . GLU B 1 55 ? 10.207 56.036 -9.463 1.00 78.76 33 GLU B CA 1
ATOM 2672 C C . GLU B 1 55 ? 11.501 56.366 -8.720 1.00 73.35 33 GLU B C 1
ATOM 2673 O O . GLU B 1 55 ? 12.526 55.744 -8.965 1.00 69.28 33 GLU B O 1
ATOM 2679 N N . GLY B 1 56 ? 11.442 57.364 -7.841 1.00 67.84 34 GLY B N 1
ATOM 2680 C CA . GLY B 1 56 ? 12.605 57.852 -7.091 1.00 65.82 34 GLY B CA 1
ATOM 2681 C C . GLY B 1 56 ? 13.965 57.810 -7.789 1.00 59.69 34 GLY B C 1
ATOM 2682 O O . GLY B 1 56 ? 14.929 57.280 -7.250 1.00 63.79 34 GLY B O 1
ATOM 2683 N N . GLU B 1 57 ? 14.039 58.343 -8.993 1.00 49.99 35 GLU B N 1
ATOM 2684 C CA . GLU B 1 57 ? 15.295 58.549 -9.669 1.00 48.58 35 GLU B CA 1
ATOM 2685 C C . GLU B 1 57 ? 15.347 60.014 -10.002 1.00 51.85 35 GLU B C 1
ATOM 2686 O O . GLU B 1 57 ? 14.364 60.731 -9.855 1.00 56.17 35 GLU B O 1
ATOM 2692 N N . VAL B 1 58 ? 16.493 60.455 -10.487 1.00 49.69 36 VAL B N 1
ATOM 2693 C CA . VAL B 1 58 ? 16.702 61.833 -10.822 1.00 45.86 36 VAL B CA 1
ATOM 2694 C C . VAL B 1 58 ? 17.592 61.704 -12.031 1.00 49.31 36 VAL B C 1
ATOM 2695 O O . VAL B 1 58 ? 18.264 60.676 -12.180 1.00 48.62 36 VAL B O 1
ATOM 2699 N N . LEU B 1 59 ? 17.584 62.702 -12.909 1.00 48.72 37 LEU B N 1
ATOM 2700 C CA . LEU B 1 59 ? 18.452 62.689 -14.065 1.00 46.40 37 LEU B CA 1
ATO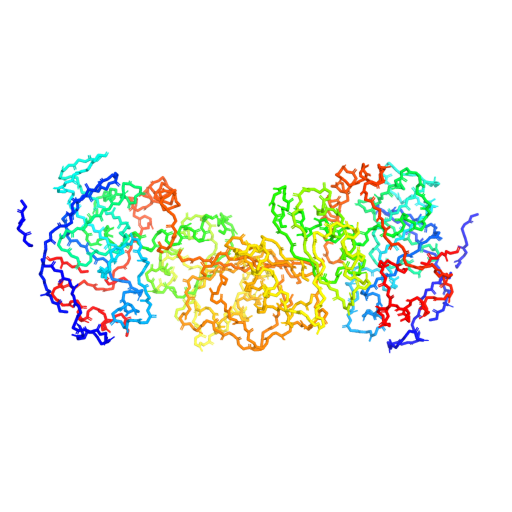M 2701 C C . LEU B 1 59 ? 19.481 63.753 -13.833 1.00 49.22 37 LEU B C 1
ATOM 2702 O O . LEU B 1 59 ? 19.152 64.844 -13.395 1.00 58.61 37 LEU B O 1
ATOM 2707 N N . VAL B 1 60 ? 20.733 63.454 -14.130 1.00 50.05 38 VAL B N 1
ATOM 2708 C CA . VAL B 1 60 ? 21.822 64.365 -13.808 1.00 44.48 38 VAL B CA 1
ATOM 2709 C C . VAL B 1 60 ? 22.614 64.520 -15.064 1.00 43.86 38 VAL B C 1
ATOM 2710 O O . VAL B 1 60 ? 22.890 63.511 -15.710 1.00 48.56 38 VAL B O 1
ATOM 2714 N N . ARG B 1 61 ? 22.946 65.779 -15.396 1.00 42.45 39 ARG B N 1
ATOM 2715 C CA . ARG B 1 61 ? 23.848 66.181 -16.475 1.00 40.59 39 ARG B CA 1
ATOM 2716 C C . ARG B 1 61 ? 25.230 66.286 -15.845 1.00 41.39 39 ARG B C 1
ATOM 2717 O O . ARG B 1 61 ? 25.478 67.085 -14.942 1.00 39.89 39 ARG B O 1
ATOM 2725 N N . ALA B 1 62 ? 26.133 65.476 -16.360 1.00 39.65 40 ALA B N 1
ATOM 2726 C CA . ALA B 1 62 ? 27.395 65.257 -15.763 1.00 39.18 40 ALA B CA 1
ATOM 2727 C C . ALA B 1 62 ? 28.370 66.379 -16.018 1.00 40.64 40 ALA B C 1
ATOM 2728 O O . ALA B 1 62 ? 28.583 66.782 -17.151 1.00 45.26 40 ALA B O 1
ATOM 2730 N N . GLU B 1 63 ? 29.011 66.843 -14.962 1.00 41.62 41 GLU B N 1
ATOM 2731 C CA . GLU B 1 63 ? 30.179 67.671 -15.145 1.00 44.23 41 GLU B CA 1
ATOM 2732 C C . GLU B 1 63 ? 31.403 66.858 -14.887 1.00 40.75 41 GLU B C 1
ATOM 2733 O O . GLU B 1 63 ? 32.427 67.040 -15.565 1.00 39.05 41 GLU B O 1
ATOM 2739 N N . ALA B 1 64 ? 31.308 65.950 -13.918 1.00 41.07 42 ALA B N 1
ATOM 2740 C CA . ALA B 1 64 ? 32.483 65.126 -13.576 1.00 44.44 42 ALA B CA 1
ATOM 2741 C C . ALA B 1 64 ? 32.170 63.673 -13.260 1.00 40.45 42 ALA B C 1
ATOM 2742 O O . ALA B 1 64 ? 31.090 63.340 -12.766 1.00 39.31 42 ALA B O 1
ATOM 2744 N N . ILE B 1 65 ? 33.143 62.806 -13.511 1.00 43.00 43 ILE B N 1
ATOM 2745 C CA . ILE B 1 65 ? 32.918 61.353 -13.434 1.00 40.33 43 ILE B CA 1
ATOM 2746 C C . ILE B 1 65 ? 34.136 60.672 -12.868 1.00 40.31 43 ILE B C 1
ATOM 2747 O O . ILE B 1 65 ? 35.232 60.884 -13.376 1.00 46.65 43 ILE B O 1
ATOM 2752 N N . GLY B 1 66 ? 33.939 59.853 -11.837 1.00 37.34 44 GLY B N 1
ATOM 2753 C CA . GLY B 1 66 ? 35.014 59.064 -11.219 1.00 38.17 44 GLY B CA 1
ATOM 2754 C C . GLY B 1 66 ? 35.506 57.861 -12.003 1.00 38.97 44 GLY B C 1
ATOM 2755 O O . GLY B 1 66 ? 34.732 57.137 -12.645 1.00 39.64 44 GLY B O 1
ATOM 2756 N N . VAL B 1 67 ? 36.813 57.646 -12.002 1.00 41.76 45 VAL B N 1
ATOM 2757 C CA . VAL B 1 67 ? 37.277 56.371 -12.527 1.00 45.89 45 VAL B CA 1
ATOM 2758 C C . VAL B 1 67 ? 37.772 55.444 -11.393 1.00 45.38 45 VAL B C 1
ATOM 2759 O O . VAL B 1 67 ? 38.534 55.845 -10.505 1.00 44.86 45 VAL B O 1
ATOM 2763 N N . ASN B 1 68 ? 37.247 54.226 -11.402 1.00 46.18 46 ASN B N 1
ATOM 2764 C CA . ASN B 1 68 ? 37.473 53.245 -10.351 1.00 49.51 46 ASN B CA 1
ATOM 2765 C C . ASN B 1 68 ? 37.853 51.868 -10.896 1.00 50.25 46 ASN B C 1
ATOM 2766 O O . ASN B 1 68 ? 37.417 51.460 -11.986 1.00 49.09 46 ASN B O 1
ATOM 2771 N N . ARG B 1 69 ? 38.612 51.154 -10.074 1.00 49.39 47 ARG B N 1
ATOM 2772 C CA . ARG B 1 69 ? 39.170 49.858 -10.370 1.00 48.58 47 ARG B CA 1
ATOM 2773 C C . ARG B 1 69 ? 38.144 48.916 -11.006 1.00 45.63 47 ARG B C 1
ATOM 2774 O O . ARG B 1 69 ? 38.415 48.354 -12.041 1.00 42.36 47 ARG B O 1
ATOM 2782 N N . PRO B 1 70 ? 36.951 48.769 -10.420 1.00 44.07 48 PRO B N 1
ATOM 2783 C CA . PRO B 1 70 ? 35.974 47.890 -11.111 1.00 47.69 48 PRO B CA 1
ATOM 2784 C C . PRO B 1 70 ? 35.669 48.239 -12.582 1.00 50.25 48 PRO B C 1
ATOM 2785 O O . PRO B 1 70 ? 35.118 47.414 -13.317 1.00 60.34 48 PRO B O 1
ATOM 2789 N N . ASP B 1 71 ? 35.995 49.448 -13.006 1.00 47.02 49 ASP B N 1
ATOM 2790 C CA . ASP B 1 71 ? 35.691 49.845 -14.369 1.00 47.33 49 ASP B CA 1
ATOM 2791 C C . ASP B 1 71 ? 36.636 49.100 -15.348 1.00 49.40 49 ASP B C 1
ATOM 2792 O O . ASP B 1 71 ? 36.212 48.655 -16.446 1.00 48.35 49 ASP B O 1
ATOM 2797 N N . ILE B 1 72 ? 37.907 48.976 -14.955 1.00 47.59 50 ILE B N 1
ATOM 2798 C CA . ILE B 1 72 ? 38.889 48.230 -15.736 1.00 54.60 50 ILE B CA 1
ATOM 2799 C C . ILE B 1 72 ? 38.377 46.824 -15.914 1.00 52.73 50 ILE B C 1
ATOM 2800 O O . ILE B 1 72 ? 38.327 46.316 -17.035 1.00 53.35 50 ILE B O 1
ATOM 2805 N N . ALA B 1 73 ? 37.987 46.215 -14.796 1.00 51.39 51 ALA B N 1
ATOM 2806 C CA . ALA B 1 73 ? 37.532 44.823 -14.774 1.00 58.48 51 ALA B CA 1
ATOM 2807 C C . ALA B 1 73 ? 36.419 44.575 -15.776 1.00 54.67 51 ALA B C 1
ATOM 2808 O O . ALA B 1 73 ? 36.383 43.532 -16.427 1.00 55.85 51 ALA B O 1
ATOM 2810 N N . GLN B 1 74 ? 35.508 45.535 -15.875 1.00 56.43 52 GLN B N 1
ATOM 2811 C CA . GLN B 1 74 ? 34.388 45.458 -16.802 1.00 57.41 52 GLN B CA 1
ATOM 2812 C C . GLN B 1 74 ? 34.830 45.647 -18.263 1.00 53.52 52 GLN B C 1
ATOM 2813 O O . GLN B 1 74 ? 34.452 44.880 -19.128 1.00 48.19 52 GLN B O 1
ATOM 2819 N N . ARG B 1 75 ? 35.660 46.658 -18.517 1.00 56.73 53 ARG B N 1
ATOM 2820 C CA . ARG B 1 75 ? 36.214 46.913 -19.851 1.00 60.97 53 ARG B CA 1
ATOM 2821 C C . ARG B 1 75 ? 36.935 45.660 -20.385 1.00 72.40 53 ARG B C 1
ATOM 2822 O O . ARG B 1 75 ? 37.091 45.458 -21.608 1.00 73.26 53 ARG B O 1
ATOM 2830 N N . GLN B 1 76 ? 37.356 44.830 -19.431 1.00 69.56 54 GLN B N 1
ATOM 2831 C CA . GLN B 1 76 ? 37.973 43.555 -19.691 1.00 64.70 54 GLN B CA 1
ATOM 2832 C C . GLN B 1 76 ? 36.978 42.414 -19.819 1.00 65.40 54 GLN B C 1
ATOM 2833 O O . GLN B 1 76 ? 37.317 41.382 -20.401 1.00 72.28 54 GLN B O 1
ATOM 2839 N N . GLY B 1 77 ? 35.765 42.582 -19.290 1.00 64.27 55 GLY B N 1
ATOM 2840 C CA . GLY B 1 77 ? 34.733 41.526 -19.355 1.00 63.77 55 GLY B CA 1
ATOM 2841 C C . GLY B 1 77 ? 34.893 40.522 -18.235 1.00 66.80 55 GLY B C 1
ATOM 2842 O O . GLY B 1 77 ? 34.028 39.667 -17.978 1.00 67.15 55 GLY B O 1
ATOM 2843 N N . SER B 1 78 ? 36.038 40.651 -17.584 1.00 65.16 56 SER B N 1
ATOM 2844 C CA . SER B 1 78 ? 36.373 40.008 -16.332 1.00 72.78 56 SER B CA 1
ATOM 2845 C C . SER B 1 78 ? 35.260 40.008 -15.249 1.00 74.12 56 SER B C 1
ATOM 2846 O O . SER B 1 78 ? 35.053 39.009 -14.583 1.00 66.13 56 SER B O 1
ATOM 2849 N N . TYR B 1 79 ? 34.574 41.126 -15.046 1.00 81.54 57 TYR B N 1
ATOM 2850 C CA . TYR B 1 79 ? 33.504 41.152 -14.066 1.00 87.72 57 TYR B CA 1
ATOM 2851 C C . TYR B 1 79 ? 32.223 41.553 -14.764 1.00 85.04 57 TYR B C 1
ATOM 2852 O O . TYR B 1 79 ? 32.235 42.434 -15.618 1.00 84.36 57 TYR B O 1
ATOM 2861 N N . PRO B 1 80 ? 31.127 40.859 -14.444 1.00 83.78 58 PRO B N 1
ATOM 2862 C CA . PRO B 1 80 ? 29.788 41.266 -14.834 1.00 88.27 58 PRO B CA 1
ATOM 2863 C C . PRO B 1 80 ? 29.370 42.559 -14.151 1.00 92.15 58 PRO B C 1
ATOM 2864 O O . PRO B 1 80 ? 29.820 42.819 -13.041 1.00 94.44 58 PRO B O 1
ATOM 2868 N N . PRO B 1 81 ? 28.540 43.385 -14.823 1.00 93.58 59 PRO B N 1
ATOM 2869 C CA . PRO B 1 81 ? 27.726 44.320 -14.059 1.00 87.51 59 PRO B CA 1
ATOM 2870 C C . PRO B 1 81 ? 26.467 43.599 -13.582 1.00 81.87 59 PRO B C 1
ATOM 2871 O O . PRO B 1 81 ? 25.957 42.726 -14.297 1.00 78.54 59 PRO B O 1
ATOM 2875 N N . PRO B 1 82 ? 25.968 43.954 -12.384 1.00 76.36 60 PRO B N 1
ATOM 2876 C CA . PRO B 1 82 ? 24.689 43.427 -11.905 1.00 77.94 60 PRO B CA 1
ATOM 2877 C C . PRO B 1 82 ? 23.592 43.605 -12.950 1.00 87.53 60 PRO B C 1
ATOM 2878 O O . PRO B 1 82 ? 23.652 44.531 -13.769 1.00 87.91 60 PRO B O 1
ATOM 2882 N N . LYS B 1 83 ? 22.603 42.721 -12.922 1.00 91.71 61 LYS B N 1
ATOM 2883 C CA . LYS B 1 83 ? 21.666 42.642 -14.023 1.00 94.54 61 LYS B CA 1
ATOM 2884 C C . LYS B 1 83 ? 20.543 43.683 -13.939 1.00 93.81 61 LYS B C 1
ATOM 2885 O O . LYS B 1 83 ? 19.924 43.989 -14.953 1.00 103.67 61 LYS B O 1
ATOM 2891 N N . ASP B 1 84 ? 20.307 44.242 -12.751 1.00 87.01 62 ASP B N 1
ATOM 2892 C CA . ASP B 1 84 ? 19.250 45.258 -12.552 1.00 82.44 62 ASP B CA 1
ATOM 2893 C C . ASP B 1 84 ? 19.723 46.714 -12.792 1.00 82.84 62 ASP B C 1
ATOM 2894 O O . ASP B 1 84 ? 18.982 47.676 -12.527 1.00 78.58 62 ASP B O 1
ATOM 2899 N N . ALA B 1 85 ? 20.944 46.862 -13.308 1.00 71.17 63 ALA B N 1
ATOM 2900 C CA . ALA B 1 85 ? 21.603 48.154 -13.418 1.00 66.35 63 ALA B CA 1
ATOM 2901 C C . ALA B 1 85 ? 22.137 48.458 -14.838 1.00 60.34 63 ALA B C 1
ATOM 2902 O O . ALA B 1 85 ? 22.232 47.572 -15.690 1.00 54.82 63 ALA B O 1
ATOM 2904 N N . SER B 1 86 ? 22.496 49.713 -15.088 1.00 52.38 64 SER B N 1
ATOM 2905 C CA . SER B 1 86 ? 23.083 50.069 -16.381 1.00 48.46 64 SER B CA 1
ATOM 2906 C C . SER B 1 86 ? 24.318 49.245 -16.690 1.00 46.56 64 SER B C 1
ATOM 2907 O O . SER B 1 86 ? 25.161 49.014 -15.814 1.00 44.94 64 SER B O 1
ATOM 2910 N N . PRO B 1 87 ? 24.430 48.795 -17.948 1.00 49.77 65 PRO B N 1
ATOM 2911 C CA . PRO B 1 87 ? 25.582 48.035 -18.392 1.00 44.10 65 PRO B CA 1
ATOM 2912 C C . PRO B 1 87 ? 26.704 48.972 -18.846 1.00 49.12 65 PRO B C 1
ATOM 2913 O O . PRO B 1 87 ? 27.750 48.520 -19.367 1.00 48.59 65 PRO B O 1
ATOM 2917 N N . ILE B 1 88 ? 26.486 50.276 -18.702 1.00 47.06 66 ILE B N 1
ATOM 2918 C CA . ILE B 1 88 ? 27.503 51.226 -19.117 1.00 46.30 66 ILE B CA 1
ATOM 2919 C C . ILE B 1 88 ? 28.474 51.380 -17.955 1.00 41.58 66 ILE B C 1
ATOM 2920 O O . ILE B 1 88 ? 28.045 51.391 -16.793 1.00 40.90 66 ILE B O 1
ATOM 2925 N N . LEU B 1 89 ? 29.771 51.513 -18.232 1.00 44.63 67 LEU B N 1
ATOM 2926 C CA . LEU B 1 89 ? 30.720 51.808 -17.136 1.00 47.81 67 LEU B CA 1
ATOM 2927 C C . LEU B 1 89 ? 30.202 53.025 -16.327 1.00 52.29 67 LEU B C 1
ATOM 2928 O O . LEU B 1 89 ? 29.449 53.854 -16.857 1.00 62.30 67 LEU B O 1
ATOM 2933 N N . GLY B 1 90 ? 30.565 53.143 -15.052 1.00 48.19 68 GLY B N 1
ATOM 2934 C CA . GLY B 1 90 ? 29.742 53.968 -14.169 1.00 44.17 68 GLY B CA 1
ATOM 2935 C C . GLY B 1 90 ? 30.257 54.176 -12.782 1.00 45.38 68 GLY B C 1
ATOM 2936 O O . GLY B 1 90 ? 31.452 54.416 -12.576 1.00 63.17 68 GLY B O 1
ATOM 2937 N N . LEU B 1 91 ? 29.342 54.104 -11.826 1.00 47.55 69 LEU B N 1
ATOM 2938 C CA . LEU B 1 91 ? 29.622 54.197 -10.363 1.00 40.44 69 LEU B CA 1
ATOM 2939 C C . LEU B 1 91 ? 29.526 55.556 -9.695 1.00 38.85 69 LEU B C 1
ATOM 2940 O O . LEU B 1 91 ? 28.820 55.704 -8.702 1.00 40.44 69 LEU B O 1
ATOM 2945 N N . GLU B 1 92 ? 30.196 56.554 -10.248 1.00 37.05 70 GLU B N 1
ATOM 2946 C CA . GLU B 1 92 ? 30.369 57.845 -9.570 1.00 38.39 70 GLU B CA 1
ATOM 2947 C C . GLU B 1 92 ? 30.215 59.056 -10.507 1.00 36.45 70 GLU B C 1
ATOM 2948 O O . GLU B 1 92 ? 30.879 59.132 -11.552 1.00 33.82 70 GLU B O 1
ATOM 2954 N N . LEU B 1 93 ? 29.386 60.028 -10.145 1.00 36.45 71 LEU B N 1
ATOM 2955 C CA . LEU B 1 93 ? 29.487 61.308 -10.855 1.00 37.43 71 LEU B CA 1
ATOM 2956 C C . LEU B 1 93 ? 29.035 62.507 -10.027 1.00 38.94 71 LEU B C 1
ATOM 2957 O O . LEU B 1 93 ? 28.443 62.353 -8.947 1.00 38.40 71 LEU B O 1
ATOM 2962 N N . SER B 1 94 ? 29.307 63.702 -10.564 1.00 37.48 72 SER B N 1
ATOM 2963 C CA . SER B 1 94 ? 28.656 64.901 -10.070 1.00 40.42 72 SER B CA 1
ATOM 2964 C C . SER B 1 94 ? 28.103 65.748 -11.222 1.00 41.32 72 SER B C 1
ATOM 2965 O O . SER B 1 94 ? 28.587 65.714 -12.365 1.00 36.21 72 SER B O 1
ATOM 2968 N N . GLY B 1 95 ? 27.078 66.525 -10.905 1.00 44.85 73 GLY B N 1
ATOM 2969 C CA . GLY B 1 95 ? 26.613 67.549 -11.840 1.00 44.91 73 GLY B CA 1
ATOM 2970 C C . GLY B 1 95 ? 25.261 68.108 -11.476 1.00 45.92 73 GLY B C 1
ATOM 2971 O O . GLY B 1 95 ? 24.879 68.194 -10.288 1.00 39.68 73 GLY B O 1
ATOM 2972 N N . GLU B 1 96 ? 24.528 68.482 -12.522 1.00 51.52 74 GLU B N 1
ATOM 2973 C CA . GLU B 1 96 ? 23.301 69.236 -12.349 1.00 48.89 74 GLU B CA 1
ATOM 2974 C C . GLU B 1 96 ? 22.131 68.343 -12.652 1.00 48.94 74 GLU B C 1
ATOM 2975 O O . GLU B 1 96 ? 22.076 67.716 -13.714 1.00 48.72 74 GLU B O 1
ATOM 2981 N N . ILE B 1 97 ? 21.213 68.254 -11.698 1.00 46.88 75 ILE B N 1
ATOM 2982 C CA . ILE B 1 97 ? 19.915 67.688 -11.974 1.00 46.39 75 ILE B CA 1
ATOM 2983 C C . ILE B 1 97 ? 19.244 68.417 -13.138 1.00 51.13 75 ILE B C 1
ATOM 2984 O O . ILE B 1 97 ? 19.232 69.658 -13.215 1.00 48.68 75 ILE B O 1
ATOM 2989 N N . VAL B 1 98 ? 18.676 67.635 -14.036 1.00 52.12 76 VAL B N 1
ATOM 2990 C CA . VAL B 1 98 ? 18.194 68.159 -15.293 1.00 49.73 76 VAL B CA 1
ATOM 2991 C C . VAL B 1 98 ? 16.831 67.499 -15.520 1.00 51.70 76 VAL B C 1
ATOM 2992 O O . VAL B 1 98 ? 16.222 67.630 -16.572 1.00 48.23 76 VAL B O 1
ATOM 2996 N N . GLY B 1 99 ? 16.339 66.835 -14.476 1.00 54.20 77 GLY B N 1
ATOM 2997 C CA . GLY B 1 99 ? 15.083 66.119 -14.514 1.00 48.81 77 GLY B CA 1
ATOM 2998 C C . GLY B 1 99 ? 14.843 65.406 -13.201 1.00 56.26 77 GLY B C 1
ATOM 2999 O O . GLY B 1 99 ? 15.782 64.939 -12.565 1.00 57.78 77 GLY B O 1
ATOM 3000 N N . VAL B 1 100 ? 13.576 65.327 -12.803 1.00 57.17 78 VAL B N 1
ATOM 3001 C CA . VAL B 1 100 ? 13.141 64.574 -11.632 1.00 60.31 78 VAL B CA 1
ATOM 3002 C C . VAL B 1 100 ? 12.089 63.552 -12.076 1.00 69.22 78 VAL B C 1
ATOM 3003 O O . VAL B 1 100 ? 11.622 63.590 -13.224 1.00 71.56 78 VAL B O 1
ATOM 3007 N N . GLY B 1 101 ? 11.730 62.647 -11.163 1.00 72.00 79 GLY B N 1
ATOM 3008 C CA . GLY B 1 101 ? 10.698 61.647 -11.390 1.00 70.07 79 GLY B CA 1
ATOM 3009 C C . GLY B 1 101 ? 9.681 61.663 -10.265 1.00 76.27 79 GLY B C 1
ATOM 3010 O O . GLY B 1 101 ? 9.724 62.536 -9.385 1.00 69.88 79 GLY B O 1
ATOM 3011 N N . PRO B 1 102 ? 8.745 60.698 -10.288 1.00 78.22 80 PRO B N 1
ATOM 3012 C CA . PRO B 1 102 ? 7.732 60.577 -9.232 1.00 74.69 80 PRO B CA 1
ATOM 3013 C C . PRO B 1 102 ? 8.304 59.991 -7.932 1.00 73.68 80 PRO B C 1
ATOM 3014 O O . PRO B 1 102 ? 8.377 60.689 -6.915 1.00 74.89 80 PRO B O 1
ATOM 3018 N N . TYR B 1 107 ? 14.517 67.476 -3.797 1.00 59.35 85 TYR B N 1
ATOM 3019 C CA . TYR B 1 107 ? 15.417 67.749 -4.932 1.00 66.56 85 TYR B CA 1
ATOM 3020 C C . TYR B 1 107 ? 14.746 68.459 -6.123 1.00 68.27 85 TYR B C 1
ATOM 3021 O O . TYR B 1 107 ? 13.564 68.266 -6.375 1.00 72.83 85 TYR B O 1
ATOM 3030 N N . ALA B 1 108 ? 15.501 69.272 -6.861 1.00 66.40 86 ALA B N 1
ATOM 3031 C CA . ALA B 1 108 ? 14.918 70.115 -7.919 1.00 61.49 86 ALA B CA 1
ATOM 3032 C C . ALA B 1 108 ? 15.880 70.391 -9.074 1.00 55.95 86 ALA B C 1
ATOM 3033 O O . ALA B 1 108 ? 17.093 70.420 -8.898 1.00 51.96 86 ALA B O 1
ATOM 3035 N N . VAL B 1 109 ? 15.331 70.599 -10.262 1.00 54.19 87 VAL B N 1
ATOM 3036 C CA . VAL B 1 109 ? 16.141 70.859 -11.448 1.00 53.95 87 VAL B CA 1
ATOM 3037 C C . VAL B 1 109 ? 17.148 71.979 -11.178 1.00 53.81 87 VAL B C 1
ATOM 3038 O O . VAL B 1 109 ? 16.909 72.838 -10.348 1.00 45.91 87 VAL B O 1
ATOM 3042 N N . GLY B 1 110 ? 18.292 71.946 -11.856 1.00 54.26 88 GLY B N 1
ATOM 3043 C CA . GLY B 1 110 ? 19.354 72.878 -11.529 1.00 54.61 88 GLY B CA 1
ATOM 3044 C C . GLY B 1 110 ? 20.080 72.692 -10.200 1.00 55.30 88 GLY B C 1
ATOM 3045 O O . GLY B 1 110 ? 21.086 73.377 -9.980 1.00 53.70 88 GLY B O 1
ATOM 3046 N N . ASP B 1 111 ? 19.585 71.815 -9.309 1.00 54.02 89 ASP B N 1
ATOM 3047 C CA . ASP B 1 111 ? 20.365 71.413 -8.091 1.00 53.16 89 ASP B CA 1
ATOM 3048 C C . ASP B 1 111 ? 21.655 70.663 -8.456 1.00 49.87 89 ASP B C 1
ATOM 3049 O O . ASP B 1 111 ? 21.675 69.785 -9.318 1.00 47.29 89 ASP B O 1
ATOM 3054 N N . LYS B 1 112 ? 22.728 71.063 -7.796 1.00 48.34 90 LYS B N 1
ATOM 3055 C CA . LYS B 1 112 ? 24.030 70.489 -7.937 1.00 47.22 90 LYS B CA 1
ATOM 3056 C C . LYS B 1 112 ? 24.190 69.382 -6.882 1.00 50.01 90 LYS B C 1
ATOM 3057 O O . LYS B 1 112 ? 23.887 69.563 -5.673 1.00 46.51 90 LYS B O 1
ATOM 3063 N N . VAL B 1 113 ? 24.620 68.226 -7.382 1.00 42.77 91 VAL B N 1
ATOM 3064 C CA . VAL B 1 113 ? 24.607 66.990 -6.620 1.00 44.82 91 VAL B CA 1
ATOM 3065 C C . VAL B 1 113 ? 25.629 66.037 -7.173 1.00 38.87 91 VAL B C 1
ATOM 3066 O O . VAL B 1 113 ? 26.017 66.138 -8.342 1.00 36.68 91 VAL B O 1
ATOM 3070 N N . CYS B 1 114 ? 26.086 65.153 -6.293 1.00 35.50 92 CYS B N 1
ATOM 3071 C CA . CYS B 1 114 ? 26.958 64.062 -6.667 1.00 36.42 92 CYS B CA 1
ATOM 3072 C C . CYS B 1 114 ? 26.341 62.814 -6.056 1.00 34.78 92 CYS B C 1
ATOM 3073 O O . CYS B 1 114 ? 25.509 62.913 -5.118 1.00 36.82 92 CYS B O 1
ATOM 3076 N N . GLY B 1 115 ? 26.734 61.646 -6.559 1.00 30.09 93 GLY B N 1
ATOM 3077 C CA . GLY B 1 115 ? 26.141 60.414 -6.065 1.00 32.23 93 GLY B CA 1
ATOM 3078 C C . GLY B 1 115 ? 26.727 59.123 -6.607 1.00 34.53 93 GLY B C 1
ATOM 3079 O O . GLY B 1 115 ? 27.538 59.124 -7.542 1.00 34.78 93 GLY B O 1
ATOM 3080 N N . LEU B 1 116 ? 26.299 58.026 -5.996 1.00 35.34 94 LEU B N 1
ATOM 3081 C CA . LEU B 1 116 ? 26.685 56.687 -6.351 1.00 35.33 94 LEU B CA 1
ATOM 3082 C C . LEU B 1 116 ? 25.643 56.220 -7.372 1.00 40.15 94 LEU B C 1
ATOM 3083 O O . LEU B 1 116 ? 24.423 56.081 -7.057 1.00 35.96 94 LEU B O 1
ATOM 3088 N N . ALA B 1 117 ? 26.143 55.974 -8.574 1.00 34.96 95 ALA B N 1
ATOM 3089 C CA . ALA B 1 117 ? 25.350 55.469 -9.659 1.00 38.08 95 ALA B CA 1
ATOM 3090 C C . ALA B 1 117 ? 25.464 53.944 -9.722 1.00 39.48 95 ALA B C 1
ATOM 3091 O O . ALA B 1 117 ? 26.571 53.418 -9.716 1.00 39.72 95 ALA B O 1
ATOM 3093 N N . ASN B 1 118 ? 24.324 53.255 -9.809 1.00 39.77 96 ASN B N 1
ATOM 3094 C CA . ASN B 1 118 ? 24.249 51.872 -10.305 1.00 40.77 96 ASN B CA 1
ATOM 3095 C C . ASN B 1 118 ? 24.731 51.779 -11.761 1.00 42.37 96 ASN B C 1
ATOM 3096 O O . ASN B 1 118 ? 23.991 51.395 -12.659 1.00 46.87 96 ASN B O 1
ATOM 3101 N N . GLY B 1 119 ? 25.968 52.142 -12.013 1.00 41.58 97 GLY B N 1
ATOM 3102 C CA . GLY B 1 119 ? 26.475 52.084 -13.382 1.00 40.46 97 GLY B CA 1
ATOM 3103 C C . GLY B 1 119 ? 25.909 53.175 -14.263 1.00 41.22 97 GLY B C 1
ATOM 3104 O O . GLY B 1 119 ? 25.001 53.910 -13.853 1.00 36.48 97 GLY B O 1
ATOM 3105 N N . GLY B 1 120 ? 26.453 53.274 -15.474 1.00 40.14 98 GLY B N 1
ATOM 3106 C CA . GLY B 1 120 ? 25.972 54.253 -16.449 1.00 52.81 98 GLY B CA 1
ATOM 3107 C C . GLY B 1 120 ? 26.441 55.672 -16.222 1.00 55.65 98 GLY B C 1
ATOM 3108 O O . GLY B 1 120 ? 25.854 56.618 -16.758 1.00 59.54 98 GLY B O 1
ATOM 3109 N N . ALA B 1 121 ? 27.513 55.819 -15.453 1.00 52.41 99 ALA B N 1
ATOM 3110 C CA . ALA B 1 121 ? 28.011 57.136 -15.096 1.00 47.52 99 ALA B CA 1
ATOM 3111 C C . ALA B 1 121 ? 28.887 57.707 -16.172 1.00 47.94 99 ALA B C 1
ATOM 3112 O O . ALA B 1 121 ? 29.004 58.928 -16.258 1.00 42.04 99 ALA B O 1
ATOM 3114 N N . TYR B 1 122 ? 29.492 56.832 -16.986 1.00 49.22 100 TYR B N 1
ATOM 3115 C CA . TYR B 1 122 ? 30.377 57.247 -18.070 1.00 47.11 100 TYR B CA 1
ATOM 3116 C C . TYR B 1 122 ? 29.624 57.862 -19.254 1.00 51.73 100 TYR B C 1
ATOM 3117 O O . TYR B 1 122 ? 29.940 57.567 -20.410 1.00 54.28 100 TYR B O 1
ATOM 3126 N N . ALA B 1 123 ? 28.660 58.735 -18.957 1.00 50.51 101 ALA B N 1
ATOM 3127 C CA . ALA B 1 123 ? 27.790 59.374 -19.950 1.00 51.73 101 ALA B CA 1
ATOM 3128 C C . ALA B 1 123 ? 27.578 60.877 -19.671 1.00 52.62 101 ALA B C 1
ATOM 3129 O O . ALA B 1 123 ? 27.852 61.370 -18.570 1.00 49.22 101 ALA B O 1
ATOM 3131 N N . GLU B 1 124 ? 27.063 61.603 -20.657 1.00 47.81 102 GLU B N 1
ATOM 3132 C CA . GLU B 1 124 ? 26.733 63.019 -20.444 1.00 45.82 102 GLU B CA 1
ATOM 3133 C C . GLU B 1 124 ? 25.583 63.232 -19.494 1.00 40.65 102 GLU B C 1
ATOM 3134 O O . GLU B 1 124 ? 25.501 64.291 -18.873 1.00 45.76 102 GLU B O 1
ATOM 3140 N N . TYR B 1 125 ? 24.708 62.234 -19.375 1.00 40.71 103 TYR B N 1
ATOM 3141 C CA . TYR B 1 125 ? 23.567 62.262 -18.446 1.00 39.95 103 TYR B CA 1
ATOM 3142 C C . TYR B 1 125 ? 23.455 60.853 -17.923 1.00 41.23 103 TYR B C 1
ATOM 3143 O O . TYR B 1 125 ? 23.752 59.917 -18.637 1.00 40.85 103 TYR B O 1
ATOM 3152 N N . CYS B 1 126 ? 23.025 60.723 -16.672 1.00 42.54 104 CYS B N 1
ATOM 3153 C CA . CYS B 1 126 ? 22.974 59.467 -15.954 1.00 42.40 104 CYS B CA 1
ATOM 3154 C C . CYS B 1 126 ? 21.936 59.628 -14.837 1.00 40.64 104 CYS B C 1
ATOM 3155 O O . CYS B 1 126 ? 21.836 60.684 -14.240 1.00 37.09 104 CYS B O 1
ATOM 3158 N N . LEU B 1 127 ? 21.136 58.590 -14.607 1.00 41.15 105 LEU B N 1
ATOM 3159 C CA . LEU B 1 127 ? 20.193 58.528 -13.487 1.00 44.39 105 LEU B CA 1
ATOM 3160 C C . LEU B 1 127 ? 20.893 58.401 -12.149 1.00 49.42 105 LEU B C 1
ATOM 3161 O O . LEU B 1 127 ? 22.082 58.011 -12.067 1.00 52.66 105 LEU B O 1
ATOM 3166 N N . LEU B 1 128 ? 20.143 58.701 -11.095 1.00 52.43 106 LEU B N 1
ATOM 3167 C CA . LEU B 1 128 ? 20.536 58.411 -9.712 1.00 49.42 106 LEU B CA 1
ATOM 3168 C C . LEU B 1 128 ? 19.289 58.094 -8.900 1.00 52.81 106 LEU B C 1
ATOM 3169 O O . LEU B 1 128 ? 18.288 58.792 -9.050 1.00 57.59 106 LEU B O 1
ATOM 3174 N N . PRO B 1 129 ? 19.330 57.035 -8.053 1.00 51.71 107 PRO B N 1
ATOM 3175 C CA . PRO B 1 129 ? 18.248 56.818 -7.088 1.00 48.60 107 PRO B CA 1
ATOM 3176 C C . PRO B 1 129 ? 18.328 57.854 -5.984 1.00 51.14 107 PRO B C 1
ATOM 3177 O O . PRO B 1 129 ? 19.409 58.122 -5.475 1.00 59.18 107 PRO B O 1
ATOM 3181 N N . ALA B 1 130 ? 17.189 58.409 -5.588 1.00 49.74 108 ALA B N 1
ATOM 3182 C CA . ALA B 1 130 ? 17.155 59.452 -4.562 1.00 44.62 108 ALA B CA 1
ATOM 3183 C C . ALA B 1 130 ? 17.839 59.116 -3.237 1.00 42.39 108 ALA B C 1
ATOM 3184 O O . ALA B 1 130 ? 18.094 59.994 -2.436 1.00 41.07 108 ALA B O 1
ATOM 3186 N N . GLY B 1 131 ? 18.083 57.843 -2.978 1.00 43.68 109 GLY B N 1
ATOM 3187 C CA . GLY B 1 131 ? 18.745 57.472 -1.750 1.00 43.24 109 GLY B CA 1
ATOM 3188 C C . GLY B 1 131 ? 20.256 57.600 -1.857 1.00 41.90 109 GLY B C 1
ATOM 3189 O O . GLY B 1 131 ? 20.964 57.439 -0.863 1.00 49.47 109 GLY B O 1
ATOM 3190 N N . GLN B 1 132 ? 20.746 57.900 -3.046 1.00 34.08 110 GLN B N 1
ATOM 3191 C CA . GLN B 1 132 ? 22.180 57.804 -3.322 1.00 37.61 110 GLN B CA 1
ATOM 3192 C C . GLN B 1 132 ? 22.787 59.142 -3.771 1.00 39.49 110 GLN B C 1
ATOM 3193 O O . GLN B 1 132 ? 23.925 59.209 -4.206 1.00 41.95 110 GLN B O 1
ATOM 3199 N N . ILE B 1 133 ? 22.009 60.207 -3.625 1.00 48.26 111 ILE B N 1
ATOM 3200 C CA . ILE B 1 133 ? 22.361 61.568 -4.044 1.00 44.33 111 ILE B CA 1
ATOM 3201 C C . ILE B 1 133 ? 22.879 62.334 -2.845 1.00 42.20 111 ILE B C 1
ATOM 3202 O O . ILE B 1 133 ? 22.332 62.184 -1.761 1.00 36.72 111 ILE B O 1
ATOM 3207 N N . LEU B 1 134 ? 23.905 63.167 -3.043 1.00 40.43 112 LEU B N 1
ATOM 3208 C CA . LEU B 1 134 ? 24.354 64.098 -2.024 1.00 37.30 112 LEU B CA 1
ATOM 3209 C C . LEU B 1 134 ? 24.650 65.466 -2.632 1.00 43.71 112 LEU B C 1
ATOM 3210 O O . LEU B 1 134 ? 25.010 65.573 -3.827 1.00 39.10 112 LEU B O 1
ATOM 3215 N N . PRO B 1 135 ? 24.505 66.534 -1.812 1.00 46.74 113 PRO B N 1
ATOM 3216 C CA . PRO B 1 135 ? 24.828 67.903 -2.254 1.00 44.06 113 PRO B CA 1
ATOM 3217 C C . PRO B 1 135 ? 26.313 67.991 -2.414 1.00 40.51 113 PRO B C 1
ATOM 3218 O O . PRO B 1 135 ? 26.990 67.203 -1.778 1.00 45.05 113 PRO B O 1
ATOM 3222 N N . PHE B 1 136 ? 26.812 68.861 -3.297 1.00 37.41 114 PHE B N 1
ATOM 3223 C CA . PHE B 1 136 ? 28.207 69.224 -3.279 1.00 41.72 114 PHE B CA 1
ATOM 3224 C C . PHE B 1 136 ? 28.412 69.768 -1.868 1.00 49.12 114 PHE B C 1
ATOM 3225 O O . PHE B 1 136 ? 27.538 70.461 -1.334 1.00 52.92 114 PHE B O 1
ATOM 3233 N N . PRO B 1 137 ? 29.544 69.434 -1.239 1.00 49.70 115 PRO B N 1
ATOM 3234 C CA . PRO B 1 137 ? 29.882 70.128 0.011 1.00 49.74 115 PRO B CA 1
ATOM 3235 C C . PRO B 1 137 ? 30.383 71.533 -0.314 1.00 50.61 115 PRO B C 1
ATOM 3236 O O . PRO B 1 137 ? 30.987 71.713 -1.374 1.00 51.64 115 PRO B O 1
ATOM 3240 N N . LYS B 1 138 ? 30.162 72.501 0.584 1.00 52.63 116 LYS B N 1
ATOM 3241 C CA . LYS B 1 138 ? 30.464 73.923 0.315 1.00 54.98 116 LYS B CA 1
ATOM 3242 C C . LYS B 1 138 ? 31.874 74.207 -0.147 1.00 51.63 116 LYS B C 1
ATOM 3243 O O . LYS B 1 138 ? 32.837 73.743 0.439 1.00 54.41 116 LYS B O 1
ATOM 3249 N N . GLY B 1 139 ? 31.973 74.899 -1.271 1.00 49.15 117 GLY B N 1
ATOM 3250 C CA . GLY B 1 139 ? 33.250 75.192 -1.876 1.00 50.38 117 GLY B CA 1
ATOM 3251 C C . GLY B 1 139 ? 33.897 74.147 -2.774 1.00 53.52 117 GLY B C 1
ATOM 3252 O O . GLY B 1 139 ? 34.995 74.369 -3.292 1.00 47.43 117 GLY B O 1
ATOM 3253 N N . TYR B 1 140 ? 33.238 73.021 -3.010 1.00 54.80 118 TYR B N 1
ATOM 3254 C CA . TYR B 1 140 ? 33.854 72.022 -3.904 1.00 55.03 118 TYR B CA 1
ATOM 3255 C C . TYR B 1 140 ? 33.646 72.266 -5.410 1.00 46.00 118 TYR B C 1
ATOM 3256 O O . TYR B 1 140 ? 32.551 72.547 -5.834 1.00 46.45 118 TYR B O 1
ATOM 3265 N N . ASP B 1 141 ? 34.733 72.179 -6.181 1.00 51.66 119 ASP B N 1
ATOM 3266 C CA . ASP B 1 141 ? 34.786 71.758 -7.604 1.00 50.57 119 ASP B CA 1
ATOM 3267 C C . ASP B 1 141 ? 33.709 70.699 -7.997 1.00 48.70 119 ASP B C 1
ATOM 3268 O O . ASP B 1 141 ? 33.126 70.019 -7.146 1.00 46.50 119 ASP B O 1
ATOM 3273 N N . ALA B 1 142 ? 33.522 70.501 -9.293 1.00 44.97 120 ALA B N 1
ATOM 3274 C CA . ALA B 1 142 ? 32.751 69.334 -9.793 1.00 47.09 120 ALA B CA 1
ATOM 3275 C C . ALA B 1 142 ? 33.569 68.070 -9.578 1.00 45.57 120 ALA B C 1
ATOM 3276 O O . ALA B 1 142 ? 33.036 67.016 -9.187 1.00 43.38 120 ALA B O 1
ATOM 3278 N N . VAL B 1 143 ? 34.860 68.193 -9.893 1.00 42.68 121 VAL B N 1
ATOM 3279 C CA . VAL B 1 143 ? 35.797 67.087 -9.839 1.00 44.81 121 VAL B CA 1
ATOM 3280 C C . VAL B 1 143 ? 35.910 66.562 -8.411 1.00 42.06 121 VAL B C 1
ATOM 3281 O O . VAL B 1 143 ? 35.790 65.347 -8.212 1.00 43.51 121 VAL B O 1
ATOM 3285 N N . LYS B 1 144 ? 36.066 67.462 -7.427 1.00 40.12 122 LYS B N 1
ATOM 3286 C CA . LYS B 1 144 ? 36.208 67.054 -6.030 1.00 37.42 122 LYS B CA 1
ATOM 3287 C C . LYS B 1 144 ? 34.998 66.284 -5.557 1.00 35.17 122 LYS B C 1
ATOM 3288 O O . LYS B 1 144 ? 35.164 65.218 -4.986 1.00 35.99 122 LYS B O 1
ATOM 3294 N N . ALA B 1 145 ? 33.803 66.798 -5.819 1.00 33.76 123 ALA B N 1
ATOM 3295 C CA . ALA B 1 145 ? 32.542 66.163 -5.391 1.00 34.99 123 ALA B CA 1
ATOM 3296 C C . ALA B 1 145 ? 32.271 64.794 -6.024 1.00 33.24 123 ALA B C 1
ATOM 3297 O O . ALA B 1 145 ? 31.653 63.922 -5.403 1.00 30.01 123 ALA B O 1
ATOM 3299 N N . ALA B 1 146 ? 32.671 64.642 -7.278 1.00 32.86 124 ALA B N 1
ATOM 3300 C CA . ALA B 1 146 ? 32.483 63.387 -7.999 1.00 34.50 124 ALA B CA 1
ATOM 3301 C C . ALA B 1 146 ? 33.511 62.351 -7.495 1.00 36.94 124 ALA B C 1
ATOM 3302 O O . ALA B 1 146 ? 33.376 61.157 -7.763 1.00 40.10 124 ALA B O 1
ATOM 3304 N N . ALA B 1 147 ? 34.545 62.832 -6.810 1.00 36.23 125 ALA B N 1
ATOM 3305 C CA . ALA B 1 147 ? 35.595 61.986 -6.235 1.00 38.49 125 ALA B CA 1
ATOM 3306 C C . ALA B 1 147 ? 35.131 61.327 -4.959 1.00 37.48 125 ALA B C 1
ATOM 3307 O O . ALA B 1 147 ? 35.820 60.476 -4.422 1.00 40.28 125 ALA B O 1
ATOM 3309 N N . LEU B 1 148 ? 33.945 61.699 -4.484 1.00 39.24 126 LEU B N 1
ATOM 3310 C CA . LEU B 1 148 ? 33.461 61.205 -3.188 1.00 36.49 126 LEU B CA 1
ATOM 3311 C C . LEU B 1 148 ? 32.717 59.843 -3.110 1.00 34.42 126 LEU B C 1
ATOM 3312 O O . LEU B 1 148 ? 33.056 59.012 -2.253 1.00 33.54 126 LEU B O 1
ATOM 3317 N N . PRO B 1 149 ? 31.682 59.614 -3.964 1.00 34.22 127 PRO B N 1
ATOM 3318 C CA . PRO B 1 149 ? 30.720 58.526 -3.655 1.00 31.79 127 PRO B CA 1
ATOM 3319 C C . PRO B 1 149 ? 31.324 57.109 -3.483 1.00 31.83 127 PRO B C 1
ATOM 3320 O O . PRO B 1 149 ? 31.179 56.479 -2.416 1.00 34.66 127 PRO B O 1
ATOM 3324 N N . GLU B 1 150 ? 32.026 56.633 -4.490 1.00 29.95 128 GLU B N 1
ATOM 3325 C CA . GLU B 1 150 ? 32.472 55.246 -4.481 1.00 31.69 128 GLU B CA 1
ATOM 3326 C C . GLU B 1 150 ? 33.337 54.909 -3.276 1.00 32.12 128 GLU B C 1
ATOM 3327 O O . GLU B 1 150 ? 33.194 53.851 -2.657 1.00 29.94 128 GLU B O 1
ATOM 3333 N N . THR B 1 151 ? 34.195 55.849 -2.937 1.00 31.41 129 THR B N 1
ATOM 3334 C CA . THR B 1 151 ? 35.277 55.636 -1.985 1.00 32.60 129 THR B CA 1
ATOM 3335 C C . THR B 1 151 ? 34.747 55.821 -0.534 1.00 35.40 129 THR B C 1
ATOM 3336 O O . THR B 1 151 ? 35.007 54.998 0.352 1.00 36.49 129 THR B O 1
ATOM 3340 N N . PHE B 1 152 ? 33.926 56.853 -0.330 1.00 33.64 130 PHE B N 1
ATOM 3341 C CA . PHE B 1 152 ? 33.299 57.135 0.942 1.00 31.45 130 PHE B CA 1
ATOM 3342 C C . PHE B 1 152 ? 32.188 56.126 1.350 1.00 34.99 130 PHE B C 1
ATOM 3343 O O . PHE B 1 152 ? 32.130 55.703 2.522 1.00 34.74 130 PHE B O 1
ATOM 3351 N N . PHE B 1 153 ? 31.353 55.694 0.396 1.00 31.98 131 PHE B N 1
ATOM 3352 C CA . PHE B 1 153 ? 30.336 54.658 0.683 1.00 31.21 131 PHE B CA 1
ATOM 3353 C C . PHE B 1 153 ? 31.061 53.398 1.096 1.00 28.85 131 PHE B C 1
ATOM 3354 O O . PHE B 1 153 ? 30.719 52.778 2.064 1.00 32.16 131 PHE B O 1
ATOM 3362 N N . THR B 1 154 ? 32.065 53.017 0.334 1.00 30.31 132 THR B N 1
ATOM 3363 C CA . THR B 1 154 ? 32.831 51.821 0.628 1.00 31.49 132 THR B CA 1
ATOM 3364 C C . THR B 1 154 ? 33.481 51.830 2.015 1.00 30.18 132 THR B C 1
ATOM 3365 O O . THR B 1 154 ? 33.230 50.944 2.791 1.00 26.93 132 THR B O 1
ATOM 3369 N N . VAL B 1 155 ? 34.276 52.849 2.330 1.00 29.36 133 VAL B N 1
ATOM 3370 C CA . VAL B 1 155 ? 34.968 52.901 3.614 1.00 28.17 133 VAL B CA 1
ATOM 3371 C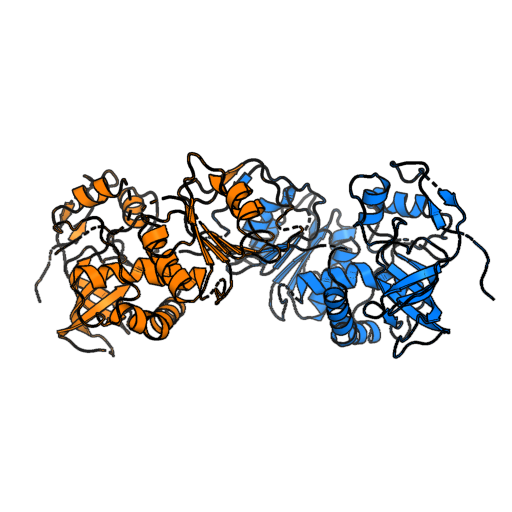 C . VAL B 1 155 ? 33.899 52.997 4.696 1.00 32.85 133 VAL B C 1
ATOM 3372 O O . VAL B 1 155 ? 33.988 52.351 5.758 1.00 34.47 133 VAL B O 1
ATOM 3376 N N . TRP B 1 156 ? 32.857 53.798 4.443 1.00 33.73 134 TRP B N 1
ATOM 3377 C CA . TRP B 1 156 ? 31.904 54.033 5.515 1.00 32.35 134 TRP B CA 1
ATOM 3378 C C . TRP B 1 156 ? 31.215 52.759 5.893 1.00 32.73 134 TRP B C 1
ATOM 3379 O O . TRP B 1 156 ? 30.947 52.501 7.073 1.00 36.32 134 TRP B O 1
ATOM 3390 N N . ALA B 1 157 ? 30.906 51.950 4.888 1.00 31.66 135 ALA B N 1
ATOM 3391 C CA . ALA B 1 157 ? 30.038 50.813 5.096 1.00 31.87 135 ALA B CA 1
ATOM 3392 C C . ALA B 1 157 ? 30.813 49.688 5.750 1.00 34.12 135 ALA B C 1
ATOM 3393 O O . ALA B 1 157 ? 30.277 48.926 6.559 1.00 37.21 135 ALA B O 1
ATOM 3395 N N . ASN B 1 158 ? 32.088 49.586 5.399 1.00 32.73 136 ASN B N 1
ATOM 3396 C CA . ASN B 1 158 ? 32.895 48.483 5.864 1.00 33.54 136 ASN B CA 1
ATOM 3397 C C . ASN B 1 158 ? 33.616 48.775 7.172 1.00 32.31 136 ASN B C 1
ATOM 3398 O O . ASN B 1 158 ? 33.629 47.969 8.106 1.00 32.74 136 ASN B O 1
ATOM 3403 N N . LEU B 1 159 ? 34.200 49.947 7.249 1.00 32.96 137 LEU B N 1
ATOM 3404 C CA . LEU B 1 159 ? 34.971 50.293 8.390 1.00 31.47 137 LEU B CA 1
ATOM 3405 C C . LEU B 1 159 ? 34.083 50.883 9.527 1.00 34.12 137 LEU B C 1
ATOM 3406 O O . LEU B 1 159 ? 34.349 50.637 10.687 1.00 31.54 137 LEU B O 1
ATOM 3411 N N . PHE B 1 160 ? 32.994 51.592 9.209 1.00 33.96 138 PHE B N 1
ATOM 3412 C CA . PHE B 1 160 ? 32.152 52.156 10.281 1.00 34.55 138 PHE B CA 1
ATOM 3413 C C . PHE B 1 160 ? 30.899 51.341 10.532 1.00 37.48 138 PHE B C 1
ATOM 3414 O O . PHE B 1 160 ? 30.670 50.892 11.649 1.00 38.77 138 PHE B O 1
ATOM 3422 N N . GLN B 1 161 ? 30.110 51.079 9.503 1.00 37.47 139 GLN B N 1
ATOM 3423 C CA . GLN B 1 161 ? 28.889 50.310 9.757 1.00 38.58 139 GLN B CA 1
ATOM 3424 C C . GLN B 1 161 ? 29.213 48.893 10.228 1.00 41.16 139 GLN B C 1
ATOM 3425 O O . GLN B 1 161 ? 28.915 48.560 11.385 1.00 43.37 139 GLN B O 1
ATOM 3439 N N . ALA B 1 163 ? 32.178 47.301 10.775 1.00 39.50 141 ALA B N 1
ATOM 3440 C CA . ALA B 1 163 ? 33.288 46.989 11.694 1.00 38.05 141 ALA B CA 1
ATOM 3441 C C . ALA B 1 163 ? 33.199 47.788 12.979 1.00 40.66 141 ALA B C 1
ATOM 3442 O O . ALA B 1 163 ? 33.905 47.490 13.930 1.00 36.36 141 ALA B O 1
ATOM 3444 N N . GLY B 1 164 ? 32.340 48.811 12.984 1.00 45.39 142 GLY B N 1
ATOM 3445 C CA . GLY B 1 164 ? 32.135 49.669 14.144 1.00 42.81 142 GLY B CA 1
ATOM 3446 C C . GLY B 1 164 ? 33.406 50.320 14.652 1.00 45.49 142 GLY B C 1
ATOM 3447 O O . GLY B 1 164 ? 33.733 50.206 15.824 1.00 49.90 142 GLY B O 1
ATOM 3448 N N . LEU B 1 165 ? 34.143 50.980 13.776 1.00 41.70 143 LEU B N 1
ATOM 3449 C CA . LEU B 1 165 ? 35.318 51.694 14.220 1.00 44.52 143 LEU B CA 1
ATOM 3450 C C . LEU B 1 165 ? 34.906 52.767 15.233 1.00 45.52 143 LEU B C 1
ATOM 3451 O O . LEU B 1 165 ? 33.899 53.442 15.023 1.00 45.20 143 LEU B O 1
ATOM 3456 N N . THR B 1 166 ? 35.650 52.881 16.340 1.00 48.70 144 THR B N 1
ATOM 3457 C CA . THR B 1 166 ? 35.484 54.019 17.290 1.00 49.42 144 THR B CA 1
ATOM 3458 C C . THR B 1 166 ? 36.803 54.483 17.839 1.00 45.87 144 THR B C 1
ATOM 3459 O O . THR B 1 166 ? 37.824 53.771 17.727 1.00 45.04 144 THR B O 1
ATOM 3463 N N . GLU B 1 167 ? 36.748 55.667 18.460 1.00 47.84 145 GLU B N 1
ATOM 3464 C CA . GLU B 1 167 ? 37.911 56.378 19.006 1.00 45.51 145 GLU B CA 1
ATOM 3465 C C . GLU B 1 167 ? 38.742 55.475 19.892 1.00 44.04 145 GLU B C 1
ATOM 3466 O O . GLU B 1 167 ? 38.201 54.718 20.709 1.00 45.95 145 GLU B O 1
ATOM 3472 N N . GLY B 1 168 ? 40.051 55.532 19.739 1.00 37.07 146 GLY B N 1
ATOM 3473 C CA . GLY B 1 168 ? 40.869 54.741 20.626 1.00 43.23 146 GLY B CA 1
ATOM 3474 C C . GLY B 1 168 ? 41.189 53.381 20.040 1.00 45.20 146 GLY B C 1
ATOM 3475 O O . GLY B 1 168 ? 42.172 52.757 20.439 1.00 43.83 146 GLY B O 1
ATOM 3476 N N . GLU B 1 169 ? 40.375 52.918 19.093 1.00 40.04 147 GLU B N 1
ATOM 3477 C CA . GLU B 1 169 ? 40.678 51.647 18.436 1.00 40.16 147 GLU B CA 1
ATOM 3478 C C . GLU B 1 169 ? 41.802 51.798 17.441 1.00 37.61 147 GLU B C 1
ATOM 3479 O O . GLU B 1 169 ? 42.111 52.917 16.975 1.00 35.06 147 GLU B O 1
ATOM 3485 N N . SER B 1 170 ? 42.468 50.690 17.150 1.00 36.20 148 SER B N 1
ATOM 3486 C CA . SER B 1 170 ? 43.542 50.757 16.174 1.00 36.93 148 SER B CA 1
ATOM 3487 C C . SER B 1 170 ? 43.187 50.043 14.858 1.00 35.01 148 SER B C 1
ATOM 3488 O O . SER B 1 170 ? 42.527 48.994 14.842 1.00 32.45 148 SER B O 1
ATOM 3491 N N . VAL B 1 171 ? 43.658 50.631 13.757 1.00 36.61 149 VAL B N 1
ATOM 3492 C CA . VAL B 1 171 ? 43.337 50.180 12.408 1.00 34.26 149 VAL B CA 1
ATOM 3493 C C . VAL B 1 171 ? 44.535 50.126 11.474 1.00 30.59 149 VAL B C 1
ATOM 3494 O O . VAL B 1 171 ? 45.316 51.066 11.386 1.00 30.70 149 VAL B O 1
ATOM 3498 N N . LEU B 1 172 ? 44.594 49.055 10.709 1.00 29.22 150 LEU B N 1
ATOM 3499 C CA . LEU B 1 172 ? 45.564 48.912 9.668 1.00 31.75 150 LEU B CA 1
ATOM 3500 C C . LEU B 1 172 ? 44.852 48.892 8.297 1.00 30.80 150 LEU B C 1
ATOM 3501 O O . LEU B 1 172 ? 43.948 48.108 8.085 1.00 29.24 150 LEU B O 1
ATOM 3506 N N . ILE B 1 173 ? 45.299 49.746 7.380 1.00 29.90 151 ILE B N 1
ATOM 3507 C CA . ILE B 1 173 ? 44.735 49.846 6.071 1.00 28.22 151 ILE B CA 1
ATOM 3508 C C . ILE B 1 173 ? 45.750 49.469 5.014 1.00 30.94 151 ILE B C 1
ATOM 3509 O O . ILE B 1 173 ? 46.744 50.142 4.859 1.00 33.57 151 ILE B O 1
ATOM 3514 N N . HIS B 1 174 ? 45.508 48.400 4.270 1.00 35.07 152 HIS B N 1
ATOM 3515 C CA . HIS B 1 174 ? 46.275 48.147 3.080 1.00 33.09 152 HIS B CA 1
ATOM 3516 C C . HIS B 1 174 ? 45.864 49.061 1.959 1.00 39.72 152 HIS B C 1
ATOM 3517 O O . HIS B 1 174 ? 44.821 49.716 2.060 1.00 45.11 152 HIS B O 1
ATOM 3524 N N . GLY B 1 175 ? 46.712 49.197 0.928 1.00 40.57 153 GLY B N 1
ATOM 3525 C CA . GLY B 1 175 ? 46.450 50.100 -0.214 1.00 35.69 153 GLY B CA 1
ATOM 3526 C C . GLY B 1 175 ? 46.331 51.589 0.110 1.00 36.62 153 GLY B C 1
ATOM 3527 O O . GLY B 1 175 ? 45.480 52.305 -0.426 1.00 35.15 153 GLY B O 1
ATOM 3528 N N . GLY B 1 176 ? 47.206 52.089 0.967 1.00 37.26 154 GLY B N 1
ATOM 3529 C CA . GLY B 1 176 ? 47.029 53.434 1.503 1.00 35.07 154 GLY B CA 1
ATOM 3530 C C . GLY B 1 176 ? 47.028 54.595 0.512 1.00 40.74 154 GLY B C 1
ATOM 3531 O O . GLY B 1 176 ? 46.517 55.678 0.846 1.00 37.72 154 GLY B O 1
ATOM 3532 N N . THR B 1 177 ? 47.613 54.399 -0.678 1.00 40.83 155 THR B N 1
ATOM 3533 C CA . THR B 1 177 ? 47.693 55.473 -1.679 1.00 42.62 155 THR B CA 1
ATOM 3534 C C . THR B 1 177 ? 46.606 55.332 -2.711 1.00 43.16 155 THR B C 1
ATOM 3535 O O . THR B 1 177 ? 46.504 56.124 -3.627 1.00 54.21 155 THR B O 1
ATOM 3539 N N . SER B 1 178 ? 45.815 54.289 -2.552 1.00 38.74 156 SER B N 1
ATOM 3540 C CA . SER B 1 178 ? 44.542 54.100 -3.237 1.00 36.23 156 SER B CA 1
ATOM 3541 C C . SER B 1 178 ? 43.575 55.230 -2.918 1.00 33.01 156 SER B C 1
ATOM 3542 O O . SER B 1 178 ? 43.668 55.848 -1.838 1.00 31.70 156 SER B O 1
ATOM 3545 N N . GLY B 1 179 ? 42.577 55.408 -3.782 1.00 32.63 157 GLY B N 1
ATOM 3546 C CA . GLY B 1 179 ? 41.403 56.252 -3.467 1.00 31.06 157 GLY B CA 1
ATOM 3547 C C . GLY B 1 179 ? 40.688 55.869 -2.168 1.00 33.13 157 GLY B C 1
ATOM 3548 O O . GLY B 1 179 ? 40.351 56.748 -1.323 1.00 29.75 157 GLY B O 1
ATOM 3549 N N . ILE B 1 180 ? 40.403 54.563 -2.034 1.00 30.62 158 ILE B N 1
ATOM 3550 C CA . ILE B 1 180 ? 39.780 53.987 -0.843 1.00 28.12 158 ILE B CA 1
ATOM 3551 C C . ILE B 1 180 ? 40.800 54.144 0.292 1.00 32.10 158 ILE B C 1
ATOM 3552 O O . ILE B 1 180 ? 40.449 54.610 1.394 1.00 39.16 158 ILE B O 1
ATOM 3557 N N . GLY B 1 181 ? 42.073 53.821 0.026 1.00 32.42 159 GLY B N 1
ATOM 3558 C CA . GLY B 1 181 ? 43.081 53.882 1.087 1.00 31.14 159 GLY B CA 1
ATOM 3559 C C . GLY B 1 181 ? 43.152 55.249 1.769 1.00 32.81 159 GLY B C 1
ATOM 3560 O O . GLY B 1 181 ? 43.060 55.359 3.039 1.00 27.06 159 GLY B O 1
ATOM 3561 N N . THR B 1 182 ? 43.300 56.288 0.927 1.00 30.34 160 THR B N 1
ATOM 3562 C CA . THR B 1 182 ? 43.482 57.650 1.410 1.00 32.82 160 THR B CA 1
ATOM 3563 C C . THR B 1 182 ? 42.207 58.098 2.125 1.00 33.61 160 THR B C 1
ATOM 3564 O O . THR B 1 182 ? 42.249 58.871 3.076 1.00 39.27 160 THR B O 1
ATOM 3568 N N . THR B 1 183 ? 41.067 57.597 1.686 1.00 30.46 161 THR B N 1
ATOM 3569 C CA . THR B 1 183 ? 39.831 57.942 2.343 1.00 32.36 161 THR B CA 1
ATOM 3570 C C . THR B 1 183 ? 39.755 57.269 3.679 1.00 32.46 161 THR B C 1
ATOM 3571 O O . THR B 1 183 ? 39.525 57.938 4.678 1.00 35.07 161 THR B O 1
ATOM 3575 N N . ALA B 1 184 ? 39.940 55.945 3.711 1.00 32.96 162 ALA B N 1
ATOM 3576 C CA . ALA B 1 184 ? 40.005 55.257 5.015 1.00 33.25 162 ALA B CA 1
ATOM 3577 C C . ALA B 1 184 ? 40.921 55.929 6.065 1.00 31.74 162 ALA B C 1
ATOM 3578 O O . ALA B 1 184 ? 40.520 56.080 7.263 1.00 32.76 162 ALA B O 1
ATOM 3580 N N . ILE B 1 185 ? 42.115 56.357 5.625 1.00 30.49 163 ILE B N 1
ATOM 3581 C CA . ILE B 1 185 ? 43.130 56.870 6.558 1.00 30.77 163 ILE B CA 1
ATOM 3582 C C . ILE B 1 185 ? 42.635 58.146 7.184 1.00 34.87 163 ILE B C 1
ATOM 3583 O O . ILE B 1 185 ? 42.579 58.263 8.433 1.00 36.86 163 ILE B O 1
ATOM 3588 N N . GLN B 1 186 ? 42.226 59.089 6.319 1.00 34.41 164 GLN B N 1
ATOM 3589 C CA . GLN B 1 186 ? 41.701 60.355 6.797 1.00 32.38 164 GLN B CA 1
ATOM 3590 C C . GLN B 1 186 ? 40.506 60.167 7.727 1.00 36.98 164 GLN B C 1
ATOM 3591 O O . GLN B 1 186 ? 40.442 60.820 8.755 1.00 41.52 164 GLN B O 1
ATOM 3597 N N . LEU B 1 187 ? 39.559 59.292 7.379 1.00 35.85 165 LEU B N 1
ATOM 3598 C CA . LEU B 1 187 ? 38.365 59.112 8.221 1.00 38.09 165 LEU B CA 1
ATOM 3599 C C . LEU B 1 187 ? 38.645 58.385 9.550 1.00 38.27 165 LEU B C 1
ATOM 3600 O O . LEU B 1 187 ? 38.156 58.796 10.608 1.00 36.14 165 LEU B O 1
ATOM 3605 N N . ALA B 1 188 ? 39.436 57.313 9.483 1.00 37.51 166 ALA B N 1
ATOM 3606 C CA . ALA B 1 188 ? 39.972 56.666 10.700 1.00 40.56 166 ALA B CA 1
ATOM 3607 C C . ALA B 1 188 ? 40.688 57.672 11.610 1.00 42.31 166 ALA B C 1
ATOM 3608 O O . ALA B 1 188 ? 40.432 57.695 12.824 1.00 45.55 166 ALA B O 1
ATOM 3610 N N . ARG B 1 189 ? 41.562 58.511 11.037 1.00 40.70 167 ARG B N 1
ATOM 3611 C CA . ARG B 1 189 ? 42.214 59.519 11.857 1.00 43.77 167 ARG B CA 1
ATOM 3612 C C . ARG B 1 189 ? 41.169 60.423 12.489 1.00 44.27 167 ARG B C 1
ATOM 3613 O O . ARG B 1 189 ? 41.179 60.632 13.708 1.00 47.86 167 ARG B O 1
ATOM 3621 N N . ALA B 1 190 ? 40.247 60.924 11.663 1.00 42.70 168 ALA B N 1
ATOM 3622 C CA . ALA B 1 190 ? 39.314 61.968 12.088 1.00 43.64 168 ALA B CA 1
ATOM 3623 C C . ALA B 1 190 ? 38.371 61.550 13.239 1.00 43.85 168 ALA B C 1
ATOM 3624 O O . ALA B 1 190 ? 37.925 62.385 14.022 1.00 41.76 168 ALA B O 1
ATOM 3626 N N . PHE B 1 191 ? 38.102 60.250 13.328 1.00 44.23 169 PHE B N 1
ATOM 3627 C CA . PHE B 1 191 ? 37.274 59.672 14.377 1.00 41.56 169 PHE B CA 1
ATOM 3628 C C . PHE B 1 191 ? 38.045 59.146 15.593 1.00 39.25 169 PHE B C 1
ATOM 3629 O O . PHE B 1 191 ? 37.482 58.412 16.403 1.00 38.00 169 PHE B O 1
ATOM 3637 N N . GLY B 1 192 ? 39.319 59.532 15.727 1.00 39.79 170 GLY B N 1
ATOM 3638 C CA . GLY B 1 192 ? 40.127 59.208 16.930 1.00 38.93 170 GLY B CA 1
ATOM 3639 C C . GLY B 1 192 ? 40.751 57.817 17.017 1.00 39.74 170 GLY B C 1
ATOM 3640 O O . GLY B 1 192 ? 41.104 57.360 18.105 1.00 41.00 170 GLY B O 1
ATOM 3641 N N . ALA B 1 193 ? 40.845 57.124 15.884 1.00 42.50 171 ALA B N 1
ATOM 3642 C CA . ALA B 1 193 ? 41.582 55.859 15.793 1.00 47.41 171 ALA B CA 1
ATOM 3643 C C . ALA B 1 193 ? 43.078 56.095 15.679 1.00 49.48 171 ALA B C 1
ATOM 3644 O O . ALA B 1 193 ? 43.528 57.162 15.222 1.00 54.35 171 ALA B O 1
ATOM 3646 N N . GLU B 1 194 ? 43.835 55.071 16.051 1.00 45.28 172 GLU B N 1
ATOM 3647 C CA . GLU B 1 194 ? 45.276 55.038 15.896 1.00 42.55 172 GLU B CA 1
ATOM 3648 C C . GLU B 1 194 ? 45.504 54.361 14.527 1.00 39.58 172 GLU B C 1
ATOM 3649 O O . GLU B 1 194 ? 45.040 53.233 14.304 1.00 34.05 172 GLU B O 1
ATOM 3655 N N . VAL B 1 195 ? 46.256 54.984 13.619 1.00 38.56 173 VAL B N 1
ATOM 3656 C CA . VAL B 1 195 ? 46.306 54.467 12.257 1.00 32.81 173 VAL B CA 1
ATOM 3657 C C . VAL B 1 19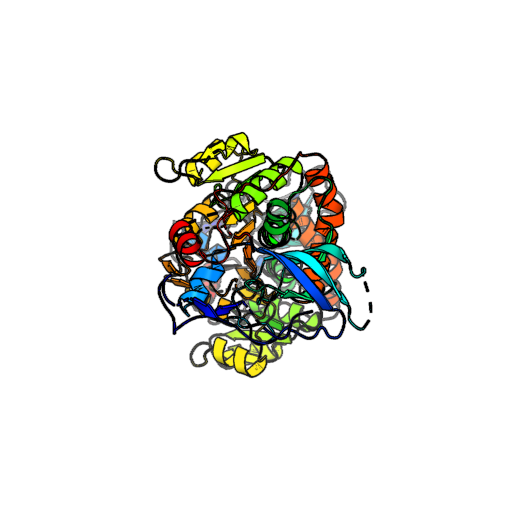5 ? 47.626 54.054 11.610 1.00 36.07 173 VAL B C 1
ATOM 3658 O O . VAL B 1 195 ? 48.570 54.837 11.514 1.00 38.00 173 VAL B O 1
ATOM 3662 N N . TYR B 1 196 ? 47.609 52.859 11.033 1.00 35.92 174 TYR B N 1
ATOM 3663 C CA . TYR B 1 196 ? 48.729 52.288 10.349 1.00 35.03 174 TYR B CA 1
ATOM 3664 C C . TYR B 1 196 ? 48.336 51.979 8.918 1.00 40.15 174 TYR B C 1
ATOM 3665 O O . TYR B 1 196 ? 47.189 51.560 8.651 1.00 41.63 174 TYR B O 1
ATOM 3674 N N . ALA B 1 197 ? 49.299 52.105 8.006 1.00 40.77 175 ALA B N 1
ATOM 3675 C CA . ALA B 1 197 ? 49.049 51.842 6.590 1.00 39.49 175 ALA B CA 1
ATOM 3676 C C . ALA B 1 197 ? 50.230 51.273 5.810 1.00 44.90 175 ALA B C 1
ATOM 3677 O O . ALA B 1 197 ? 51.391 51.526 6.103 1.00 49.05 175 ALA B O 1
ATOM 3679 N N . THR B 1 198 ? 49.865 50.572 4.752 1.00 44.63 176 THR B N 1
ATOM 3680 C CA . THR B 1 198 ? 50.710 49.871 3.856 1.00 41.56 176 THR B CA 1
ATOM 3681 C C . THR B 1 198 ? 50.483 50.486 2.471 1.00 49.38 176 THR B C 1
ATOM 3682 O O . THR B 1 198 ? 49.382 50.942 2.177 1.00 53.94 176 THR B O 1
ATOM 3686 N N . ALA B 1 199 ? 51.525 50.515 1.640 1.00 53.25 177 ALA B N 1
ATOM 3687 C CA . ALA B 1 199 ? 51.515 51.219 0.352 1.00 59.68 177 ALA B CA 1
ATOM 3688 C C . ALA B 1 199 ? 52.730 50.855 -0.502 1.00 69.39 177 ALA B C 1
ATOM 3689 O O . ALA B 1 199 ? 53.123 49.701 -0.577 1.00 73.96 177 ALA B O 1
ATOM 3691 N N . ALA B 1 207 ? 53.442 59.960 2.620 1.00 58.01 185 ALA B N 1
ATOM 3692 C CA . ALA B 1 207 ? 52.132 60.225 1.985 1.00 58.65 185 ALA B CA 1
ATOM 3693 C C . ALA B 1 207 ? 51.037 59.814 2.956 1.00 58.11 185 ALA B C 1
ATOM 3694 O O . ALA B 1 207 ? 50.130 60.601 3.324 1.00 52.57 185 ALA B O 1
ATOM 3696 N N . CYS B 1 208 ? 51.142 58.565 3.386 1.00 50.75 186 CYS B N 1
ATOM 3697 C CA . CYS B 1 208 ? 50.209 58.031 4.350 1.00 54.56 186 CYS B CA 1
ATOM 3698 C C . CYS B 1 208 ? 50.271 58.749 5.719 1.00 54.25 186 CYS B C 1
ATOM 3699 O O . CYS B 1 208 ? 49.220 59.037 6.333 1.00 54.24 186 CYS B O 1
ATOM 3702 N N . GLU B 1 209 ? 51.474 59.045 6.213 1.00 56.02 187 GLU B N 1
ATOM 3703 C CA . GLU B 1 209 ? 51.557 59.772 7.493 1.00 58.48 187 GLU B CA 1
ATOM 3704 C C . GLU B 1 209 ? 50.970 61.175 7.394 1.00 57.60 187 GLU B C 1
ATOM 3705 O O . GLU B 1 209 ? 50.251 61.629 8.300 1.00 57.03 187 GLU B O 1
ATOM 3711 N N . ARG B 1 210 ? 51.270 61.850 6.288 1.00 55.29 188 ARG B N 1
ATOM 3712 C CA . ARG B 1 210 ? 50.713 63.170 6.002 1.00 58.85 188 ARG B CA 1
ATOM 3713 C C . ARG B 1 210 ? 49.161 63.158 6.143 1.00 57.43 188 ARG B C 1
ATOM 3714 O O . ARG B 1 210 ? 48.575 64.028 6.793 1.00 45.89 188 ARG B O 1
ATOM 3722 N N . LEU B 1 211 ? 48.519 62.136 5.562 1.00 54.31 189 LEU B N 1
ATOM 3723 C CA . LEU B 1 211 ? 47.052 61.982 5.590 1.00 47.55 189 LEU B CA 1
ATOM 3724 C C . LEU B 1 211 ? 46.436 61.697 6.964 1.00 47.30 189 LEU B C 1
ATOM 3725 O O . LEU B 1 211 ? 45.276 62.044 7.205 1.00 48.33 189 LEU B O 1
ATOM 3730 N N . GLY B 1 212 ? 47.196 61.030 7.838 1.00 48.41 190 GLY B N 1
ATOM 3731 C CA . GLY B 1 212 ? 46.813 60.827 9.242 1.00 43.28 190 GLY B CA 1
ATOM 3732 C C . GLY B 1 212 ? 47.382 59.551 9.878 1.00 48.11 190 GLY B C 1
ATOM 3733 O O . GLY B 1 212 ? 47.192 59.327 11.076 1.00 48.38 190 GLY B O 1
ATOM 3734 N N . ALA B 1 213 ? 48.070 58.709 9.097 1.00 41.92 191 ALA B N 1
ATOM 3735 C CA . ALA B 1 213 ? 48.610 57.477 9.665 1.00 42.79 191 ALA B CA 1
ATOM 3736 C C . ALA B 1 213 ? 49.667 57.794 10.726 1.00 42.17 191 ALA B C 1
ATOM 3737 O O . ALA B 1 213 ? 50.582 58.565 10.477 1.00 39.93 191 ALA B O 1
ATOM 3739 N N . LYS B 1 214 ? 49.520 57.198 11.898 1.00 41.51 192 LYS B N 1
ATOM 3740 C CA . LYS B 1 214 ? 50.569 57.140 12.879 1.00 44.11 192 LYS B CA 1
ATOM 3741 C C . LYS B 1 214 ? 51.865 56.686 12.169 1.00 47.87 192 LYS B C 1
ATOM 3742 O O . LYS B 1 214 ? 52.927 57.319 12.302 1.00 46.63 192 LYS B O 1
ATOM 3748 N N . ARG B 1 215 ? 51.757 55.633 11.359 1.00 44.49 193 ARG B N 1
ATOM 3749 C CA . ARG B 1 215 ? 52.933 55.056 10.735 1.00 44.28 193 ARG B CA 1
ATOM 3750 C C . ARG B 1 215 ? 52.653 54.412 9.387 1.00 40.22 193 ARG B C 1
ATOM 3751 O O . ARG B 1 215 ? 51.917 53.440 9.277 1.00 40.83 193 ARG B O 1
ATOM 3759 N N . GLY B 1 216 ? 53.253 54.992 8.363 1.00 41.41 194 GLY B N 1
ATOM 3760 C CA . GLY B 1 216 ? 53.317 54.416 7.026 1.00 40.16 194 GLY B CA 1
ATOM 3761 C C . GLY B 1 216 ? 54.284 53.270 7.057 1.00 42.54 194 GLY B C 1
ATOM 3762 O O . GLY B 1 216 ? 55.405 53.404 7.564 1.00 51.02 194 GLY B O 1
ATOM 3763 N N . ILE B 1 217 ? 53.839 52.131 6.556 1.00 42.74 195 ILE B N 1
ATOM 3764 C CA . ILE B 1 217 ? 54.619 50.901 6.578 1.00 41.02 195 ILE B CA 1
ATOM 3765 C C . ILE B 1 217 ? 54.942 50.485 5.162 1.00 42.32 195 ILE B C 1
ATOM 3766 O O . ILE B 1 217 ? 54.044 50.198 4.352 1.00 44.42 195 ILE B O 1
ATOM 3771 N N . ASN B 1 218 ? 56.238 50.434 4.877 1.00 45.17 196 ASN B N 1
ATOM 3772 C CA . ASN B 1 218 ? 56.730 49.965 3.604 1.00 49.97 196 ASN B CA 1
ATOM 3773 C C . ASN B 1 218 ? 56.570 48.423 3.571 1.00 50.91 196 ASN B C 1
ATOM 3774 O O . ASN B 1 218 ? 57.132 47.721 4.433 1.00 55.02 196 ASN B O 1
ATOM 3779 N N . TYR B 1 219 ? 55.787 47.899 2.618 1.00 52.60 197 TYR B N 1
ATOM 3780 C CA . TYR B 1 219 ? 55.495 46.439 2.605 1.00 56.82 197 TYR B CA 1
ATOM 3781 C C . TYR B 1 219 ? 56.655 45.605 2.096 1.00 58.92 197 TYR B C 1
ATOM 3782 O O . TYR B 1 219 ? 56.983 44.547 2.674 1.00 53.24 197 TYR B O 1
ATOM 3791 N N . ARG B 1 220 ? 57.251 46.128 1.018 1.00 60.19 198 ARG B N 1
ATOM 3792 C CA . ARG B 1 220 ? 58.458 45.624 0.368 1.00 62.14 198 ARG B CA 1
ATOM 3793 C C . ARG B 1 220 ? 59.626 45.349 1.320 1.00 55.84 198 ARG B C 1
ATOM 3794 O O . ARG B 1 220 ? 60.297 44.347 1.170 1.00 54.76 198 ARG B O 1
ATOM 3802 N N . SER B 1 221 ? 59.840 46.205 2.313 1.00 55.52 199 SER B N 1
ATOM 3803 C CA . SER B 1 221 ? 61.038 46.096 3.131 1.00 55.70 199 SER B CA 1
ATOM 3804 C C . SER B 1 221 ? 60.752 45.808 4.577 1.00 59.69 199 SER B C 1
ATOM 3805 O O . SER B 1 221 ? 61.602 45.255 5.282 1.00 69.47 199 SER B O 1
ATOM 3808 N N . GLU B 1 222 ? 59.580 46.181 5.056 1.00 54.00 200 GLU B N 1
ATOM 3809 C CA . GLU B 1 222 ? 59.288 45.817 6.420 1.00 50.88 200 GLU B CA 1
ATOM 3810 C C . GLU B 1 222 ? 58.283 44.688 6.449 1.00 51.48 200 GLU B C 1
ATOM 3811 O O . GLU B 1 222 ? 57.611 44.414 5.456 1.00 54.05 200 GLU B O 1
ATOM 3817 N N . ASP B 1 223 ? 58.238 43.985 7.572 1.00 53.60 201 ASP B N 1
ATOM 3818 C CA . ASP B 1 223 ? 57.240 42.957 7.772 1.00 51.33 201 ASP B CA 1
ATOM 3819 C C . ASP B 1 223 ? 56.124 43.618 8.565 1.00 47.25 201 ASP B C 1
ATOM 3820 O O . ASP B 1 223 ? 56.323 44.008 9.726 1.00 45.99 201 ASP B O 1
ATOM 3825 N N . PHE B 1 224 ? 54.952 43.763 7.945 1.00 45.13 202 PHE B N 1
ATOM 3826 C CA . PHE B 1 224 ? 53.868 44.535 8.603 1.00 40.70 202 PHE B CA 1
ATOM 3827 C C . PHE B 1 224 ? 53.314 43.879 9.873 1.00 38.17 202 PHE B C 1
ATOM 3828 O O . PHE B 1 224 ? 52.997 44.573 10.849 1.00 40.13 202 PHE B O 1
ATOM 3836 N N . ALA B 1 225 ? 53.261 42.548 9.887 1.00 38.85 203 ALA B N 1
ATOM 3837 C CA . ALA B 1 225 ? 52.924 41.792 11.119 1.00 42.24 203 ALA B CA 1
ATOM 3838 C C . ALA B 1 225 ? 53.893 42.132 12.248 1.00 45.50 203 ALA B C 1
ATOM 3839 O O . ALA B 1 225 ? 53.446 42.476 13.361 1.00 49.32 203 ALA B O 1
ATOM 3841 N N . ALA B 1 226 ? 55.207 42.089 11.951 1.00 45.80 204 ALA B N 1
ATOM 3842 C CA . ALA B 1 226 ? 56.240 42.413 12.943 1.00 45.76 204 ALA B CA 1
ATOM 3843 C C . ALA B 1 226 ? 56.067 43.856 13.430 1.00 44.99 204 ALA B C 1
ATOM 3844 O O . ALA B 1 226 ? 55.954 44.107 14.644 1.00 47.33 204 ALA B O 1
ATOM 3846 N N . VAL B 1 227 ? 55.959 44.801 12.494 1.00 41.11 205 VAL B N 1
ATOM 3847 C CA . VAL B 1 227 ? 55.712 46.223 12.868 1.00 40.37 205 VAL B CA 1
ATOM 3848 C C . VAL B 1 227 ? 54.508 46.451 13.816 1.00 46.49 205 VAL B C 1
ATOM 3849 O O . VAL B 1 227 ? 54.615 47.131 14.872 1.00 50.99 205 VAL B O 1
ATOM 3853 N N . ILE B 1 228 ? 53.366 45.871 13.424 1.00 43.53 206 ILE B N 1
ATOM 3854 C CA . ILE B 1 228 ? 52.124 45.928 14.171 1.00 42.51 206 ILE B CA 1
ATOM 3855 C C . ILE B 1 228 ? 52.267 45.342 15.574 1.00 43.52 206 ILE B C 1
ATOM 3856 O O . ILE B 1 228 ? 51.761 45.937 16.558 1.00 47.42 206 ILE B O 1
ATOM 3861 N N . LYS B 1 229 ? 52.929 44.190 15.669 1.00 43.03 207 LYS B N 1
ATOM 3862 C CA . LYS B 1 229 ? 53.220 43.608 16.984 1.00 51.91 207 LYS B CA 1
ATOM 3863 C C . LYS B 1 229 ? 54.048 44.593 17.830 1.00 56.15 207 LYS B C 1
ATOM 3864 O O . LYS B 1 229 ? 53.681 44.900 18.984 1.00 55.55 207 LYS B O 1
ATOM 3870 N N . ALA B 1 230 ? 55.130 45.116 17.247 1.00 53.25 208 ALA B N 1
ATOM 3871 C CA . ALA B 1 230 ? 55.946 46.117 17.937 1.00 57.07 208 ALA B CA 1
ATOM 3872 C C . ALA B 1 230 ? 55.153 47.388 18.349 1.00 63.48 208 ALA B C 1
ATOM 3873 O O . ALA B 1 230 ? 55.200 47.792 19.514 1.00 65.20 208 ALA B O 1
ATOM 3875 N N . GLU B 1 231 ? 54.405 47.994 17.424 1.00 60.68 209 GLU B N 1
ATOM 3876 C CA . GLU B 1 231 ? 53.646 49.218 17.736 1.00 54.47 209 GLU B CA 1
ATOM 3877 C C . GLU B 1 231 ? 52.411 49.064 18.636 1.00 57.08 209 GLU B C 1
ATOM 3878 O O . GLU B 1 231 ? 52.049 50.006 19.346 1.00 59.86 209 GLU B O 1
ATOM 3884 N N . THR B 1 232 ? 51.713 47.933 18.575 1.00 48.06 210 THR B N 1
ATOM 3885 C CA . THR B 1 232 ? 50.493 47.820 19.371 1.00 50.20 210 THR B CA 1
ATOM 3886 C C . THR B 1 232 ? 50.738 46.873 20.521 1.00 47.62 210 THR B C 1
ATOM 3887 O O . THR B 1 232 ? 51.718 46.126 20.518 1.00 41.55 210 THR B O 1
ATOM 3891 N N . GLY B 1 233 ? 49.825 46.868 21.485 1.00 45.81 211 GLY B N 1
ATOM 3892 C CA . GLY B 1 233 ? 49.851 45.798 22.475 1.00 56.03 211 GLY B CA 1
ATOM 3893 C C . GLY B 1 233 ? 49.922 44.413 21.828 1.00 54.14 211 GLY B C 1
ATOM 3894 O O . GLY B 1 233 ? 51.005 43.894 21.461 1.00 48.23 211 GLY B O 1
ATOM 3895 N N . GLN B 1 234 ? 48.743 43.819 21.686 1.00 59.62 212 GLN B N 1
ATOM 3896 C CA . GLN B 1 234 ? 48.610 42.457 21.183 1.00 63.53 212 GLN B CA 1
ATOM 3897 C C . GLN B 1 234 ? 48.028 42.409 19.777 1.00 56.21 212 GLN B C 1
ATOM 3898 O O . GLN B 1 234 ? 47.271 41.491 19.462 1.00 58.64 212 GLN B O 1
ATOM 3904 N N . GLY B 1 235 ? 48.399 43.384 18.945 1.00 43.58 213 GLY B N 1
ATOM 3905 C CA . GLY B 1 235 ? 47.918 43.467 17.588 1.00 39.41 213 GLY B CA 1
ATOM 3906 C C . GLY B 1 235 ? 46.921 44.593 17.408 1.00 35.62 213 GLY B C 1
ATOM 3907 O O . GLY B 1 235 ? 46.602 45.331 18.338 1.00 38.22 213 GLY B O 1
ATOM 3908 N N . VAL B 1 236 ? 46.433 44.727 16.189 1.00 33.97 214 VAL B N 1
ATOM 3909 C CA . VAL B 1 236 ? 45.502 45.792 15.789 1.00 32.69 214 VAL B CA 1
ATOM 3910 C C . VAL B 1 236 ? 43.998 45.329 15.864 1.00 32.26 214 VAL B C 1
ATOM 3911 O O . VAL B 1 236 ? 43.680 44.158 15.701 1.00 28.57 214 VAL B O 1
ATOM 3915 N N . ASP B 1 237 ? 43.076 46.236 16.127 1.00 31.98 215 ASP B N 1
ATOM 3916 C CA . ASP B 1 237 ? 41.668 45.856 16.229 1.00 33.82 215 ASP B CA 1
ATOM 3917 C C . ASP B 1 237 ? 40.982 45.587 14.895 1.00 33.60 215 ASP B C 1
ATOM 3918 O O . ASP B 1 237 ? 40.136 44.702 14.809 1.00 32.38 215 ASP B O 1
ATOM 3923 N N . ILE B 1 238 ? 41.350 46.336 13.862 1.00 32.20 216 ILE B N 1
ATOM 3924 C CA . ILE B 1 238 ? 40.633 46.269 12.602 1.00 28.70 216 ILE B CA 1
ATOM 3925 C C . ILE B 1 238 ? 41.598 46.328 11.460 1.00 27.89 216 ILE B C 1
ATOM 3926 O O . ILE B 1 238 ? 42.451 47.218 11.435 1.00 27.92 216 ILE B O 1
ATOM 3931 N N . ILE B 1 239 ? 41.481 45.389 10.517 1.00 28.41 217 ILE B N 1
ATOM 3932 C CA . ILE B 1 239 ? 42.172 45.512 9.222 1.00 26.57 217 ILE B CA 1
ATOM 3933 C C . ILE B 1 239 ? 41.198 45.654 8.045 1.00 30.12 217 ILE B C 1
ATOM 3934 O O . ILE B 1 239 ? 40.334 44.774 7.786 1.00 27.79 217 ILE B O 1
ATOM 3939 N N . LEU B 1 240 ? 41.352 46.778 7.344 1.00 30.51 218 LEU B N 1
ATOM 3940 C CA . LEU B 1 240 ? 40.703 47.018 6.049 1.00 28.73 218 LEU B CA 1
ATOM 3941 C C . LEU B 1 240 ? 41.616 46.562 4.911 1.00 27.16 218 LEU B C 1
ATOM 3942 O O . LEU B 1 240 ? 42.657 47.174 4.642 1.00 25.50 218 LEU B O 1
ATOM 3947 N N . ASP B 1 241 ? 41.190 45.500 4.244 1.00 25.84 219 ASP B N 1
ATOM 3948 C CA . ASP B 1 241 ? 42.032 44.752 3.353 1.00 30.95 219 ASP B CA 1
ATOM 3949 C C . ASP B 1 241 ? 41.602 44.766 1.867 1.00 31.58 219 ASP B C 1
ATOM 3950 O O . ASP B 1 241 ? 40.623 44.121 1.485 1.00 33.32 219 ASP B O 1
ATOM 3963 N N . ILE B 1 243 ? 43.910 43.746 -0.282 1.00 35.03 221 ILE B N 1
ATOM 3964 C CA . ILE B 1 243 ? 44.866 42.821 -0.863 1.00 36.93 221 ILE B CA 1
ATOM 3965 C C . ILE B 1 243 ? 44.383 41.358 -0.849 1.00 38.59 221 ILE B C 1
ATOM 3966 O O . ILE B 1 243 ? 44.517 40.680 -1.862 1.00 35.55 221 ILE B O 1
ATOM 3971 N N . GLY B 1 244 ? 43.854 40.861 0.276 1.00 34.83 222 GLY B N 1
ATOM 3972 C CA . GLY B 1 244 ? 43.157 39.548 0.258 1.00 31.72 222 GLY B CA 1
ATOM 3973 C C . GLY B 1 244 ? 44.099 38.362 0.432 1.00 35.10 222 GLY B C 1
ATOM 3974 O O . GLY B 1 244 ? 44.815 38.268 1.439 1.00 38.08 222 GLY B O 1
ATOM 3975 N N . ALA B 1 245 ? 44.142 37.465 -0.551 1.00 33.71 223 ALA B N 1
ATOM 3976 C CA . ALA B 1 245 ? 44.923 36.268 -0.400 1.00 36.81 223 ALA B CA 1
ATOM 3977 C C . ALA B 1 245 ? 46.393 36.427 0.065 1.00 45.20 223 ALA B C 1
ATOM 3978 O O . ALA B 1 245 ? 46.761 35.895 1.141 1.00 41.06 223 ALA B O 1
ATOM 3980 N N . ALA B 1 246 ? 47.233 37.155 -0.673 1.00 42.53 224 ALA B N 1
ATOM 3981 C CA . ALA B 1 246 ? 48.652 37.235 -0.261 1.00 40.45 224 ALA B CA 1
ATOM 3982 C C . ALA B 1 246 ? 48.863 37.639 1.202 1.00 41.01 224 ALA B C 1
ATOM 3983 O O . ALA B 1 246 ? 49.780 37.154 1.847 1.00 46.02 224 ALA B O 1
ATOM 3985 N N . TYR B 1 247 ? 48.006 38.499 1.742 1.00 40.47 225 TYR B N 1
ATOM 3986 C CA . TYR B 1 247 ? 48.177 38.979 3.105 1.00 35.46 225 TYR B CA 1
ATOM 3987 C C . TYR B 1 247 ? 47.283 38.264 4.109 1.00 34.17 225 TYR B C 1
ATOM 3988 O O . TYR B 1 247 ? 47.237 38.609 5.294 1.00 37.74 225 TYR B O 1
ATOM 3997 N N . PHE B 1 248 ? 46.578 37.248 3.675 1.00 30.09 226 PHE B N 1
ATOM 3998 C CA . PHE B 1 248 ? 45.647 36.656 4.573 1.00 31.50 226 PHE B CA 1
ATOM 3999 C C . PHE B 1 248 ? 46.283 36.176 5.871 1.00 33.55 226 PHE B C 1
ATOM 4000 O O . PHE B 1 248 ? 45.830 36.572 6.963 1.00 33.89 226 PHE B O 1
ATOM 4008 N N . GLU B 1 249 ? 47.288 35.312 5.754 1.00 34.43 227 GLU B N 1
ATOM 4009 C CA . GLU B 1 249 ? 48.006 34.768 6.910 1.00 37.03 227 GLU B CA 1
ATOM 4010 C C . GLU B 1 249 ? 48.679 35.843 7.760 1.00 36.76 227 GLU B C 1
ATOM 4011 O O . GLU B 1 249 ? 48.658 35.772 8.989 1.00 41.15 227 GLU B O 1
ATOM 4017 N N . ARG B 1 250 ? 49.196 36.889 7.148 1.00 35.48 228 ARG B N 1
ATOM 4018 C CA . ARG B 1 250 ? 49.771 37.959 7.960 1.00 37.88 228 ARG B CA 1
ATOM 4019 C C . ARG B 1 250 ? 48.729 38.858 8.656 1.00 40.55 228 ARG B C 1
ATOM 4020 O O . ARG B 1 250 ? 48.943 39.344 9.806 1.00 40.04 228 ARG B O 1
ATOM 4028 N N . ASN B 1 251 ? 47.589 39.055 7.990 1.00 35.54 229 ASN B N 1
ATOM 4029 C CA . ASN B 1 251 ? 46.494 39.828 8.588 1.00 33.02 229 ASN B CA 1
ATOM 4030 C C . ASN B 1 251 ? 45.969 39.133 9.811 1.00 31.49 229 ASN B C 1
ATOM 4031 O O . ASN B 1 251 ? 45.781 39.726 10.877 1.00 35.35 229 ASN B O 1
ATOM 4036 N N . ILE B 1 252 ? 45.770 37.851 9.647 1.00 28.24 230 ILE B N 1
ATOM 4037 C CA . ILE B 1 252 ? 45.271 37.011 10.706 1.00 35.59 230 ILE B CA 1
ATOM 4038 C C . ILE B 1 252 ? 46.243 37.045 11.909 1.00 39.84 230 ILE B C 1
ATOM 4039 O O . ILE B 1 252 ? 45.810 37.037 13.082 1.00 37.34 230 ILE B O 1
ATOM 4044 N N . ALA B 1 253 ? 47.555 37.120 11.630 1.00 40.24 231 ALA B N 1
ATOM 4045 C CA . ALA B 1 253 ? 48.533 37.092 12.737 1.00 38.95 231 ALA B CA 1
ATOM 4046 C C . ALA B 1 253 ? 48.628 38.477 13.359 1.00 38.05 231 ALA B C 1
ATOM 4047 O O . ALA B 1 253 ? 48.898 38.578 14.541 1.00 36.77 231 ALA B O 1
ATOM 4049 N N . SER B 1 254 ? 48.327 39.526 12.587 1.00 33.63 232 SER B N 1
ATOM 4050 C CA . SER B 1 254 ? 48.404 40.890 13.090 1.00 33.74 232 SER B CA 1
ATOM 4051 C C . SER B 1 254 ? 47.274 41.338 13.983 1.00 35.53 232 SER B C 1
ATOM 4052 O O . SER B 1 254 ? 47.393 42.350 14.688 1.00 36.70 232 SER B O 1
ATOM 4055 N N . LEU B 1 255 ? 46.151 40.639 13.920 1.00 32.80 233 LEU B N 1
ATOM 4056 C CA . LEU B 1 255 ? 44.954 41.077 14.662 1.00 31.22 233 LEU B CA 1
ATOM 4057 C C . LEU B 1 255 ? 45.063 40.754 16.163 1.00 30.24 233 LEU B C 1
ATOM 4058 O O . LEU B 1 255 ? 45.461 39.656 16.528 1.00 29.63 233 LEU B O 1
ATOM 4063 N N . ALA B 1 256 ? 44.666 41.693 17.009 1.00 28.64 234 ALA B N 1
ATOM 4064 C CA . ALA B 1 256 ? 44.374 41.438 18.429 1.00 28.16 234 ALA B CA 1
ATOM 4065 C C . ALA B 1 256 ? 43.181 40.534 18.694 1.00 31.24 234 ALA B C 1
ATOM 4066 O O . ALA B 1 256 ? 42.346 40.315 17.817 1.00 37.49 234 ALA B O 1
ATOM 4068 N N . LYS B 1 257 ? 43.066 40.041 19.920 1.00 35.73 235 LYS B N 1
ATOM 4069 C CA . LYS B 1 257 ? 41.866 39.312 20.362 1.00 37.39 235 LYS B CA 1
ATOM 4070 C C . LYS B 1 257 ? 40.620 40.072 19.938 1.00 30.64 235 LYS B C 1
ATOM 4071 O O . LYS B 1 257 ? 40.617 41.270 20.023 1.00 25.82 235 LYS B O 1
ATOM 4077 N N . ASP B 1 258 ? 39.572 39.376 19.499 1.00 30.10 236 ASP B N 1
ATOM 4078 C CA . ASP B 1 258 ? 38.342 40.041 19.036 1.00 30.58 236 ASP B CA 1
ATOM 4079 C C . ASP B 1 258 ? 38.508 41.074 17.911 1.00 32.11 236 ASP B C 1
ATOM 4080 O O . ASP B 1 258 ? 37.627 41.903 17.734 1.00 34.40 236 ASP B O 1
ATOM 4085 N N . GLY B 1 259 ? 39.602 41.036 17.143 1.00 30.41 237 GLY B N 1
ATOM 4086 C CA . GLY B 1 259 ? 39.748 41.970 15.986 1.00 30.11 237 GLY B CA 1
ATOM 4087 C C . GLY B 1 259 ? 38.920 41.576 14.764 1.00 26.65 237 GLY B C 1
ATOM 4088 O O . GLY B 1 259 ? 38.438 40.446 14.704 1.00 26.46 237 GLY B O 1
ATOM 4089 N N . CYS B 1 260 ? 38.718 42.503 13.816 1.00 26.98 238 CYS B N 1
ATOM 4090 C CA . CYS B 1 260 ? 38.042 42.208 12.543 1.00 27.50 238 CYS B CA 1
ATOM 4091 C C . CYS B 1 260 ? 38.948 42.373 11.359 1.00 25.78 238 CYS B C 1
ATOM 4092 O O . CYS B 1 260 ? 39.664 43.401 11.220 1.00 25.92 238 CYS B O 1
ATOM 4095 N N . LEU B 1 261 ? 38.901 41.379 10.481 1.00 23.92 239 LEU B N 1
ATOM 4096 C CA . LEU B 1 261 ? 39.457 41.496 9.138 1.00 23.41 239 LEU B CA 1
ATOM 4097 C C . LEU B 1 261 ? 38.306 41.726 8.146 1.00 24.09 239 LEU B C 1
ATOM 4098 O O . LEU B 1 261 ? 37.448 40.880 7.958 1.00 26.02 239 LEU B O 1
ATOM 4103 N N . SER B 1 262 ? 38.308 42.883 7.506 1.00 26.03 240 SER B N 1
ATOM 4104 C CA . SER B 1 262 ? 37.275 43.244 6.558 1.00 24.29 240 SER B CA 1
ATOM 4105 C C . SER B 1 262 ? 37.857 43.287 5.150 1.00 24.98 240 SER B C 1
ATOM 4106 O O . SER B 1 262 ? 38.593 44.222 4.804 1.00 23.70 240 SER B O 1
ATOM 4109 N N . ILE B 1 263 ? 37.587 42.246 4.361 1.00 25.35 241 ILE B N 1
ATOM 4110 C CA . ILE B 1 263 ? 38.123 42.148 2.992 1.00 26.72 241 ILE B CA 1
ATOM 4111 C C . ILE B 1 263 ? 37.233 42.812 1.929 1.00 31.58 241 ILE B C 1
ATOM 4112 O O . ILE B 1 263 ? 36.055 42.460 1.749 1.00 30.01 241 ILE B O 1
ATOM 4117 N N . ILE B 1 264 ? 37.869 43.719 1.192 1.00 32.15 242 ILE B N 1
ATOM 4118 C CA . ILE B 1 264 ? 37.246 44.762 0.370 1.00 30.77 242 ILE B CA 1
ATOM 4119 C C . ILE B 1 264 ? 37.645 44.605 -1.121 1.00 30.24 242 ILE B C 1
ATOM 4120 O O . ILE B 1 264 ? 36.989 45.105 -2.002 1.00 27.93 242 ILE B O 1
ATOM 4125 N N . ALA B 1 265 ? 38.699 43.843 -1.402 1.00 30.11 243 ALA B N 1
ATOM 4126 C CA . ALA B 1 265 ? 39.073 43.583 -2.788 1.00 32.08 243 ALA B CA 1
ATOM 4127 C C . ALA B 1 265 ? 40.192 42.572 -2.725 1.00 34.13 243 ALA B C 1
ATOM 4128 O O . ALA B 1 265 ? 40.633 42.183 -1.629 1.00 35.14 243 ALA B O 1
ATOM 4130 N N . PHE B 1 266 ? 40.670 42.158 -3.888 1.00 36.55 244 PHE B N 1
ATOM 4131 C CA . PHE B 1 266 ? 41.512 40.996 -3.979 1.00 36.85 244 PHE B CA 1
ATOM 4132 C C . PHE B 1 266 ? 42.623 41.277 -4.932 1.00 43.60 244 PHE B C 1
ATOM 4133 O O . PHE B 1 266 ? 42.926 40.473 -5.786 1.00 41.20 244 PHE B O 1
ATOM 4141 N N . LEU B 1 267 ? 43.250 42.431 -4.766 1.00 47.54 245 LEU B N 1
ATOM 4142 C CA . LEU B 1 267 ? 44.410 42.777 -5.571 1.00 48.98 245 LEU B CA 1
ATOM 4143 C C . LEU B 1 267 ? 45.567 41.757 -5.431 1.00 49.01 245 LEU B C 1
ATOM 4144 O O . LEU B 1 267 ? 46.401 41.631 -6.319 1.00 50.38 245 LEU B O 1
ATOM 4149 N N . GLY B 1 268 ? 45.607 41.019 -4.327 1.00 52.16 246 GLY B N 1
ATOM 4150 C CA . GLY B 1 268 ? 46.625 39.968 -4.116 1.00 43.48 246 GLY B CA 1
ATOM 4151 C C . GLY B 1 268 ? 46.031 38.594 -4.328 1.00 44.93 246 GLY B C 1
ATOM 4152 O O . GLY B 1 268 ? 46.537 37.612 -3.777 1.00 46.68 246 GLY B O 1
ATOM 4153 N N . GLY B 1 269 ? 44.972 38.510 -5.149 1.00 43.56 247 GLY B N 1
ATOM 4154 C CA . GLY B 1 269 ? 44.298 37.219 -5.445 1.00 38.98 247 GLY B CA 1
ATOM 4155 C C . GLY B 1 269 ? 43.223 36.872 -4.400 1.00 39.48 247 GLY B C 1
ATOM 4156 O O . GLY B 1 269 ? 43.180 37.402 -3.299 1.00 38.52 247 GLY B O 1
ATOM 4157 N N . ALA B 1 270 ? 42.311 36.015 -4.789 1.00 39.90 248 ALA B N 1
ATOM 4158 C CA . ALA B 1 270 ? 41.218 35.603 -3.958 1.00 40.58 248 ALA B CA 1
ATOM 4159 C C . ALA B 1 270 ? 41.527 34.301 -3.237 1.00 41.03 248 ALA B C 1
ATOM 4160 O O . ALA B 1 270 ? 40.889 34.015 -2.210 1.00 43.05 248 ALA B O 1
ATOM 4162 N N . VAL B 1 271 ? 42.472 33.516 -3.771 1.00 37.89 249 VAL B N 1
ATOM 4163 C CA . VAL B 1 271 ? 42.719 32.140 -3.313 1.00 37.74 249 VAL B CA 1
ATOM 4164 C C . VAL B 1 271 ? 44.024 31.992 -2.525 1.00 36.33 249 VAL B C 1
ATOM 4165 O O . VAL B 1 271 ? 45.106 32.208 -3.023 1.00 35.97 249 VAL B O 1
ATOM 4169 N N . ALA B 1 272 ? 43.902 31.621 -1.269 1.00 38.22 250 ALA B N 1
ATOM 4170 C CA . ALA B 1 272 ? 45.044 31.591 -0.395 1.00 40.00 250 ALA B CA 1
ATOM 4171 C C . ALA B 1 272 ? 45.435 30.137 -0.248 1.00 45.39 250 ALA B C 1
ATOM 4172 O O . ALA B 1 272 ? 44.558 29.274 -0.106 1.00 44.44 250 ALA B O 1
ATOM 4174 N N . GLU B 1 273 ? 46.729 29.849 -0.356 1.00 50.22 251 GLU B N 1
ATOM 4175 C CA . GLU B 1 273 ? 47.212 28.463 -0.219 1.00 58.55 251 GLU B CA 1
ATOM 4176 C C . GLU B 1 273 ? 47.567 28.105 1.239 1.00 52.05 251 GLU B C 1
ATOM 4177 O O . GLU B 1 273 ? 47.832 28.977 2.069 1.00 43.49 251 GLU B O 1
ATOM 4183 N N . LYS B 1 274 ? 47.593 26.813 1.533 1.00 60.27 252 LYS B N 1
ATOM 4184 C CA . LYS B 1 274 ? 48.023 26.307 2.864 1.00 62.24 252 LYS B CA 1
ATOM 4185 C C . LYS B 1 274 ? 47.939 27.294 4.031 1.00 65.86 252 LYS B C 1
ATOM 4186 O O . LYS B 1 274 ? 48.973 27.808 4.499 1.00 60.03 252 LYS B O 1
ATOM 4192 N N . VAL B 1 275 ? 46.701 27.541 4.493 1.00 63.25 253 VAL B N 1
ATOM 4193 C CA . VAL B 1 275 ? 46.427 28.501 5.575 1.00 58.68 253 VAL B CA 1
ATOM 4194 C C . VAL B 1 275 ? 45.809 27.966 6.883 1.00 57.61 253 VAL B C 1
ATOM 4195 O O . VAL B 1 275 ? 44.717 27.356 6.909 1.00 50.40 253 VAL B O 1
ATOM 4199 N N . ASN B 1 276 ? 46.518 28.264 7.967 1.00 58.09 254 ASN B N 1
ATOM 4200 C CA . ASN B 1 276 ? 46.097 27.939 9.320 1.00 51.80 254 ASN B CA 1
ATOM 4201 C C . ASN B 1 276 ? 44.914 28.793 9.820 1.00 44.38 254 ASN B C 1
ATOM 4202 O O . ASN B 1 276 ? 45.040 29.986 10.039 1.00 36.24 254 ASN B O 1
ATOM 4207 N N . LEU B 1 277 ? 43.763 28.152 9.982 1.00 42.33 255 LEU B N 1
ATOM 4208 C CA . LEU B 1 277 ? 42.543 28.788 10.505 1.00 36.29 255 LEU B CA 1
ATOM 4209 C C . LEU B 1 277 ? 42.638 29.108 11.991 1.00 32.65 255 LEU B C 1
ATOM 4210 O O . LEU B 1 277 ? 42.048 30.080 12.502 1.00 35.66 255 LEU B O 1
ATOM 4215 N N . SER B 1 278 ? 43.445 28.329 12.685 1.00 31.06 256 SER B N 1
ATOM 4216 C CA . SER B 1 278 ? 43.507 28.344 14.137 1.00 31.09 256 SER B CA 1
ATOM 4217 C C . SER B 1 278 ? 43.585 29.693 14.862 1.00 28.12 256 SER B C 1
ATOM 4218 O O . SER B 1 278 ? 42.857 29.879 15.848 1.00 32.95 256 SER B O 1
ATOM 4221 N N . PRO B 1 279 ? 44.394 30.656 14.393 1.00 26.77 257 PRO B N 1
ATOM 4222 C CA . PRO B 1 279 ? 44.296 31.971 15.113 1.00 24.36 257 PRO B CA 1
ATOM 4223 C C . PRO B 1 279 ? 42.886 32.582 15.112 1.00 28.88 257 PRO B C 1
ATOM 4224 O O . PRO B 1 279 ? 42.595 33.499 15.923 1.00 28.84 257 PRO B O 1
ATOM 4228 N N . ILE B 1 280 ? 42.030 32.147 14.171 1.00 27.44 258 ILE B N 1
ATOM 4229 C CA . ILE B 1 280 ? 40.707 32.727 14.103 1.00 27.73 258 ILE B CA 1
ATOM 4230 C C . ILE B 1 280 ? 39.938 32.327 15.371 1.00 26.35 258 ILE B C 1
ATOM 4231 O O . ILE B 1 280 ? 39.292 33.152 15.984 1.00 27.94 258 ILE B O 1
ATOM 4244 N N . VAL B 1 282 ? 41.494 30.754 18.155 1.00 29.11 260 VAL B N 1
ATOM 4245 C CA . VAL B 1 282 ? 42.243 31.103 19.373 1.00 31.53 260 VAL B CA 1
ATOM 4246 C C . VAL B 1 282 ? 41.931 32.518 19.836 1.00 33.51 260 VAL B C 1
ATOM 4247 O O . VAL B 1 282 ? 41.603 32.699 20.998 1.00 37.76 260 VAL B O 1
ATOM 4251 N N . LYS B 1 283 ? 41.926 33.501 18.918 1.00 34.51 261 LYS B N 1
ATOM 4252 C CA . LYS B 1 283 ? 41.744 34.894 19.290 1.00 28.32 261 LYS B CA 1
ATOM 4253 C C . LYS B 1 283 ? 40.337 35.471 18.983 1.00 31.44 261 LYS B C 1
ATOM 4254 O O . LYS B 1 283 ? 40.132 36.706 19.032 1.00 30.82 261 LYS B O 1
ATOM 4260 N N . ARG B 1 284 ? 39.359 34.606 18.695 1.00 29.87 262 ARG B N 1
ATOM 4261 C CA . ARG B 1 284 ? 38.016 35.078 18.292 1.00 31.79 262 ARG B CA 1
ATOM 4262 C C . ARG B 1 284 ? 38.065 36.174 17.229 1.00 30.76 262 ARG B C 1
ATOM 4263 O O . ARG B 1 284 ? 37.418 37.206 17.389 1.00 29.40 262 ARG B O 1
ATOM 4271 N N . LEU B 1 285 ? 38.877 36.006 16.197 1.00 28.93 263 LEU B N 1
ATOM 4272 C CA . LEU B 1 285 ? 38.861 36.999 15.133 1.00 28.31 263 LEU B CA 1
ATOM 4273 C C . LEU B 1 285 ? 37.551 36.822 14.422 1.00 27.36 263 LEU B C 1
ATOM 4274 O O . LEU B 1 285 ? 36.909 35.763 14.502 1.00 27.52 263 LEU B O 1
ATOM 4279 N N . THR B 1 286 ? 37.163 37.885 13.742 1.00 28.48 264 THR B N 1
ATOM 4280 C CA . THR B 1 286 ? 36.052 37.894 12.815 1.00 28.39 264 THR B CA 1
ATOM 4281 C C . THR B 1 286 ? 36.610 38.228 11.422 1.00 28.66 264 THR B C 1
ATOM 4282 O O . THR B 1 286 ? 37.321 39.229 11.247 1.00 26.29 264 THR B O 1
ATOM 4286 N N . VAL B 1 287 ? 36.338 37.373 10.445 1.00 25.89 265 VAL B N 1
ATOM 4287 C CA . VAL B 1 287 ? 36.756 37.629 9.094 1.00 22.19 265 VAL B CA 1
ATOM 4288 C C . VAL B 1 287 ? 35.484 37.826 8.233 1.00 22.52 265 VAL B C 1
ATOM 4289 O O . VAL B 1 287 ? 34.570 37.002 8.261 1.00 19.49 265 VAL B O 1
ATOM 4293 N N . THR B 1 288 ? 35.426 38.927 7.488 1.00 21.76 266 THR B N 1
ATOM 4294 C CA . THR B 1 288 ? 34.221 39.287 6.761 1.00 24.70 266 THR B CA 1
ATOM 4295 C C . THR B 1 288 ? 34.594 40.156 5.573 1.00 25.88 266 THR B C 1
ATOM 4296 O O . THR B 1 288 ? 35.776 40.289 5.245 1.00 27.98 266 THR B O 1
ATOM 4300 N N . GLY B 1 289 ? 33.596 40.724 4.915 1.00 25.91 267 GLY B N 1
ATOM 4301 C CA . GLY B 1 289 ? 33.836 41.586 3.747 1.00 29.26 267 GLY B CA 1
ATOM 4302 C C . GLY B 1 289 ? 32.515 41.883 3.101 1.00 28.69 267 GLY B C 1
ATOM 4303 O O . GLY B 1 289 ? 31.509 41.348 3.519 1.00 30.86 267 GLY B O 1
ATOM 4304 N N . SER B 1 290 ? 32.521 42.755 2.107 1.00 30.29 268 SER B N 1
ATOM 4305 C CA . SER B 1 290 ? 31.332 43.088 1.308 1.00 29.63 268 SER B CA 1
ATOM 4306 C C . SER B 1 290 ? 31.780 43.847 0.082 1.00 28.44 268 SER B C 1
ATOM 4307 O O . SER B 1 290 ? 32.918 44.377 0.061 1.00 27.41 268 SER B O 1
ATOM 4310 N N . THR B 1 291 ? 30.879 43.915 -0.891 1.00 27.25 269 THR B N 1
ATOM 4311 C CA . THR B 1 291 ? 31.048 44.590 -2.216 1.00 28.82 269 THR B CA 1
ATOM 4312 C C . THR B 1 291 ? 29.948 45.643 -2.308 1.00 31.38 269 THR B C 1
ATOM 4313 O O . THR B 1 291 ? 28.890 45.547 -1.624 1.00 31.25 269 THR B O 1
ATOM 4325 N N . ARG B 1 293 ? 28.292 47.268 -5.317 1.00 38.30 271 ARG B N 1
ATOM 4326 C CA . ARG B 1 293 ? 27.224 47.281 -6.353 1.00 44.51 271 ARG B CA 1
ATOM 4327 C C . ARG B 1 293 ? 25.944 46.512 -5.952 1.00 46.83 271 ARG B C 1
ATOM 4328 O O . ARG B 1 293 ? 24.845 47.054 -6.085 1.00 42.17 271 ARG B O 1
ATOM 4336 N N . PRO B 1 294 ? 26.083 45.263 -5.449 1.00 44.26 272 PRO B N 1
ATOM 4337 C CA . PRO B 1 294 ? 24.902 44.446 -5.147 1.00 44.07 272 PRO B CA 1
ATOM 4338 C C . PRO B 1 294 ? 24.177 44.896 -3.889 1.00 45.62 272 PRO B C 1
ATOM 4339 O O . PRO B 1 294 ? 23.158 44.323 -3.534 1.00 45.33 272 PRO B O 1
ATOM 4343 N N . ARG B 1 295 ? 24.696 45.902 -3.196 1.00 45.89 273 ARG B N 1
ATOM 4344 C CA . ARG B 1 295 ? 24.044 46.312 -1.969 1.00 48.79 273 ARG B CA 1
ATOM 4345 C C . ARG B 1 295 ? 22.675 46.935 -2.313 1.00 48.72 273 ARG B C 1
ATOM 4346 O O . ARG B 1 295 ? 22.456 47.510 -3.382 1.00 45.89 273 ARG B O 1
ATOM 4354 N N . THR B 1 296 ? 21.757 46.776 -1.390 1.00 48.29 274 THR B N 1
ATOM 4355 C CA . THR B 1 296 ? 20.346 47.118 -1.567 1.00 49.12 274 THR B CA 1
ATOM 4356 C C . THR B 1 296 ? 20.090 48.605 -1.647 1.00 50.94 274 THR B C 1
ATOM 4357 O O . THR B 1 296 ? 20.953 49.426 -1.246 1.00 50.93 274 THR B O 1
ATOM 4361 N N . ALA B 1 297 ? 18.905 48.951 -2.157 1.00 51.59 275 ALA B N 1
ATOM 4362 C CA . ALA B 1 297 ? 18.456 50.356 -2.246 1.00 49.67 275 ALA B CA 1
ATOM 4363 C C . ALA B 1 297 ? 18.395 50.988 -0.891 1.00 46.55 275 ALA B C 1
ATOM 4364 O O . ALA B 1 297 ? 18.882 52.092 -0.707 1.00 53.28 275 ALA B O 1
ATOM 4366 N N . GLU B 1 298 ? 17.792 50.289 0.053 1.00 41.44 276 GLU B N 1
ATOM 4367 C CA . GLU B 1 298 ? 17.761 50.744 1.420 1.00 47.44 276 GLU B CA 1
ATOM 4368 C C . GLU B 1 298 ? 19.161 50.7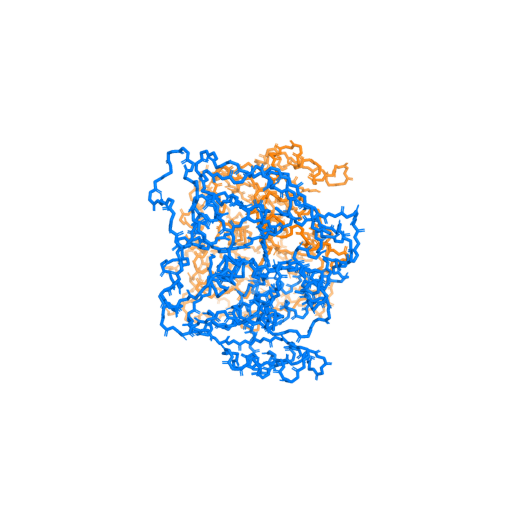95 2.050 1.00 49.30 276 GLU B C 1
ATOM 4369 O O . GLU B 1 298 ? 19.383 51.580 2.994 1.00 51.71 276 GLU B O 1
ATOM 4375 N N . GLU B 1 299 ? 20.096 49.961 1.568 1.00 42.71 277 GLU B N 1
ATOM 4376 C CA . GLU B 1 299 ? 21.370 49.813 2.266 1.00 42.45 277 GLU B CA 1
ATOM 4377 C C . GLU B 1 299 ? 22.241 50.979 1.806 1.00 40.87 277 GLU B C 1
ATOM 4378 O O . GLU B 1 299 ? 22.862 51.690 2.606 1.00 41.08 277 GLU B O 1
ATOM 4384 N N . LYS B 1 300 ? 22.216 51.230 0.516 1.00 40.30 278 LYS B N 1
ATOM 4385 C CA . LYS B 1 300 ? 22.878 52.400 -0.011 1.00 41.95 278 LYS B CA 1
ATOM 4386 C C . LYS B 1 300 ? 22.334 53.718 0.554 1.00 42.52 278 LYS B C 1
ATOM 4387 O O . LYS B 1 300 ? 23.108 54.637 0.890 1.00 40.56 278 LYS B O 1
ATOM 4393 N N . ARG B 1 301 ? 21.018 53.801 0.705 1.00 42.83 279 ARG B N 1
ATOM 4394 C CA . ARG B 1 301 ? 20.407 55.019 1.256 1.00 45.15 279 ARG B CA 1
ATOM 4395 C C . ARG B 1 301 ? 20.853 55.222 2.708 1.00 39.89 279 ARG B C 1
ATOM 4396 O O . ARG B 1 301 ? 21.127 56.349 3.127 1.00 44.44 279 ARG B O 1
ATOM 4404 N N . ALA B 1 302 ? 20.944 54.132 3.465 1.00 37.11 280 ALA B N 1
ATOM 4405 C CA . ALA B 1 302 ? 21.383 54.214 4.850 1.00 38.74 280 ALA B CA 1
ATOM 4406 C C . ALA B 1 302 ? 22.795 54.774 4.886 1.00 39.09 280 ALA B C 1
ATOM 4407 O O . ALA B 1 302 ? 23.111 55.597 5.702 1.00 41.63 280 ALA B O 1
ATOM 4409 N N . ILE B 1 303 ? 23.634 54.342 3.951 1.00 39.54 281 ILE B N 1
ATOM 4410 C CA . ILE B 1 303 ? 24.994 54.821 3.907 1.00 36.74 281 ILE B CA 1
ATOM 4411 C C . ILE B 1 303 ? 24.999 56.282 3.489 1.00 38.38 281 ILE B C 1
ATOM 4412 O O . ILE B 1 303 ? 25.727 57.064 4.080 1.00 39.86 281 ILE B O 1
ATOM 4417 N N . ARG B 1 304 ? 24.202 56.666 2.482 1.00 43.76 282 ARG B N 1
ATOM 4418 C CA . ARG B 1 304 ? 24.141 58.089 2.098 1.00 42.85 282 ARG B CA 1
ATOM 4419 C C . ARG B 1 304 ? 23.851 58.894 3.327 1.00 38.29 282 ARG B C 1
ATOM 4420 O O . ARG B 1 304 ? 24.457 59.934 3.523 1.00 36.52 282 ARG B O 1
ATOM 4428 N N . ASP B 1 305 ? 22.916 58.423 4.145 1.00 39.92 283 ASP B N 1
ATOM 4429 C CA . ASP B 1 305 ? 22.496 59.213 5.308 1.00 43.69 283 ASP B CA 1
ATOM 4430 C C . ASP B 1 305 ? 23.643 59.452 6.283 1.00 42.31 283 ASP B C 1
ATOM 4431 O O . ASP B 1 305 ? 23.932 60.606 6.630 1.00 43.27 283 ASP B O 1
ATOM 4436 N N . ASP B 1 306 ? 24.321 58.382 6.699 1.00 40.85 284 ASP B N 1
ATOM 4437 C CA . ASP B 1 306 ? 25.451 58.527 7.618 1.00 39.85 284 ASP B CA 1
ATOM 4438 C C . ASP B 1 306 ? 26.518 59.469 7.052 1.00 39.54 284 ASP B C 1
ATOM 4439 O O . ASP B 1 306 ? 27.030 60.323 7.739 1.00 41.29 284 ASP B O 1
ATOM 4444 N N . LEU B 1 307 ? 26.833 59.336 5.776 1.00 38.51 285 LEU B N 1
ATOM 4445 C CA . LEU B 1 307 ? 27.818 60.205 5.186 1.00 37.54 285 LEU B CA 1
ATOM 4446 C C . LEU B 1 307 ? 27.465 61.678 5.348 1.00 40.49 285 LEU B C 1
ATOM 4447 O O . LEU B 1 307 ? 28.302 62.474 5.837 1.00 40.07 285 LEU B O 1
ATOM 4452 N N . LEU B 1 308 ? 26.241 62.043 4.944 1.00 41.25 286 LEU B N 1
ATOM 4453 C CA . LEU B 1 308 ? 25.776 63.449 5.032 1.00 46.28 286 LEU B CA 1
ATOM 4454 C C . LEU B 1 308 ? 25.727 63.911 6.494 1.00 46.93 286 LEU B C 1
ATOM 4455 O O . LEU B 1 308 ? 26.223 64.980 6.846 1.00 46.67 286 LEU B O 1
ATOM 4460 N N . SER B 1 309 ? 25.201 63.052 7.350 1.00 44.67 287 SER B N 1
ATOM 4461 C CA . SER B 1 309 ? 25.202 63.335 8.782 1.00 48.75 287 SER B CA 1
ATOM 4462 C C . SER B 1 309 ? 26.613 63.434 9.420 1.00 47.00 287 SER B C 1
ATOM 4463 O O . SER B 1 309 ? 26.917 64.436 10.064 1.00 50.09 287 SER B O 1
ATOM 4466 N N . GLU B 1 310 ? 27.471 62.434 9.204 1.00 41.76 288 GLU B N 1
ATOM 4467 C CA . GLU B 1 310 ? 28.763 62.329 9.910 1.00 44.82 288 GLU B CA 1
ATOM 4468 C C . GLU B 1 310 ? 30.004 62.867 9.200 1.00 42.47 288 GLU B C 1
ATOM 4469 O O . GLU B 1 310 ? 30.988 63.224 9.864 1.00 37.13 288 GLU B O 1
ATOM 4475 N N . VAL B 1 311 ? 29.990 62.886 7.863 1.00 39.47 289 VAL B N 1
ATOM 4476 C CA . VAL B 1 311 ? 31.217 63.168 7.118 1.00 36.63 289 VAL B CA 1
ATOM 4477 C C . VAL B 1 311 ? 31.193 64.483 6.349 1.00 39.94 289 VAL B C 1
ATOM 4478 O O . VAL B 1 311 ? 32.223 65.175 6.240 1.00 42.80 289 VAL B O 1
ATOM 4482 N N . TRP B 1 312 ? 30.035 64.830 5.781 1.00 42.66 290 TRP B N 1
ATOM 4483 C CA . TRP B 1 312 ? 29.888 66.132 5.128 1.00 39.73 290 TRP B CA 1
ATOM 4484 C C . TRP B 1 312 ? 30.444 67.289 5.957 1.00 39.18 290 TRP B C 1
ATOM 4485 O O . TRP B 1 312 ? 31.282 68.059 5.454 1.00 38.92 290 TRP B O 1
ATOM 4496 N N . PRO B 1 313 ? 30.055 67.398 7.246 1.00 40.38 291 PRO B N 1
ATOM 4497 C CA . PRO B 1 313 ? 30.707 68.394 8.121 1.00 41.34 291 PRO B CA 1
ATOM 4498 C C . PRO B 1 313 ? 32.235 68.412 8.068 1.00 42.40 291 PRO B C 1
ATOM 4499 O O . PRO B 1 313 ? 32.814 69.505 7.956 1.00 45.61 291 PRO B O 1
ATOM 4503 N N . LEU B 1 314 ? 32.890 67.246 8.076 1.00 37.91 292 LEU B N 1
ATOM 4504 C CA . LEU B 1 314 ? 34.389 67.200 7.997 1.00 43.87 292 LEU B CA 1
ATOM 4505 C C . LEU B 1 314 ? 34.980 67.628 6.649 1.00 45.53 292 LEU B C 1
ATOM 4506 O O . LEU B 1 314 ? 36.069 68.221 6.584 1.00 49.09 292 LEU B O 1
ATOM 4511 N N . LEU B 1 315 ? 34.255 67.334 5.577 1.00 47.79 293 LEU B N 1
ATOM 4512 C CA . LEU B 1 315 ? 34.680 67.753 4.241 1.00 49.79 293 LEU B CA 1
ATOM 4513 C C . LEU B 1 315 ? 34.562 69.265 4.109 1.00 51.65 293 LEU B C 1
ATOM 4514 O O . LEU B 1 315 ? 35.454 69.911 3.560 1.00 44.72 293 LEU B O 1
ATOM 4519 N N . GLU B 1 316 ? 33.443 69.800 4.602 1.00 54.03 294 GLU B N 1
ATOM 4520 C CA . GLU B 1 316 ? 33.193 71.244 4.637 1.00 55.79 294 GLU B CA 1
ATOM 4521 C C . GLU B 1 316 ? 34.176 72.017 5.517 1.00 57.68 294 GLU B C 1
ATOM 4522 O O . GLU B 1 316 ? 34.532 73.151 5.186 1.00 61.78 294 GLU B O 1
ATOM 4528 N N . ALA B 1 317 ? 34.646 71.404 6.604 1.00 55.32 295 ALA B N 1
ATOM 4529 C CA . ALA B 1 317 ? 35.668 72.043 7.441 1.00 50.65 295 ALA B CA 1
ATOM 4530 C C . ALA B 1 317 ? 37.098 71.849 6.883 1.00 54.11 295 ALA B C 1
ATOM 4531 O O . ALA B 1 317 ? 38.049 72.421 7.405 1.00 55.30 295 ALA B O 1
ATOM 4533 N N . GLY B 1 318 ? 37.266 71.053 5.826 1.00 53.48 296 GLY B N 1
ATOM 4534 C CA . GLY B 1 318 ? 38.613 70.813 5.281 1.00 46.63 296 GLY B CA 1
ATOM 4535 C C . GLY B 1 318 ? 39.473 69.877 6.133 1.00 49.90 296 GLY B C 1
ATOM 4536 O O . GLY B 1 318 ? 40.671 69.687 5.847 1.00 51.15 296 GLY B O 1
ATOM 4537 N N . THR B 1 319 ? 38.878 69.282 7.175 1.00 47.39 297 THR B N 1
ATOM 4538 C CA . THR B 1 319 ? 39.524 68.200 7.927 1.00 49.07 297 THR B CA 1
ATOM 4539 C C . THR B 1 319 ? 39.855 67.029 6.997 1.00 54.32 297 THR B C 1
ATOM 4540 O O . THR B 1 319 ? 40.947 66.442 7.067 1.00 54.48 297 THR B O 1
ATOM 4544 N N . VAL B 1 320 ? 38.900 66.702 6.131 1.00 48.02 298 VAL B N 1
ATOM 4545 C CA . VAL B 1 320 ? 39.026 65.585 5.221 1.00 44.66 298 VAL B CA 1
ATOM 4546 C C . VAL B 1 320 ? 38.695 66.047 3.813 1.00 40.39 298 VAL B C 1
ATOM 4547 O O . VAL B 1 320 ? 37.828 66.849 3.641 1.00 49.38 298 VAL B O 1
ATOM 4551 N N . ALA B 1 321 ? 39.417 65.550 2.821 1.00 39.19 299 ALA B N 1
ATOM 4552 C CA . ALA B 1 321 ? 39.286 65.983 1.442 1.00 40.88 299 ALA B CA 1
ATOM 4553 C C . ALA B 1 321 ? 39.628 64.777 0.614 1.00 38.34 299 ALA B C 1
ATOM 4554 O O . ALA B 1 321 ? 40.340 63.930 1.091 1.00 41.22 299 ALA B O 1
ATOM 4556 N N . PRO B 1 322 ? 39.094 64.669 -0.619 1.00 42.66 300 PRO B N 1
ATOM 4557 C CA . PRO B 1 322 ? 39.599 63.578 -1.503 1.00 38.80 300 PRO B CA 1
ATOM 4558 C C . PRO B 1 322 ? 40.889 64.000 -2.127 1.00 40.09 300 PRO B C 1
ATOM 4559 O O . PRO B 1 322 ? 41.193 65.167 -2.132 1.00 40.93 300 PRO B O 1
ATOM 4563 N N . VAL B 1 323 ? 41.639 63.042 -2.652 1.00 44.92 301 VAL B N 1
ATOM 4564 C CA . VAL B 1 323 ? 42.961 63.279 -3.182 1.00 44.28 301 VAL B CA 1
ATOM 4565 C C . VAL B 1 323 ? 42.876 62.864 -4.627 1.00 45.32 301 VAL B C 1
ATOM 4566 O O . VAL B 1 323 ? 42.542 61.713 -4.913 1.00 55.95 301 VAL B O 1
ATOM 4570 N N . ILE B 1 324 ? 43.157 63.790 -5.540 1.00 47.29 302 ILE B N 1
ATOM 4571 C CA . ILE B 1 324 ? 43.118 63.508 -6.980 1.00 50.85 302 ILE B CA 1
ATOM 4572 C C . ILE B 1 324 ? 44.521 63.323 -7.558 1.00 52.62 302 ILE B C 1
ATOM 4573 O O . ILE B 1 324 ? 45.327 64.210 -7.408 1.00 52.78 302 ILE B O 1
ATOM 4578 N N . HIS B 1 325 ? 44.815 62.187 -8.207 1.00 61.19 303 HIS B N 1
ATOM 4579 C CA . HIS B 1 325 ? 46.155 61.983 -8.829 1.00 65.46 303 HIS B CA 1
ATOM 4580 C C . HIS B 1 325 ? 46.242 62.803 -10.117 1.00 67.98 303 HIS B C 1
ATOM 4581 O O . HIS B 1 325 ? 47.159 63.614 -10.260 1.00 59.05 303 HIS B O 1
ATOM 4588 N N . LYS B 1 326 ? 45.274 62.649 -11.031 1.00 61.21 304 LYS B N 1
ATOM 4589 C CA . LYS B 1 326 ? 45.158 63.529 -12.221 1.00 64.23 304 LYS B CA 1
ATOM 4590 C C . LYS B 1 326 ? 43.720 63.533 -12.807 1.00 59.38 304 LYS B C 1
ATOM 4591 O O . LYS B 1 326 ? 42.913 62.657 -12.493 1.00 58.62 304 LYS B O 1
ATOM 4597 N N . VAL B 1 327 ? 43.415 64.531 -13.636 1.00 55.07 305 VAL B N 1
ATOM 4598 C CA . VAL B 1 327 ? 42.095 64.707 -14.256 1.00 52.17 305 VAL B CA 1
ATOM 4599 C C . VAL B 1 327 ? 42.225 64.641 -15.788 1.00 57.24 305 VAL B C 1
ATOM 4600 O O . VAL B 1 327 ? 43.103 65.282 -16.368 1.00 62.30 305 VAL B O 1
ATOM 4604 N N . PHE B 1 328 ? 41.364 63.858 -16.435 1.00 52.62 306 PHE B N 1
ATOM 4605 C CA . PHE B 1 328 ? 41.426 63.672 -17.871 1.00 57.45 306 PHE B CA 1
ATOM 4606 C C . PHE B 1 328 ? 40.187 64.250 -18.570 1.00 57.47 306 PHE B C 1
ATOM 4607 O O . PHE B 1 328 ? 39.099 64.322 -17.974 1.00 57.74 306 PHE B O 1
ATOM 4615 N N . ALA B 1 329 ? 40.329 64.645 -19.832 1.00 48.50 307 ALA B N 1
ATOM 4616 C CA . ALA B 1 329 ? 39.124 64.941 -20.607 1.00 53.91 307 ALA B CA 1
ATOM 4617 C C . ALA B 1 329 ? 38.395 63.637 -20.911 1.00 56.34 307 ALA B C 1
ATOM 4618 O O . ALA B 1 329 ? 39.032 62.592 -21.127 1.00 54.88 307 ALA B O 1
ATOM 4620 N N . PHE B 1 330 ? 37.065 63.710 -20.896 1.00 53.38 308 PHE B N 1
ATOM 4621 C CA . PHE B 1 330 ? 36.158 62.583 -21.110 1.00 54.06 308 PHE B CA 1
ATOM 4622 C C . PHE B 1 330 ? 36.480 61.776 -22.347 1.00 60.13 308 PHE B C 1
ATOM 4623 O O . PHE B 1 330 ? 36.283 60.565 -22.369 1.00 61.93 308 PHE B O 1
ATOM 4631 N N . GLU B 1 331 ? 36.996 62.452 -23.368 1.00 69.11 309 GLU B N 1
ATOM 4632 C CA . GLU B 1 331 ? 37.365 61.802 -24.621 1.00 71.33 309 GLU B CA 1
ATOM 4633 C C . GLU B 1 331 ? 38.512 60.849 -24.333 1.00 69.92 309 GLU B C 1
ATOM 4634 O O . GLU B 1 331 ? 38.465 59.688 -24.724 1.00 78.00 309 GLU B O 1
ATOM 4640 N N . ASP B 1 332 ? 39.511 61.340 -23.603 1.00 70.92 310 ASP B N 1
ATOM 4641 C CA . ASP B 1 332 ? 40.711 60.568 -23.205 1.00 63.54 310 ASP B CA 1
ATOM 4642 C C . ASP B 1 332 ? 40.502 59.427 -22.184 1.00 61.40 310 ASP B C 1
ATOM 4643 O O . ASP B 1 332 ? 41.449 59.036 -21.497 1.00 58.79 310 ASP B O 1
ATOM 4648 N N . VAL B 1 333 ? 39.292 58.878 -22.084 1.00 60.59 311 VAL B N 1
ATOM 4649 C CA . VAL B 1 333 ? 39.018 57.847 -21.084 1.00 59.56 311 VAL B CA 1
ATOM 4650 C C . VAL B 1 333 ? 40.023 56.687 -21.129 1.00 65.16 311 VAL B C 1
ATOM 4651 O O . VAL B 1 333 ? 40.463 56.187 -20.089 1.00 66.07 311 VAL B O 1
ATOM 4655 N N . ALA B 1 334 ? 40.407 56.282 -22.335 1.00 69.81 312 ALA B N 1
ATOM 4656 C CA . ALA B 1 334 ? 41.459 55.272 -22.516 1.00 72.66 312 ALA B CA 1
ATOM 4657 C C . ALA B 1 334 ? 42.768 55.595 -21.750 1.00 68.14 312 ALA B C 1
ATOM 4658 O O . ALA B 1 334 ? 43.305 54.733 -21.061 1.00 67.15 312 ALA B O 1
ATOM 4660 N N . ASP B 1 335 ? 43.271 56.825 -21.873 1.00 68.74 313 ASP B N 1
ATOM 4661 C CA . ASP B 1 335 ? 44.481 57.260 -21.162 1.00 67.38 313 ASP B CA 1
ATOM 4662 C C . ASP B 1 335 ? 44.349 57.078 -19.649 1.00 72.98 313 ASP B C 1
ATOM 4663 O O . ASP B 1 335 ? 45.316 56.735 -18.961 1.00 78.70 313 ASP B O 1
ATOM 4668 N N . ALA B 1 336 ? 43.142 57.323 -19.144 1.00 66.41 314 ALA B N 1
ATOM 4669 C CA . ALA B 1 336 ? 42.874 57.332 -17.721 1.00 64.78 314 ALA B CA 1
ATOM 4670 C C . ALA B 1 336 ? 43.010 55.938 -17.158 1.00 65.93 314 ALA B C 1
ATOM 4671 O O . ALA B 1 336 ? 43.731 55.733 -16.179 1.00 72.44 314 ALA B O 1
ATOM 4673 N N . HIS B 1 337 ? 42.304 54.993 -17.774 1.00 62.88 315 HIS B N 1
ATOM 4674 C CA . HIS B 1 337 ? 42.473 53.569 -17.492 1.00 60.68 315 HIS B CA 1
ATOM 4675 C C . HIS B 1 337 ? 43.923 53.170 -17.495 1.00 64.23 315 HIS B C 1
ATOM 4676 O O . HIS B 1 337 ? 44.440 52.709 -16.463 1.00 58.61 315 HIS B O 1
ATOM 4683 N N . ARG B 1 338 ? 44.591 53.391 -18.630 1.00 63.09 316 ARG B N 1
ATOM 4684 C CA . ARG B 1 338 ? 46.029 53.166 -18.767 1.00 67.31 316 ARG B CA 1
ATOM 4685 C C . ARG B 1 338 ? 46.822 53.670 -17.561 1.00 71.72 316 ARG B C 1
ATOM 4686 O O . ARG B 1 338 ? 47.728 52.960 -17.076 1.00 74.74 316 ARG B O 1
ATOM 4694 N N . LEU B 1 339 ? 46.484 54.869 -17.069 1.00 65.29 317 LEU B N 1
ATOM 4695 C CA . LEU B 1 339 ? 47.163 55.405 -15.879 1.00 68.79 317 LEU B CA 1
ATOM 4696 C C . LEU B 1 339 ? 46.892 54.578 -14.623 1.00 69.20 317 LEU B C 1
ATOM 4697 O O . LEU B 1 339 ? 47.818 54.225 -13.908 1.00 68.58 317 LEU B O 1
ATOM 4702 N N . LEU B 1 340 ? 45.627 54.243 -14.395 1.00 65.44 318 LEU B N 1
ATOM 4703 C CA . LEU B 1 340 ? 45.208 53.425 -13.258 1.00 67.97 318 LEU B CA 1
ATOM 4704 C C . LEU B 1 340 ? 45.778 51.994 -13.255 1.00 68.94 318 LEU B C 1
ATOM 4705 O O . LEU B 1 340 ? 45.323 51.142 -12.491 1.00 73.96 318 LEU B O 1
ATOM 4710 N N . GLU B 1 341 ? 46.774 51.727 -14.095 1.00 71.98 319 GLU B N 1
ATOM 4711 C CA . GLU B 1 341 ? 47.477 50.433 -14.076 1.00 68.07 319 GLU B CA 1
ATOM 4712 C C . GLU B 1 341 ? 48.957 50.606 -14.450 1.00 60.22 319 GLU B C 1
ATOM 4713 O O . GLU B 1 341 ? 49.611 51.553 -13.982 1.00 51.03 319 GLU B O 1
ATOM 4719 N N . LYS B 1 348 ? 42.956 58.498 -7.000 1.00 48.16 326 LYS B N 1
ATOM 4720 C CA . LYS B 1 348 ? 41.736 58.980 -7.677 1.00 49.96 326 LYS B CA 1
ATOM 4721 C C . LYS B 1 348 ? 42.067 59.652 -8.991 1.00 50.31 326 LYS B C 1
ATOM 4722 O O . LYS B 1 348 ? 42.800 60.650 -9.046 1.00 47.56 326 LYS B O 1
ATOM 4728 N N . VAL B 1 349 ? 41.530 59.067 -10.048 1.00 47.15 327 VAL B N 1
ATOM 4729 C CA . VAL B 1 349 ? 41.642 59.621 -11.356 1.00 51.93 327 VAL B CA 1
ATOM 4730 C C . VAL B 1 349 ? 40.229 59.931 -11.822 1.00 52.35 327 VAL B C 1
ATOM 4731 O O . VAL B 1 349 ? 39.292 59.154 -11.602 1.00 51.41 327 VAL B O 1
ATOM 4743 N N . LEU B 1 351 ? 37.423 62.241 -14.675 1.00 45.65 329 LEU B N 1
ATOM 4744 C CA . LEU B 1 351 ? 37.070 62.703 -15.994 1.00 46.32 329 LEU B CA 1
ATOM 4745 C C . LEU B 1 351 ? 36.218 63.952 -15.915 1.00 51.77 329 LEU B C 1
ATOM 4746 O O . LEU B 1 351 ? 35.195 63.971 -15.214 1.00 52.79 329 LEU B O 1
ATOM 4751 N N . THR B 1 352 ? 36.684 64.980 -16.631 1.00 55.93 330 THR B N 1
ATOM 4752 C CA . THR B 1 352 ? 35.927 66.177 -17.058 1.00 55.22 330 THR B CA 1
ATOM 4753 C C . THR B 1 352 ? 35.086 65.887 -18.316 1.00 53.09 330 THR B C 1
ATOM 4754 O O . THR B 1 352 ? 35.615 65.374 -19.311 1.00 49.89 330 THR B O 1
ATOM 4758 N N . VAL B 1 353 ? 33.801 66.238 -18.302 1.00 55.84 331 VAL B N 1
ATOM 4759 C CA . VAL B 1 353 ? 32.945 66.021 -19.484 1.00 58.26 331 VAL B CA 1
ATOM 4760 C C . VAL B 1 353 ? 33.293 66.902 -20.701 1.00 64.34 331 VAL B C 1
ATOM 4761 O O . VAL B 1 353 ? 33.319 68.138 -20.619 1.00 61.72 331 VAL B O 1
#

InterPro domains:
  IPR011032 GroES-like superfamily [SSF50129] (7-144)
  IPR013149 Alcohol dehydrogenase-like, C-terminal [PF00107] (157-277)
  IPR013154 Alcohol dehydrogenase-like, N-terminal [PF08240] (32-116)
  IPR014189 Quinone oxidoreductase PIG3 [TIGR02824] (7-331)
  IPR014189 Quinone oxidoreductase PIG3 [cd05276] (7-329)
  IPR020843 Enoylreductase domain [SM00829] (16-329)
  IPR036291 NAD(P)-binding domain superfamily [SSF51735] (118-293)

Nearest PDB structures (foldseek):
  4a27-assembly1_A  TM=8.902E-01  e=2.244E-27  Homo sapiens
  4a27-assembly1_B  TM=8.900E-01  e=1.591E-26  Homo sapiens
  5dp2-assembly1_A  TM=8.474E-01  e=1.324E-26  Lyngbya majuscula
  4eye-assembly2_B  TM=8.388E-01  e=9.603E-25  Mycobacteroides abscessus ATCC 19977
  4b7x-assembly2_D  TM=7.953E-01  e=3.665E-19  Pseudomonas aeruginosa PAO1

Sequence (628 aa):
SLPQERFVDLKSFGGPDVVIGKRPLPVAGEGEVLVRAEAIGVNRPDIAQRQGSYPPPKDASPILGLELSGEIVGVGPGVSGYAVGDKVCGLANGGAYAEYCLLPAGQILPFPKGYDAVKAAALPETFFTVWANLFQAGLTEGESVLIHGGTSGIGTTAIQLARAFGAEVYATAGSTGKCEACERLGAKRGINYRSEDFAAVIKAETGQGVDIILDIGAAYFERNIASLAKDGCLSIIAFLGGAVAEKVNLSPIVKRLTVTGSTRPRTAEEKRAIRDDLLSEVWPLLEAGTVAPVIHKVFAFEDVADAHRLLEEGSHVGKVLTVLPQERFVDLKSFGGPDVVIGKRPLPVAGEGEVLVRAEAIGVNRPDIAQRQGSYPPPKDASPILGLELSGEIVGVGPYAVGDKVCGLANGGAYAEYCLLPAGQILPFPKGYDAVKAAALPETFFTVWANLFQAGLTEGESVLIHGGTSGIGTTAIQLARAFGAEVYATAACERLGAKRGINYRSEDFAAVIKAETGQGVDIILDIGAAYFERNIASLAKDGCLSIIAFLGGAVAEKVNLSPIVKRLTVTGSTRPRTAEEKRAIRDDLLSEVWPLLEAGTVAPVIHKVFAFEDVADAHRLLEKVLTV

Secondary structure (DSSP, 8-state):
------EE--SSSSSTT--EE--PPP---TTEEEEEEEEE---HHHHHHHTTSSPPPTTS-SSS--EEEEEEEEE-TT--S--TT-EEEEE-SS--SBSEEEEEGGGEEEPPTT--HHHHHTSHHHHHHHIIIII-----TT-EEEESSTTSHHHHHHHHHHHHTT-EEEEEESSHHHHHHHHHHT-SEEEETTTS-HHHHHHHHHSS-EEEEE---GGGHHHHHHTEEEEEEEEE---TT-SEEEEEE-TT-----EEEE----S-HHHHHHHHHHIIIIIHHHHHHTSS---B----BGGGHHHHHHHHHHT--SSB--B-/-----EE--SSS-STT--EE--------TTEEEEEEEEE---HHHHHHHTTSSPPPTTS-SSS-SEEEEEEEEE----TT-EEEEE-SS--SBSEEEEETTSEEEPPTT--HHHHHTSHHHHHHHIIIII-----TT-EEEESSTTSHHHHHHHHHHHHTT-EEEEE--HHHHT-SEEE-TTTS-HHHHHHHHSSSSEEEEE---GGGHHHHHHHEEEEEEEEE---TT-SEEEEEE-TT-----EEEE----S-HHHHHHHHHHIIIIIHHHHHTTSS----S---BGGGHHHHHHHT----B-